Protein 8JOR (pdb70)

Secondary structure (DSSP, 8-state):
--S--S--TTTTTSSEEEETTEEEEE--THHHHHHHHHHHTTTTT-EEEEEEEEESS-HHHHHHHHHHHHHHHHHH-GGGGEE--EE-TTS-EE-SEEEEE---SHHHHHHHHHHHEEEPPTB--HHHHHHHHHTS--SSTTB-EEEEEE--BSSS--EEEEEE-STT-STHHHHHHHHHHHHHT-HHHHHHHHT-SSHHHHHHHH-----HHHHGGGS---HHHHHHHHH---HHHHHHHHHHHHHHHHHTTS-BB-EEPPSS--SS----S-EETTEE--EEEEEEEE-HHHHHHHHHHHHHTT--HHHHHHHHHHHHHHHHH--BS-SSSSPPBEEEEEEEEGGGTS-GGGGSSSS--S--EEEEEEEE-HHHHSBTTTBT---HHHHHHHHHHHHHHHHHHTS-TTHHHHHHHHHHHHHHHHHHHHHHHHHHT--HHHHHHTTS-SEEPPBEEE--------EEETTEEE-PPPPSS-SS--EEEEEEEEEE---SS--EEEEEEETTEEEEEEEEETTTS-HHHHHHHHHHHHHHHHHHHH-

Structure (mmCIF, N/CA/C/O backbone):
data_8JOR
#
_entry.id   8JOR
#
_cell.length_a   53.043
_cell.length_b   83.073
_cell.length_c   131.035
_cell.angle_alpha   90.00
_cell.angle_beta   90.00
_cell.angle_gamma   90.00
#
_symmetry.space_group_name_H-M   'P 21 21 21'
#
loop_
_entity.id
_entity.type
_entity.pdbx_description
1 polymer Acyltransferase
2 non-polymer 'PENTAETHYLENE GLYCOL'
3 water water
#
loop_
_atom_site.group_PDB
_atom_site.id
_atom_site.type_symbol
_atom_site.label_atom_id
_atom_site.label_alt_id
_atom_site.label_comp_id
_atom_site.label_asym_id
_atom_site.label_entity_id
_atom_site.label_seq_id
_atom_site.pdbx_PDB_ins_code
_atom_site.Cartn_x
_atom_site.Cartn_y
_atom_site.Cartn_z
_atom_site.occupancy
_atom_site.B_iso_or_equiv
_atom_site.auth_seq_id
_atom_site.auth_comp_id
_atom_site.auth_asym_id
_atom_site.auth_atom_id
_atom_site.pdbx_PDB_model_num
ATOM 1 N N . GLY A 1 13 ? -6.400 54.291 47.567 1.00 48.77 -7 GLY A N 1
ATOM 2 C CA . GLY A 1 13 ? -5.084 53.833 47.976 1.00 52.49 -7 GLY A CA 1
ATOM 3 C C . GLY A 1 13 ? -5.143 52.489 48.673 1.00 45.98 -7 GLY A C 1
ATOM 4 O O . GLY A 1 13 ? -4.214 52.091 49.378 1.00 55.55 -7 GLY A O 1
ATOM 5 N N . LEU A 1 14 ? -6.253 51.787 48.463 1.00 58.48 -6 LEU A N 1
ATOM 6 C CA . LEU A 1 14 ? -6.486 50.503 49.104 1.00 53.60 -6 LEU A CA 1
ATOM 7 C C . LEU A 1 14 ? -5.936 49.330 48.307 1.00 50.10 -6 LEU A C 1
ATOM 8 O O . LEU A 1 14 ? -5.776 48.239 48.868 1.00 46.34 -6 LEU A O 1
ATOM 13 N N . VAL A 1 15 ? -5.663 49.523 47.020 1.00 40.29 -5 VAL A N 1
ATOM 14 C CA . VAL A 1 15 ? -5.047 48.492 46.189 1.00 35.02 -5 VAL A CA 1
ATOM 15 C C . VAL A 1 15 ? -3.594 48.885 45.954 1.00 45.62 -5 VAL A C 1
ATOM 16 O O . VAL A 1 15 ? -3.314 49.711 45.072 1.00 45.17 -5 VAL A O 1
ATOM 20 N N . PRO A 1 16 ? -2.647 48.340 46.718 1.00 48.30 -4 PRO A N 1
ATOM 21 C CA . PRO A 1 16 ? -1.241 48.694 46.503 1.00 47.02 -4 PRO A CA 1
ATOM 22 C C . PRO A 1 16 ? -0.802 48.313 45.097 1.00 42.62 -4 PRO A C 1
ATOM 23 O O . PRO A 1 16 ? -1.300 47.353 44.503 1.00 49.90 -4 PRO A O 1
ATOM 27 N N . ARG A 1 17 ? 0.121 49.097 44.557 1.00 46.84 -3 ARG A N 1
ATOM 28 C CA . ARG A 1 17 ? 0.650 48.818 43.233 1.00 51.43 -3 ARG A CA 1
ATOM 29 C C . ARG A 1 17 ? 1.808 47.832 43.330 1.00 37.20 -3 ARG A C 1
ATOM 30 O O . ARG A 1 17 ? 2.456 47.690 44.371 1.00 44.84 -3 ARG A O 1
ATOM 38 N N . GLY A 1 18 ? 2.056 47.140 42.224 1.00 39.71 -2 GLY A N 1
ATOM 39 C CA . GLY A 1 18 ? 3.167 46.216 42.158 1.00 32.56 -2 GLY A CA 1
ATOM 40 C C . GLY A 1 18 ? 2.781 44.809 42.553 1.00 37.56 -2 GLY A C 1
ATOM 41 O O . GLY A 1 18 ? 1.643 44.505 42.929 1.00 36.66 -2 GLY A O 1
ATOM 42 N N . SER A 1 19 ? 3.768 43.926 42.467 1.00 30.86 -1 SER A N 1
ATOM 43 C CA . SER A 1 19 ? 3.581 42.511 42.755 1.00 26.93 -1 SER A CA 1
ATOM 44 C C . SER A 1 19 ? 4.560 42.158 43.862 1.00 21.26 -1 SER A C 1
ATOM 45 O O . SER A 1 19 ? 5.778 42.152 43.642 1.00 24.17 -1 SER A O 1
ATOM 48 N N . HIS A 1 20 ? 4.027 41.871 45.056 1.00 23.26 0 HIS A N 1
ATOM 49 C CA . HIS A 1 20 ? 4.870 41.681 46.228 1.00 23.64 0 HIS A CA 1
ATOM 50 C C . HIS A 1 20 ? 4.364 40.572 47.145 1.00 22.06 0 HIS A C 1
ATOM 51 O O . HIS A 1 20 ? 4.731 40.555 48.324 1.00 24.29 0 HIS A O 1
ATOM 58 N N A MET A 1 21 ? 3.579 39.625 46.633 0.52 22.91 1 MET A N 1
ATOM 59 N N B MET A 1 21 ? 3.541 39.652 46.636 0.48 22.94 1 MET A N 1
ATOM 60 C CA A MET A 1 21 ? 2.892 38.686 47.513 0.52 26.13 1 MET A CA 1
ATOM 61 C CA B MET A 1 21 ? 2.888 38.663 47.491 0.48 26.14 1 MET A CA 1
ATOM 62 C C A MET A 1 21 ? 3.864 37.814 48.302 0.52 23.21 1 MET A C 1
ATOM 63 C C B MET A 1 21 ? 3.898 37.861 48.304 0.48 23.23 1 MET A C 1
ATOM 64 O O A MET A 1 21 ? 3.735 37.680 49.524 0.52 24.90 1 MET A O 1
ATOM 65 O O B MET A 1 21 ? 3.825 37.815 49.537 0.48 24.79 1 MET A O 1
ATOM 74 N N . LEU A 1 22 ? 4.849 37.214 47.629 1.00 20.27 2 LEU A N 1
ATOM 75 C CA . LEU A 1 22 ? 5.783 36.359 48.349 1.00 19.68 2 LEU A CA 1
ATOM 76 C C . LEU A 1 22 ? 6.693 37.179 49.247 1.00 20.23 2 LEU A C 1
ATOM 77 O O . LEU A 1 22 ? 6.870 36.856 50.428 1.00 22.12 2 LEU A O 1
ATOM 82 N N . GLY A 1 23 ? 7.273 38.260 48.714 1.00 19.74 3 GLY A N 1
ATOM 83 C CA . GLY A 1 23 ? 8.185 39.061 49.509 1.00 21.30 3 GLY A CA 1
ATOM 84 C C . GLY A 1 23 ? 7.546 39.639 50.756 1.00 19.47 3 GLY A C 1
ATOM 85 O O . GLY A 1 23 ? 8.214 39.792 51.783 1.00 21.53 3 GLY A O 1
ATOM 86 N N . ASP A 1 24 ? 6.245 39.950 50.697 1.00 19.45 4 ASP A N 1
ATOM 87 C CA . ASP A 1 24 ? 5.561 40.504 51.860 1.00 19.16 4 ASP A CA 1
ATOM 88 C C . ASP A 1 24 ? 5.434 39.501 53.001 1.00 19.21 4 ASP A C 1
ATOM 89 O O . ASP A 1 24 ? 5.171 39.911 54.136 1.00 22.30 4 ASP A O 1
ATOM 94 N N . GLN A 1 25 ? 5.587 38.203 52.725 1.00 19.09 5 GLN A N 1
ATOM 95 C CA . GLN A 1 25 ? 5.300 37.175 53.717 1.00 17.13 5 GLN A CA 1
ATOM 96 C C . GLN A 1 25 ? 6.437 36.214 54.009 1.00 18.86 5 GLN A C 1
ATOM 97 O O . GLN A 1 25 ? 6.234 35.293 54.805 1.00 20.50 5 GLN A O 1
ATOM 103 N N . VAL A 1 26 ? 7.606 36.361 53.383 1.00 16.40 6 VAL A N 1
ATOM 104 C CA . VAL A 1 26 ? 8.634 35.333 53.568 1.00 16.90 6 VAL A CA 1
ATOM 105 C C . VAL A 1 26 ? 9.107 35.264 55.016 1.00 15.91 6 VAL A C 1
ATOM 106 O O . VAL A 1 26 ? 9.381 34.173 55.533 1.00 17.76 6 VAL A O 1
ATOM 110 N N . TRP A 1 27 ? 9.221 36.409 55.688 1.00 17.10 7 TRP A N 1
ATOM 111 C CA . TRP A 1 27 ? 9.728 36.447 57.057 1.00 17.20 7 TRP A CA 1
ATOM 112 C C . TRP A 1 27 ? 8.573 36.188 58.009 1.00 20.45 7 TRP A C 1
ATOM 113 O O . TRP A 1 27 ? 7.568 36.913 57.998 1.00 22.28 7 TRP A O 1
ATOM 124 N N . LYS A 1 28 ? 8.707 35.151 58.821 1.00 16.72 8 LYS A N 1
ATOM 125 C CA . LYS A 1 28 ? 7.642 34.754 59.726 1.00 18.35 8 LYS A CA 1
ATOM 126 C C . LYS A 1 28 ? 8.130 34.824 61.167 1.00 17.86 8 LYS A C 1
ATOM 127 O O . LYS A 1 28 ? 9.316 34.626 61.446 1.00 16.96 8 LYS A O 1
ATOM 133 N N . GLU A 1 29 ? 7.214 35.142 62.079 1.00 19.65 9 GLU A N 1
ATOM 134 C CA . GLU A 1 29 ? 7.546 35.202 63.497 1.00 18.85 9 GLU A CA 1
ATOM 135 C C . GLU A 1 29 ? 7.629 33.777 64.030 1.00 21.43 9 GLU A C 1
ATOM 136 O O . GLU A 1 29 ? 6.638 33.039 64.004 1.00 25.93 9 GLU A O 1
ATOM 142 N N . VAL A 1 30 ? 8.811 33.378 64.494 1.00 20.48 10 VAL A N 1
ATOM 143 C CA . VAL A 1 30 ? 9.012 32.020 64.987 1.00 20.26 10 VAL A CA 1
ATOM 144 C C . VAL A 1 30 ? 9.070 31.950 66.505 1.00 21.92 10 VAL A C 1
ATOM 145 O O . VAL A 1 30 ? 8.829 30.874 67.073 1.00 24.87 10 VAL A O 1
ATOM 149 N N . SER A 1 31 ? 9.352 33.059 67.173 1.00 21.17 11 SER A N 1
ATOM 150 C CA . SER A 1 31 ? 9.338 33.156 68.622 1.00 21.38 11 SER A CA 1
ATOM 151 C C . SER A 1 31 ? 9.290 34.639 68.949 1.00 20.89 11 SER A C 1
ATOM 152 O O . SER A 1 31 ? 9.306 35.483 68.048 1.00 19.79 11 SER A O 1
ATOM 155 N N . SER A 1 32 ? 9.241 34.956 70.238 1.00 20.40 12 SER A N 1
ATOM 156 C CA . SER A 1 32 ? 9.157 36.354 70.644 1.00 21.34 12 SER A CA 1
ATOM 157 C C . SER A 1 32 ? 10.268 37.173 70.006 1.00 21.53 12 SER A C 1
ATOM 158 O O . SER A 1 32 ? 11.457 36.853 70.132 1.00 21.87 12 SER A O 1
ATOM 161 N N . ASN A 1 33 ? 9.868 38.218 69.289 1.00 18.89 13 ASN A N 1
ATOM 162 C CA . ASN A 1 33 ? 10.811 39.174 68.717 1.00 18.07 13 ASN A CA 1
ATOM 163 C C . ASN A 1 33 ? 11.825 38.523 67.784 1.00 17.32 13 ASN A C 1
ATOM 164 O O . ASN A 1 33 ? 12.925 39.037 67.607 1.00 16.73 13 ASN A O 1
ATOM 169 N N . THR A 1 34 ? 11.461 37.410 67.151 1.00 17.33 14 THR A N 1
ATOM 170 C CA . THR A 1 34 ? 12.380 36.714 66.261 1.00 17.14 14 THR A CA 1
ATOM 171 C C . THR A 1 34 ? 11.663 36.357 64.967 1.00 14.56 14 THR A C 1
ATOM 172 O O . THR A 1 34 ? 10.593 35.735 64.996 1.00 17.11 14 THR A O 1
ATOM 176 N N . LEU A 1 35 ? 12.247 36.763 63.846 1.00 14.17 15 LEU A N 1
ATOM 177 C CA . LEU A 1 35 ? 11.759 36.426 62.517 1.00 15.72 15 LEU A CA 1
ATOM 178 C C . LEU A 1 35 ? 12.680 35.410 61.855 1.00 15.48 15 LEU A C 1
ATOM 179 O O . LEU A 1 35 ? 13.882 35.344 62.149 1.00 16.01 15 LEU A O 1
ATOM 184 N N . ARG A 1 36 ? 12.109 34.625 60.944 1.00 13.80 16 ARG A N 1
ATOM 185 C CA . ARG A 1 36 ? 12.877 33.601 60.249 1.00 16.35 16 ARG A CA 1
ATOM 186 C C . ARG A 1 36 ? 12.294 33.402 58.857 1.00 14.05 16 ARG A C 1
ATOM 187 O O . ARG A 1 36 ? 11.074 33.471 58.675 1.00 16.30 16 ARG A O 1
ATOM 195 N N . ARG A 1 37 ? 13.157 33.117 57.887 1.00 13.39 17 ARG A N 1
ATOM 196 C CA . ARG A 1 37 ? 12.714 32.650 56.579 1.00 15.70 17 ARG A CA 1
ATOM 197 C C . ARG A 1 37 ? 13.683 31.597 56.063 1.00 12.31 17 ARG A C 1
ATOM 198 O O . ARG A 1 37 ? 14.854 31.582 56.457 1.00 13.02 17 ARG A O 1
ATOM 206 N N . PRO A 1 38 ? 13.229 30.703 55.181 1.00 12.84 18 PRO A N 1
ATOM 207 C CA . PRO A 1 38 ? 14.151 29.735 54.579 1.00 14.09 18 PRO A CA 1
ATOM 208 C C . PRO A 1 38 ? 15.068 30.385 53.559 1.00 14.63 18 PRO A C 1
ATOM 209 O O . PRO A 1 38 ? 14.697 31.337 52.864 1.00 15.09 18 PRO A O 1
ATOM 213 N N . LEU A 1 39 ? 16.286 29.852 53.475 1.00 13.50 19 LEU A N 1
ATOM 214 C CA . LEU A 1 39 ? 17.207 30.211 52.404 1.00 13.56 19 LEU A CA 1
ATOM 215 C C . LEU A 1 39 ? 16.840 29.440 51.141 1.00 13.94 19 LEU A C 1
ATOM 216 O O . LEU A 1 39 ? 16.529 28.243 51.191 1.00 16.88 19 LEU A O 1
ATOM 221 N N . ILE A 1 40 ? 16.861 30.132 50.004 1.00 13.46 20 ILE A N 1
ATOM 222 C CA . ILE A 1 40 ? 16.449 29.538 48.733 1.00 13.96 20 ILE A CA 1
ATOM 223 C C . ILE A 1 40 ? 17.430 29.953 47.651 1.00 14.58 20 ILE A C 1
ATOM 224 O O . ILE A 1 40 ? 17.679 31.148 47.461 1.00 14.36 20 ILE A O 1
ATOM 229 N N . GLY A 1 41 ? 17.949 28.974 46.911 1.00 15.10 21 GLY A N 1
ATOM 230 C CA . GLY A 1 41 ? 18.744 29.286 45.737 1.00 14.57 21 GLY A CA 1
ATOM 231 C C . GLY A 1 41 ? 20.226 29.430 46.004 1.00 12.60 21 GLY A C 1
ATOM 232 O O . GLY A 1 41 ? 20.793 28.733 46.852 1.00 13.61 21 GLY A O 1
ATOM 233 N N . VAL A 1 42 ? 20.864 30.347 45.283 1.00 13.24 22 VAL A N 1
ATOM 234 C CA . VAL A 1 42 ? 22.299 30.549 45.457 1.00 12.25 22 VAL A CA 1
ATOM 235 C C . VAL A 1 42 ? 22.633 30.894 46.907 1.00 13.16 22 VAL A C 1
ATOM 236 O O . VAL A 1 42 ? 23.667 30.460 47.428 1.00 13.72 22 VAL A O 1
ATOM 240 N N . GLU A 1 43 ? 21.755 31.648 47.599 1.00 11.87 23 GLU A N 1
ATOM 241 C CA . GLU A 1 43 ? 22.051 32.002 48.989 1.00 11.76 23 GLU A CA 1
ATOM 242 C C . GLU A 1 43 ? 22.183 30.764 49.874 1.00 12.06 23 GLU A C 1
ATOM 243 O O . GLU A 1 43 ? 22.996 30.758 50.808 1.00 13.30 23 GLU A O 1
ATOM 249 N N . LYS A 1 44 ? 21.401 29.711 49.602 1.00 12.21 24 LYS A N 1
ATOM 250 C CA . LYS A 1 44 ? 21.517 28.483 50.382 1.00 10.89 24 LYS A CA 1
ATOM 251 C C . LYS A 1 44 ? 22.834 27.777 50.092 1.00 12.71 24 LYS A C 1
ATOM 252 O O . LYS A 1 44 ? 23.505 27.304 51.013 1.00 13.13 24 LYS A O 1
ATOM 258 N N . MET A 1 45 ? 23.228 27.717 48.818 1.00 14.00 25 MET A N 1
ATOM 259 C CA . MET A 1 45 ? 24.515 27.127 48.457 1.00 14.49 25 MET A CA 1
ATOM 260 C C . MET A 1 45 ? 25.663 27.858 49.129 1.00 12.98 25 MET A C 1
ATOM 261 O O . MET A 1 45 ? 26.608 27.223 49.623 1.00 13.21 25 MET A O 1
ATOM 266 N N . ILE A 1 46 ? 25.605 29.189 49.146 1.00 13.98 26 ILE A N 1
ATOM 267 C CA . ILE A 1 46 ? 26.660 29.973 49.786 1.00 12.48 26 ILE A CA 1
ATOM 268 C C . ILE A 1 46 ? 26.714 29.671 51.280 1.00 12.96 26 ILE A C 1
ATOM 269 O O . ILE A 1 46 ? 27.788 29.468 51.849 1.00 12.87 26 ILE A O 1
ATOM 274 N N . ASN A 1 47 ? 25.552 29.632 51.941 1.00 12.45 27 ASN A N 1
ATOM 275 C CA . ASN A 1 47 ? 25.556 29.387 53.380 1.00 12.91 27 ASN A CA 1
ATOM 276 C C . ASN A 1 47 ? 26.192 28.045 53.712 1.00 12.68 27 ASN A C 1
ATOM 277 O O . ASN A 1 47 ? 26.968 27.938 54.667 1.00 13.45 27 ASN A O 1
ATOM 282 N N . TYR A 1 48 ? 25.881 27.008 52.928 1.00 13.06 28 TYR A N 1
ATOM 283 C CA . TYR A 1 48 ? 26.491 25.701 53.151 1.00 12.85 28 TYR A CA 1
ATOM 284 C C . TYR A 1 48 ? 27.992 25.740 52.880 1.00 13.49 28 TYR A C 1
ATOM 285 O O . TYR A 1 48 ? 28.778 25.180 53.654 1.00 14.28 28 TYR A O 1
ATOM 294 N N . ALA A 1 49 ? 28.413 26.411 51.803 1.00 12.67 29 ALA A N 1
ATOM 295 C CA . ALA A 1 49 ? 29.842 26.488 51.513 1.00 13.55 29 ALA A CA 1
ATOM 296 C C . ALA A 1 49 ? 30.598 27.247 52.598 1.00 14.22 29 ALA A C 1
ATOM 297 O O . ALA A 1 49 ? 31.741 26.901 52.928 1.00 13.82 29 ALA A O 1
ATOM 299 N N A GLU A 1 50 ? 29.987 28.288 53.162 0.60 13.49 30 GLU A N 1
ATOM 300 N N B GLU A 1 50 ? 29.996 28.302 53.145 0.40 13.49 30 GLU A N 1
ATOM 301 C CA A GLU A 1 50 ? 30.679 29.026 54.214 0.60 13.79 30 GLU A CA 1
ATOM 302 C CA B GLU A 1 50 ? 30.658 29.042 54.217 0.40 13.81 30 GLU A CA 1
ATOM 303 C C A GLU A 1 50 ? 30.859 28.156 55.456 0.60 15.97 30 GLU A C 1
ATOM 304 C C B GLU A 1 50 ? 30.843 28.174 55.462 0.40 15.93 30 GLU A C 1
ATOM 305 O O A GLU A 1 50 ? 31.906 28.202 56.120 0.60 15.50 30 GLU A O 1
ATOM 306 O O B GLU A 1 50 ? 31.877 28.249 56.139 0.40 15.57 30 GLU A O 1
ATOM 317 N N . TYR A 1 51 ? 29.878 27.300 55.749 1.00 13.62 31 TYR A N 1
ATOM 318 C CA . TYR A 1 51 ? 29.977 26.432 56.909 1.00 13.95 31 TYR A CA 1
ATOM 319 C C . TYR A 1 51 ? 30.943 25.274 56.682 1.00 16.60 31 TYR A C 1
ATOM 320 O O . TYR A 1 51 ? 31.779 24.979 57.546 1.00 16.71 31 TYR A O 1
ATOM 329 N N . TYR A 1 52 ? 30.836 24.596 55.539 1.00 1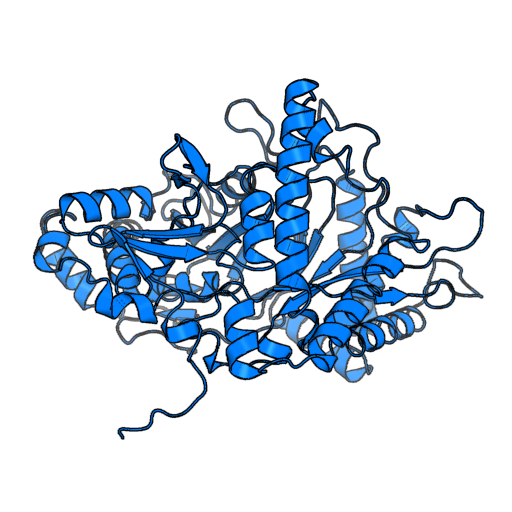5.10 32 TYR A N 1
ATOM 330 C CA . TYR A 1 52 ? 31.585 23.368 55.298 1.00 15.54 32 TYR A CA 1
ATOM 331 C C . TYR A 1 52 ? 32.912 23.585 54.590 1.00 15.03 32 TYR A C 1
ATOM 332 O O . TYR A 1 52 ? 33.745 22.663 54.578 1.00 18.87 32 TYR A O 1
ATOM 341 N N . GLN A 1 53 ? 33.122 24.760 53.998 1.00 14.00 33 GLN A N 1
ATOM 342 C CA . GLN A 1 53 ? 34.367 25.088 53.309 1.00 16.85 33 GLN A CA 1
ATOM 343 C C . GLN A 1 53 ? 35.026 26.316 53.919 1.00 16.36 33 GLN A C 1
ATOM 344 O O . GLN A 1 53 ? 35.551 27.184 53.209 1.00 15.87 33 GLN A O 1
ATOM 350 N N . ASN A 1 54 ? 34.985 26.428 55.245 1.00 15.75 34 ASN A N 1
ATOM 351 C CA . ASN A 1 54 ? 35.825 27.382 55.968 1.00 14.72 34 ASN A CA 1
ATOM 352 C C . ASN A 1 54 ? 35.658 28.818 55.455 1.00 14.56 34 ASN A C 1
ATOM 353 O O . ASN A 1 54 ? 36.628 29.537 55.219 1.00 16.68 34 ASN A O 1
ATOM 358 N N . GLY A 1 55 ? 34.411 29.257 55.293 1.00 13.13 35 GLY A N 1
ATOM 359 C CA . GLY A 1 55 ? 34.199 30.640 54.899 1.00 12.63 35 GLY A CA 1
ATOM 360 C C . GLY A 1 55 ? 34.399 30.940 53.429 1.00 11.69 35 GLY A C 1
ATOM 361 O O . GLY A 1 55 ? 34.607 32.106 53.075 1.00 14.03 35 GLY A O 1
ATOM 362 N N . ASN A 1 56 ? 34.297 29.934 52.559 1.00 12.98 36 ASN A N 1
ATOM 363 C CA . ASN A 1 56 ? 34.384 30.180 51.121 1.00 13.88 36 ASN A CA 1
ATOM 364 C C . ASN A 1 56 ? 33.396 31.264 50.734 1.00 13.91 36 ASN A C 1
ATOM 365 O O . ASN A 1 56 ? 32.275 31.301 51.243 1.00 15.54 36 ASN A O 1
ATOM 370 N N . PHE A 1 57 ? 33.818 32.158 49.847 1.00 12.76 37 PHE A N 1
ATOM 371 C CA . PHE A 1 57 ? 33.027 33.249 49.284 1.00 11.25 37 PHE A CA 1
ATOM 372 C C . PHE A 1 57 ? 32.963 34.500 50.158 1.00 12.99 37 PHE A C 1
ATOM 373 O O . PHE A 1 57 ? 32.468 35.527 49.688 1.00 13.05 37 PHE A O 1
ATOM 381 N N . GLN A 1 58 ? 33.420 34.462 51.409 1.00 12.97 38 GLN A N 1
ATOM 382 C CA . GLN A 1 58 ? 33.225 35.619 52.274 1.00 12.20 38 GLN A CA 1
ATOM 383 C C . GLN A 1 58 ? 33.996 36.827 51.760 1.00 13.55 38 GLN A C 1
ATOM 384 O O . GLN A 1 58 ? 35.031 36.702 51.100 1.00 15.40 38 GLN A O 1
ATOM 390 N N . LEU A 1 59 ? 33.485 38.012 52.081 1.00 12.66 39 LEU A N 1
ATOM 391 C CA . LEU A 1 59 ? 33.930 39.253 51.474 1.00 12.16 39 LEU A CA 1
ATOM 392 C C . LEU A 1 59 ? 34.548 40.170 52.519 1.00 12.40 39 LEU A C 1
ATOM 393 O O . LEU A 1 59 ? 34.058 40.271 53.658 1.00 13.58 39 LEU A O 1
ATOM 398 N N . THR A 1 60 ? 35.611 40.855 52.116 1.00 12.35 40 THR A N 1
ATOM 399 C CA . THR A 1 60 ? 36.190 41.944 52.882 1.00 13.57 40 THR A CA 1
ATOM 400 C C . THR A 1 60 ? 36.343 43.137 51.944 1.00 14.76 40 THR A C 1
ATOM 401 O O . THR A 1 60 ? 36.890 42.997 50.846 1.00 15.02 40 THR A O 1
ATOM 405 N N . ILE A 1 61 ? 35.831 44.297 52.351 1.00 12.48 41 ILE A N 1
ATOM 406 C CA . ILE A 1 61 ? 35.979 45.524 51.570 1.00 13.34 41 ILE A CA 1
ATOM 407 C C . ILE A 1 61 ? 36.434 46.647 52.485 1.00 12.01 41 ILE A C 1
ATOM 408 O O . ILE A 1 61 ? 35.825 46.882 53.541 1.00 15.12 41 ILE A O 1
ATOM 413 N N . ALA A 1 62 ? 37.484 47.348 52.071 1.00 12.88 42 ALA A N 1
ATOM 414 C CA . ALA A 1 62 ? 37.993 48.512 52.782 1.00 12.03 42 ALA A CA 1
ATOM 415 C C . ALA A 1 62 ? 37.682 49.757 51.970 1.00 12.80 42 ALA A C 1
ATOM 416 O O . ALA A 1 62 ? 37.917 49.786 50.757 1.00 16.44 42 ALA A O 1
ATOM 418 N N . LEU A 1 63 ? 37.124 50.763 52.625 1.00 13.18 43 LEU A N 1
ATOM 419 C CA . LEU A 1 63 ? 36.928 52.085 52.030 1.00 12.85 43 LEU A CA 1
ATOM 420 C C . LEU A 1 63 ? 37.964 53.010 52.656 1.00 13.39 43 LEU A C 1
ATOM 421 O O . LEU A 1 63 ? 37.924 53.261 53.863 1.00 14.08 43 LEU A O 1
ATOM 426 N N . SER A 1 64 ? 38.898 53.495 51.846 1.00 13.70 44 SER A N 1
ATOM 427 C CA . SER A 1 64 ? 39.998 54.314 52.333 1.00 13.04 44 SER A CA 1
ATOM 428 C C . SER A 1 64 ? 39.525 55.761 52.433 1.00 14.88 44 SER A C 1
ATOM 429 O O . SER A 1 64 ? 38.961 56.297 51.474 1.00 16.47 44 SER A O 1
ATOM 432 N N . LEU A 1 65 ? 39.731 56.385 53.592 1.00 13.93 45 LEU A N 1
ATOM 433 C CA . LEU A 1 65 ? 39.047 57.633 53.929 1.00 15.62 45 LEU A CA 1
ATOM 434 C C . LEU A 1 65 ? 39.965 58.844 53.959 1.00 16.67 45 LEU A C 1
ATOM 435 O O . LEU A 1 65 ? 41.006 58.836 54.625 1.00 16.52 45 LEU A O 1
ATOM 440 N N . ASP A 1 66 ? 39.561 59.896 53.254 1.00 14.07 46 ASP A N 1
ATOM 441 C CA . ASP A 1 66 ? 39.987 61.253 53.563 1.00 14.40 46 ASP A CA 1
ATOM 442 C C . ASP A 1 66 ? 38.972 61.866 54.506 1.00 14.19 46 ASP A C 1
ATOM 443 O O . ASP A 1 66 ? 37.767 61.766 54.270 1.00 16.04 46 ASP A O 1
ATOM 448 N N . THR A 1 67 ? 39.453 62.498 55.565 1.00 13.34 47 THR A N 1
ATOM 449 C CA . THR A 1 67 ? 38.549 63.077 56.543 1.00 12.69 47 THR A CA 1
ATOM 450 C C . THR A 1 67 ? 39.298 64.105 57.365 1.00 14.32 47 THR A C 1
ATOM 451 O O . THR A 1 67 ? 40.527 64.034 57.505 1.00 17.06 47 THR A O 1
ATOM 455 N N . ASN A 1 68 ? 38.556 65.085 57.880 1.00 13.03 48 ASN A N 1
ATOM 456 C CA . ASN A 1 68 ? 39.085 65.993 58.888 1.00 13.62 48 ASN A CA 1
ATOM 457 C C . ASN A 1 68 ? 38.699 65.599 60.308 1.00 15.71 48 ASN A C 1
ATOM 458 O O . ASN A 1 68 ? 38.996 66.350 61.248 1.00 18.50 48 ASN A O 1
ATOM 463 N N . LEU A 1 69 ? 38.066 64.437 60.488 1.00 14.92 49 LEU A N 1
ATOM 464 C CA . LEU A 1 69 ? 37.799 63.896 61.817 1.00 15.45 49 LEU A CA 1
ATOM 465 C C . LEU A 1 69 ? 39.063 63.265 62.383 1.00 15.87 49 LEU A C 1
ATOM 466 O O . LEU A 1 69 ? 39.758 62.510 61.697 1.00 18.94 49 LEU A O 1
ATOM 471 N N . SER A 1 70 ? 39.336 63.547 63.649 1.00 16.77 50 SER A N 1
ATOM 472 C CA . SER A 1 70 ? 40.404 62.845 64.336 1.00 15.27 50 SER A CA 1
ATOM 473 C C . SER A 1 70 ? 40.049 61.374 64.539 1.00 15.87 50 SER A C 1
ATOM 474 O O . SER A 1 70 ? 38.882 60.960 64.492 1.00 15.77 50 SER A O 1
ATOM 477 N N . ALA A 1 71 ? 41.084 60.568 64.768 1.00 16.08 51 ALA A N 1
ATOM 478 C CA . ALA A 1 71 ? 40.846 59.177 65.134 1.00 14.39 51 ALA A CA 1
ATOM 479 C C . ALA A 1 71 ? 39.944 59.069 66.355 1.00 16.29 51 ALA A C 1
ATOM 480 O O . ALA A 1 71 ? 39.040 58.225 66.385 1.00 16.35 51 ALA A O 1
ATOM 482 N N . ASP A 1 72 ? 40.163 59.920 67.367 1.00 17.63 52 ASP A N 1
ATOM 483 C CA . ASP A 1 72 ? 39.352 59.846 68.580 1.00 18.19 52 ASP A CA 1
ATOM 484 C C . ASP A 1 72 ? 37.874 60.096 68.296 1.00 15.86 52 ASP A C 1
ATOM 485 O O . ASP A 1 72 ? 37.012 59.416 68.862 1.00 16.45 52 ASP A O 1
ATOM 490 N N . LYS A 1 73 ? 37.560 61.072 67.435 1.00 14.67 53 LYS A N 1
ATOM 491 C CA . LYS A 1 73 ? 36.160 61.332 67.097 1.00 15.00 53 LYS A CA 1
ATOM 492 C C . LYS A 1 73 ? 35.542 60.149 66.365 1.00 14.63 53 LYS A C 1
ATOM 493 O O . LYS A 1 73 ? 34.426 59.730 66.684 1.00 15.68 53 LYS A O 1
ATOM 499 N N . MET A 1 74 ? 36.253 59.589 65.384 1.00 13.73 54 MET A N 1
ATOM 500 C CA . MET A 1 74 ? 35.705 58.434 64.679 1.00 15.13 54 MET A CA 1
ATOM 501 C C . MET A 1 74 ? 35.479 57.259 65.620 1.00 16.63 54 MET A C 1
ATOM 502 O O . MET A 1 74 ? 34.458 56.566 65.514 1.00 14.23 54 MET A O 1
ATOM 507 N N . GLN A 1 75 ? 36.419 57.019 66.544 1.00 13.23 55 GLN A N 1
ATOM 508 C CA . GLN A 1 75 ? 36.286 55.917 67.490 1.00 14.88 55 GLN A CA 1
ATOM 509 C C . GLN A 1 75 ? 35.101 56.109 68.430 1.00 16.01 55 GLN A C 1
ATOM 510 O O . GLN A 1 75 ? 34.379 55.148 68.725 1.00 19.35 55 GLN A O 1
ATOM 516 N N A GLU A 1 76 ? 34.887 57.326 68.927 0.60 14.71 56 GLU A N 1
ATOM 517 N N B GLU A 1 76 ? 34.900 57.336 68.925 0.40 14.74 56 GLU A N 1
ATOM 518 C CA A GLU A 1 76 ? 33.807 57.493 69.892 0.60 15.93 56 GLU A CA 1
ATOM 519 C CA B GLU A 1 76 ? 33.816 57.590 69.872 0.40 15.98 56 GLU A CA 1
ATOM 520 C C A GLU A 1 76 ? 32.434 57.508 69.235 0.60 15.45 56 GLU A C 1
ATOM 521 C C B GLU A 1 76 ? 32.455 57.405 69.219 0.40 15.47 56 GLU A C 1
ATOM 522 O O A GLU A 1 76 ? 31.423 57.400 69.938 0.60 16.24 56 GLU A O 1
ATOM 523 O O B GLU A 1 76 ? 31.478 57.065 69.897 0.40 16.61 56 GLU A O 1
ATOM 534 N N . ARG A 1 77 ? 32.375 57.625 67.912 1.00 14.03 57 ARG A N 1
ATOM 535 C CA . ARG A 1 77 ? 31.108 57.644 67.202 1.00 13.25 57 ARG A CA 1
ATOM 536 C C . ARG A 1 77 ? 30.750 56.323 66.542 1.00 13.01 57 ARG A C 1
ATOM 537 O O . ARG A 1 77 ? 29.568 56.130 66.223 1.00 13.01 57 ARG A O 1
ATOM 545 N N . LEU A 1 78 ? 31.718 55.424 66.315 1.00 12.92 58 LEU A N 1
ATOM 546 C CA . LEU A 1 78 ? 31.487 54.271 65.444 1.00 13.64 58 LEU A CA 1
ATOM 547 C C . LEU A 1 78 ? 30.327 53.405 65.934 1.00 13.59 58 LEU A C 1
ATOM 548 O O . LEU A 1 78 ? 29.460 53.028 65.147 1.00 13.74 58 LEU A O 1
ATOM 553 N N . GLY A 1 79 ? 30.309 53.061 67.219 1.00 14.62 59 GLY A N 1
ATOM 554 C CA . GLY A 1 79 ? 29.296 52.126 67.691 1.00 14.60 59 GLY A CA 1
ATOM 555 C C . GLY A 1 79 ? 27.890 52.689 67.585 1.00 14.09 59 GLY A C 1
ATOM 556 O O . GLY A 1 79 ? 26.962 52.000 67.149 1.00 13.99 59 GLY A O 1
ATOM 557 N N . LEU A 1 80 ? 27.715 53.954 67.974 1.00 13.74 60 LEU A N 1
ATOM 558 C CA . LEU A 1 80 ? 26.413 54.590 67.850 1.00 13.20 60 LEU A CA 1
ATOM 559 C C . LEU A 1 80 ? 26.031 54.793 66.394 1.00 14.51 60 LEU A C 1
ATOM 560 O O . LEU A 1 80 ? 24.843 54.727 66.051 1.00 14.29 60 LEU A O 1
ATOM 565 N N . ALA A 1 81 ? 27.011 55.032 65.520 1.00 13.45 61 ALA A N 1
ATOM 566 C CA . ALA A 1 81 ? 26.693 55.147 64.100 1.00 12.51 61 ALA A CA 1
ATOM 567 C C . ALA A 1 81 ? 26.177 53.821 63.558 1.00 14.94 61 ALA A C 1
ATOM 568 O O . ALA A 1 81 ? 25.165 53.783 62.839 1.00 14.56 61 ALA A O 1
ATOM 570 N N . LEU A 1 82 ? 26.826 52.723 63.941 1.00 13.50 62 LEU A N 1
ATOM 571 C CA . LEU A 1 82 ? 26.372 51.398 63.535 1.00 13.19 62 LEU A CA 1
ATOM 572 C C . LEU A 1 82 ? 24.981 51.111 64.085 1.00 14.24 62 LEU A C 1
ATOM 573 O O . LEU A 1 82 ? 24.127 50.576 63.372 1.00 14.04 62 LEU A O 1
ATOM 578 N N . TRP A 1 83 ? 24.742 51.446 65.356 1.00 12.29 63 TRP A N 1
ATOM 579 C CA . TRP A 1 83 ? 23.420 51.228 65.929 1.00 14.04 63 TRP A CA 1
ATOM 580 C C . TRP A 1 83 ? 22.362 51.989 65.142 1.00 13.44 63 TRP A C 1
ATOM 581 O O . TRP A 1 83 ? 21.286 51.450 64.831 1.00 13.33 63 TRP A O 1
ATOM 592 N N . THR A 1 84 ? 22.660 53.239 64.786 1.00 12.91 64 THR A N 1
ATOM 593 C CA . THR A 1 84 ? 21.698 54.036 64.034 1.00 15.04 64 THR A CA 1
ATOM 594 C C . THR A 1 84 ? 21.413 53.411 62.671 1.00 12.14 64 THR A C 1
ATOM 595 O O . THR A 1 84 ? 20.248 53.324 62.254 1.00 14.60 64 THR A O 1
ATOM 599 N N . VAL A 1 85 ? 22.460 52.959 61.976 1.00 12.13 65 VAL A N 1
ATOM 600 C CA . VAL A 1 85 ? 22.281 52.347 60.668 1.00 13.29 65 VAL A CA 1
ATOM 601 C C . VAL A 1 85 ? 21.443 51.082 60.778 1.00 14.90 65 VAL A C 1
ATOM 602 O O . VAL A 1 85 ? 20.561 50.837 59.945 1.00 14.88 65 VAL A O 1
ATOM 606 N N . ARG A 1 86 ? 21.691 50.273 61.817 1.00 12.56 66 ARG A N 1
ATOM 607 C CA . ARG A 1 86 ? 20.912 49.057 62.042 1.00 12.94 66 ARG A CA 1
ATOM 608 C C . ARG A 1 86 ? 19.422 49.334 62.114 1.00 15.45 66 ARG A C 1
ATOM 609 O O . ARG A 1 86 ? 18.620 48.494 61.698 1.00 15.24 66 ARG A O 1
ATOM 617 N N . GLY A 1 87 ? 19.045 50.510 62.614 1.00 13.28 67 GLY A N 1
ATOM 618 C CA . GLY A 1 87 ? 17.642 50.883 62.692 1.00 12.97 67 GLY A CA 1
ATOM 619 C C . GLY A 1 87 ? 16.940 50.870 61.352 1.00 16.18 67 GLY A C 1
ATOM 620 O O . GLY A 1 87 ? 15.775 50.472 61.257 1.00 20.08 67 GLY A O 1
ATOM 621 N N A TYR A 1 88 ? 17.617 51.299 60.294 0.40 16.54 68 TYR A N 1
ATOM 622 N N B TYR A 1 88 ? 17.629 51.344 60.306 0.34 16.54 68 TYR A N 1
ATOM 623 N N C TYR A 1 88 ? 17.622 51.306 60.296 0.26 16.57 68 TYR A N 1
ATOM 624 C CA A TYR A 1 88 ? 16.985 51.180 58.990 0.40 18.22 68 TYR A CA 1
ATOM 625 C CA B TYR A 1 88 ? 17.114 51.293 58.942 0.34 18.32 68 TYR A CA 1
ATOM 626 C CA C TYR A 1 88 ? 17.019 51.217 58.974 0.26 18.26 68 TYR A CA 1
ATOM 627 C C A TYR A 1 88 ? 17.560 50.073 58.123 0.40 16.99 68 TYR A C 1
ATOM 628 C C B TYR A 1 88 ? 17.492 50.011 58.216 0.34 16.99 68 TYR A C 1
ATOM 629 C C C TYR A 1 88 ? 17.546 50.059 58.139 0.26 17.01 68 TYR A C 1
ATOM 630 O O A TYR A 1 88 ? 16.997 49.800 57.055 0.40 18.33 68 TYR A O 1
ATOM 631 O O B TYR A 1 88 ? 16.750 49.573 57.327 0.34 17.02 68 TYR A O 1
ATOM 632 O O C TYR A 1 88 ? 16.941 49.740 57.108 0.26 18.22 68 TYR A O 1
ATOM 657 N N . LEU A 1 89 ? 18.636 49.413 58.561 1.00 15.47 69 LEU A N 1
ATOM 658 C CA . LEU A 1 89 ? 19.186 48.236 57.885 1.00 15.08 69 LEU A CA 1
ATOM 659 C C . LEU A 1 89 ? 19.263 47.062 58.864 1.00 12.02 69 LEU A C 1
ATOM 660 O O . LEU A 1 89 ? 20.360 46.633 59.268 1.00 14.12 69 LEU A O 1
ATOM 665 N N . PRO A 1 90 ? 18.117 46.487 59.250 1.00 12.58 70 PRO A N 1
ATOM 666 C CA . PRO A 1 90 ? 18.167 45.327 60.145 1.00 12.03 70 PRO A CA 1
ATOM 667 C C . PRO A 1 90 ? 18.900 44.155 59.535 1.00 13.66 70 PRO A C 1
ATOM 668 O O . PRO A 1 90 ? 19.275 43.245 60.284 1.00 14.30 70 PRO A O 1
ATOM 672 N N . GLU A 1 91 ? 19.158 44.177 58.216 1.00 13.79 71 GLU A N 1
ATOM 673 C CA . GLU A 1 91 ? 19.922 43.096 57.598 1.00 13.54 71 GLU A CA 1
ATOM 674 C C . GLU A 1 91 ? 21.274 42.916 58.292 1.00 14.37 71 GLU A C 1
ATOM 675 O O . GLU A 1 91 ? 21.860 41.831 58.237 1.00 15.92 71 GLU A O 1
ATOM 681 N N . LEU A 1 92 ? 21.806 43.973 58.921 1.00 12.87 72 LEU A N 1
ATOM 682 C CA . LEU A 1 92 ? 23.112 43.845 59.562 1.00 14.51 72 LEU A CA 1
ATOM 683 C C . LEU A 1 92 ? 23.091 42.871 60.725 1.00 14.81 72 LEU A C 1
ATOM 684 O O . LEU A 1 92 ? 24.154 42.363 61.114 1.00 17.73 72 LEU A O 1
ATOM 689 N N . GLY A 1 93 ? 21.912 42.591 61.281 1.00 13.98 73 GLY A N 1
ATOM 690 C CA . GLY A 1 93 ? 21.773 41.751 62.451 1.00 14.63 73 GLY A CA 1
ATOM 691 C C . GLY A 1 93 ? 21.266 40.347 62.211 1.00 14.89 73 GLY A C 1
ATOM 692 O O . GLY A 1 93 ? 20.858 39.690 63.177 1.00 16.57 73 GLY A O 1
ATOM 693 N N . THR A 1 94 ? 21.243 39.880 60.962 1.00 13.80 74 THR A N 1
ATOM 694 C CA . THR A 1 94 ? 20.741 38.552 60.629 1.00 13.54 74 THR A CA 1
ATOM 695 C C . THR A 1 94 ? 21.759 37.479 61.011 1.00 13.79 74 THR A C 1
ATOM 696 O O . THR A 1 94 ? 22.941 37.750 61.267 1.00 14.52 74 THR A O 1
ATOM 700 N N . TRP A 1 95 ? 21.283 36.234 61.023 1.00 13.34 75 TRP A N 1
ATOM 701 C CA . TRP A 1 95 ? 22.100 35.109 61.462 1.00 12.89 75 TRP A CA 1
ATOM 702 C C . TRP A 1 95 ? 21.678 33.873 60.682 1.00 13.41 75 TRP A C 1
ATOM 703 O O . TRP A 1 95 ? 20.485 33.646 60.488 1.00 14.06 75 TRP A O 1
ATOM 714 N N . THR A 1 96 ? 22.645 33.060 60.235 1.00 11.98 76 THR A N 1
ATOM 715 C CA . THR A 1 96 ? 22.322 31.964 59.316 1.00 14.32 76 THR A CA 1
ATOM 716 C C . THR A 1 96 ? 22.683 30.567 59.808 1.00 13.48 76 THR A C 1
ATOM 717 O O . THR A 1 96 ? 22.568 29.608 59.026 1.00 15.12 76 THR A O 1
ATOM 721 N N . VAL A 1 97 ? 23.138 30.409 61.048 1.00 13.80 77 VAL A N 1
ATOM 722 C CA . VAL A 1 97 ? 23.503 29.093 61.571 1.00 15.40 77 VAL A CA 1
ATOM 723 C C . VAL A 1 97 ? 22.763 28.897 62.879 1.00 18.74 77 VAL A C 1
ATOM 724 O O . VAL A 1 97 ? 22.969 29.657 63.832 1.00 21.40 77 VAL A O 1
ATOM 728 N N . GLY A 1 98 ? 21.905 27.888 62.923 1.00 16.36 78 GLY A N 1
ATOM 729 C CA . GLY A 1 98 ? 21.094 27.620 64.091 1.00 21.74 78 GLY A CA 1
ATOM 730 C C . GLY A 1 98 ? 20.980 26.139 64.379 1.00 23.71 78 GLY A C 1
ATOM 731 O O . GLY A 1 98 ? 21.821 25.340 63.953 1.00 23.49 78 GLY A O 1
ATOM 732 N N . SER A 1 99 ? 19.942 25.757 65.116 1.00 26.87 79 SER A N 1
ATOM 733 C CA . SER A 1 99 ? 19.691 24.355 65.394 1.00 34.53 79 SER A CA 1
ATOM 734 C C . SER A 1 99 ? 18.192 24.111 65.401 1.00 41.47 79 SER A C 1
ATOM 735 O O . SER A 1 99 ? 17.400 25.017 65.679 1.00 39.06 79 SER A O 1
ATOM 738 N N . SER A 1 100 ? 17.811 22.883 65.058 1.00 37.47 80 SER A N 1
ATOM 739 C CA . SER A 1 100 ? 16.436 22.445 65.227 1.00 45.16 80 SER A CA 1
ATOM 740 C C . SER A 1 100 ? 16.188 22.097 66.693 1.00 43.51 80 SER A C 1
ATOM 741 O O . SER A 1 100 ? 17.045 22.291 67.562 1.00 46.45 80 SER A O 1
ATOM 744 N N . GLN A 1 101 ? 14.991 21.580 66.984 1.00 50.14 81 GLN A N 1
ATOM 745 C CA . GLN A 1 101 ? 14.686 21.212 68.364 1.00 53.19 81 GLN A CA 1
ATOM 746 C C . GLN A 1 101 ? 15.425 19.949 68.789 1.00 49.77 81 GLN A C 1
ATOM 747 O O . GLN A 1 101 ? 15.779 19.809 69.966 1.00 55.46 81 GLN A O 1
ATOM 753 N N . ASP A 1 102 ? 15.684 19.033 67.852 1.00 48.19 82 ASP A N 1
ATOM 754 C CA . ASP A 1 102 ? 16.446 17.815 68.140 1.00 49.59 82 ASP A CA 1
ATOM 755 C C . ASP A 1 102 ? 17.938 18.076 68.355 1.00 43.85 82 ASP A C 1
ATOM 756 O O . ASP A 1 102 ? 18.693 17.098 68.457 1.00 49.58 82 ASP A O 1
ATOM 761 N N . SER A 1 103 ? 18.340 19.346 68.405 1.00 46.07 83 SER A N 1
ATOM 762 C CA . SER A 1 103 ? 19.708 19.839 68.562 1.00 45.48 83 SER A CA 1
ATOM 763 C C . SER A 1 103 ? 20.509 19.804 67.262 1.00 40.77 83 SER A C 1
ATOM 764 O O . SER A 1 103 ? 21.648 20.283 67.251 1.00 48.41 83 SER A O 1
ATOM 767 N N . THR A 1 104 ? 19.959 19.281 66.169 1.00 40.09 84 THR A N 1
ATOM 768 C CA . THR A 1 104 ? 20.744 19.119 64.954 1.00 33.76 84 THR A CA 1
ATOM 769 C C . THR A 1 104 ? 20.981 20.457 64.258 1.00 32.17 84 THR A C 1
ATOM 770 O O . THR A 1 104 ? 20.154 21.373 64.304 1.00 30.01 84 THR A O 1
ATOM 774 N N . LEU A 1 105 ? 22.131 20.550 63.601 1.00 28.40 85 LEU A N 1
ATOM 775 C CA . LEU A 1 105 ? 22.534 21.773 62.922 1.00 25.67 85 LEU A CA 1
ATOM 776 C C . LEU A 1 105 ? 21.497 22.186 61.877 1.00 21.42 85 LEU A C 1
ATOM 777 O O . LEU A 1 105 ? 20.935 21.343 61.169 1.00 22.65 85 LEU A O 1
ATOM 782 N N . ASP A 1 106 ? 21.248 23.498 61.780 1.00 19.97 86 ASP A N 1
ATOM 783 C CA . ASP A 1 106 ? 20.299 24.059 60.813 1.00 19.97 86 ASP A CA 1
ATOM 784 C C . ASP A 1 106 ? 21.008 25.132 59.994 1.00 15.96 86 ASP A C 1
ATOM 785 O O . ASP A 1 106 ? 21.352 26.195 60.516 1.00 16.31 86 ASP A O 1
ATOM 790 N N . LEU A 1 107 ? 21.233 24.845 58.712 1.00 16.77 87 LEU A N 1
ATOM 791 C CA . LEU A 1 107 ? 21.843 25.790 57.784 1.00 15.28 87 LEU A CA 1
ATOM 792 C C . LEU A 1 107 ? 20.842 26.287 56.748 1.00 14.22 87 LEU A C 1
ATOM 793 O O . LEU A 1 107 ? 21.229 26.934 55.761 1.00 15.88 87 LEU A O 1
ATOM 798 N N . ASP A 1 108 ? 19.562 25.982 56.940 1.00 16.02 88 ASP A N 1
ATOM 799 C CA . ASP A 1 108 ? 18.551 26.177 55.916 1.00 15.32 88 ASP A CA 1
ATOM 800 C C . ASP A 1 108 ? 17.787 27.479 56.064 1.00 16.39 88 ASP A C 1
ATOM 801 O O . ASP A 1 108 ? 16.924 27.763 55.235 1.00 15.42 88 ASP A O 1
ATOM 806 N N . HIS A 1 109 ? 18.091 28.281 57.076 1.00 14.70 89 HIS A N 1
ATOM 807 C CA . HIS A 1 109 ? 17.281 29.454 57.359 1.00 15.90 89 HIS A CA 1
ATOM 808 C C . HIS A 1 109 ? 18.159 30.641 57.697 1.00 14.14 89 HIS A C 1
ATOM 809 O O . HIS A 1 109 ? 19.358 30.516 57.971 1.00 14.99 89 HIS A O 1
ATOM 816 N N . VAL A 1 110 ? 17.538 31.813 57.642 1.00 12.15 90 VAL A N 1
ATOM 817 C CA . VAL A 1 110 ? 18.111 33.037 58.172 1.00 11.60 90 VAL A CA 1
ATOM 818 C C . VAL A 1 110 ? 17.142 33.583 59.212 1.00 14.15 90 VAL A C 1
ATOM 819 O O . VAL A 1 110 ? 15.918 33.523 59.034 1.00 14.66 90 VAL A O 1
ATOM 823 N N . THR A 1 111 ? 17.686 34.044 60.326 1.00 12.86 91 THR A N 1
ATOM 824 C CA . THR A 1 111 ? 16.886 34.558 61.416 1.00 13.07 91 THR A CA 1
ATOM 825 C C . THR A 1 111 ? 17.287 35.993 61.714 1.00 14.51 91 THR A C 1
ATOM 826 O O . THR A 1 111 ? 18.392 36.442 61.392 1.00 14.07 91 THR A O 1
ATOM 830 N N . PHE A 1 112 ? 16.367 36.699 62.370 1.00 14.10 92 PHE A N 1
ATOM 831 C CA . PHE A 1 112 ? 16.619 38.051 62.847 1.00 14.01 92 PHE A CA 1
ATOM 832 C C . PHE A 1 112 ? 16.019 38.190 64.231 1.00 13.53 92 PHE A C 1
ATOM 833 O O . PHE A 1 112 ? 14.808 38.034 64.395 1.00 14.34 92 PHE A O 1
ATOM 841 N N . LYS A 1 113 ? 16.859 38.509 65.212 1.00 15.06 93 LYS A N 1
ATOM 842 C CA . LYS A 1 113 ? 16.419 38.728 66.589 1.00 16.04 93 LYS A CA 1
ATOM 843 C C . LYS A 1 113 ? 16.318 40.233 66.833 1.00 16.00 93 LYS A C 1
ATOM 844 O O . LYS A 1 113 ? 17.327 40.947 66.787 1.00 17.18 93 LYS A O 1
ATOM 850 N N . ALA A 1 114 ? 15.101 40.715 67.071 1.00 14.27 94 ALA A N 1
ATOM 851 C CA . ALA A 1 114 ? 14.887 42.129 67.373 1.00 14.30 94 ALA A CA 1
ATOM 852 C C . ALA A 1 114 ? 15.331 42.398 68.807 1.00 15.16 94 ALA A C 1
ATOM 853 O O . ALA A 1 114 ? 14.854 41.750 69.745 1.00 16.48 94 ALA A O 1
ATOM 855 N N . ILE A 1 115 ? 16.264 43.324 68.972 1.00 13.41 95 ILE A N 1
ATOM 856 C CA . ILE A 1 115 ? 16.890 43.564 70.271 1.00 13.98 95 ILE A CA 1
ATOM 857 C C . ILE A 1 115 ? 15.963 44.385 71.163 1.00 15.15 95 ILE A C 1
ATOM 858 O O . ILE A 1 115 ? 15.431 45.421 70.741 1.00 14.13 95 ILE A O 1
ATOM 863 N N . GLN A 1 116 ? 15.787 43.938 72.413 1.00 14.44 96 GLN A N 1
ATOM 864 C CA . GLN A 1 116 ? 14.807 44.520 73.331 1.00 15.24 96 GLN A CA 1
ATOM 865 C C . GLN A 1 116 ? 15.377 45.358 74.468 1.00 15.53 96 GLN A C 1
ATOM 866 O O . GLN A 1 116 ? 14.617 46.108 75.080 1.00 18.26 96 GLN A O 1
ATOM 872 N N . THR A 1 117 ? 16.677 45.270 74.766 1.00 16.19 97 THR A N 1
ATOM 873 C CA . THR A 1 117 ? 17.237 46.022 75.884 1.00 15.53 97 THR A CA 1
ATOM 874 C C . THR A 1 117 ? 18.530 46.709 75.469 1.00 14.81 97 THR A C 1
ATOM 875 O O . THR A 1 117 ? 19.224 46.288 74.537 1.00 14.91 97 THR A O 1
ATOM 879 N N . VAL A 1 118 ? 18.860 47.758 76.230 1.00 15.68 98 VAL A N 1
ATOM 880 C CA . VAL A 1 118 ? 20.127 48.463 76.054 1.00 15.97 98 VAL A CA 1
ATOM 881 C C . VAL A 1 118 ? 21.306 47.512 76.237 1.00 15.88 98 VAL A C 1
ATOM 882 O O . VAL A 1 118 ? 22.271 47.558 75.476 1.00 15.26 98 VAL A O 1
ATOM 886 N N . GLU A 1 119 ? 21.253 46.645 77.248 1.00 16.24 99 GLU A N 1
ATOM 887 C CA . GLU A 1 119 ? 22.349 45.700 77.468 1.00 18.84 99 GLU A CA 1
ATOM 888 C C . GLU A 1 119 ? 22.589 44.816 76.245 1.00 18.10 99 GLU A C 1
ATOM 889 O O . GLU A 1 119 ? 23.735 44.627 75.818 1.00 15.34 99 GLU A O 1
ATOM 895 N N . GLU A 1 120 ? 21.519 44.292 75.648 1.00 15.48 100 GLU A N 1
ATOM 896 C CA . GLU A 1 120 ? 21.625 43.474 74.446 1.00 15.02 100 GLU A CA 1
ATOM 897 C C . GLU A 1 120 ? 22.131 44.292 73.260 1.00 13.97 100 GLU A C 1
ATOM 898 O O . GLU A 1 120 ? 22.925 43.806 72.440 1.00 14.33 100 GLU A O 1
ATOM 904 N N . ALA A 1 121 ? 21.662 45.534 73.134 1.00 13.04 101 ALA A N 1
ATOM 905 C CA . ALA A 1 121 ? 22.113 46.386 72.046 1.00 12.17 101 ALA A CA 1
ATOM 906 C C . ALA A 1 121 ? 23.595 46.674 72.172 1.00 12.36 101 ALA A C 1
ATOM 907 O O . ALA A 1 121 ? 24.331 46.609 71.185 1.00 12.71 101 ALA A O 1
ATOM 909 N N . GLN A 1 122 ? 24.040 47.001 73.389 1.00 12.75 102 GLN A N 1
ATOM 910 C CA . GLN A 1 122 ? 25.442 47.321 73.619 1.00 13.28 102 GLN A CA 1
ATOM 911 C C . GLN A 1 122 ? 26.328 46.122 73.300 1.00 15.49 102 GLN A C 1
ATOM 912 O O . GLN A 1 122 ? 27.404 46.276 72.708 1.00 15.07 102 GLN A O 1
ATOM 918 N N . GLU A 1 123 ? 25.867 44.914 73.646 1.00 14.12 103 GLU A N 1
ATOM 919 C CA . GLU A 1 123 ? 26.608 43.703 73.306 1.00 13.58 103 GLU A CA 1
ATOM 920 C C . GLU A 1 123 ? 26.740 43.548 71.791 1.00 14.31 103 GLU A C 1
ATOM 921 O O . GLU A 1 123 ? 27.838 43.278 71.282 1.00 14.57 103 GLU A O 1
ATOM 927 N N . TRP A 1 124 ? 25.654 43.771 71.045 1.00 13.15 104 TRP A N 1
ATOM 928 C CA . TRP A 1 124 ? 25.738 43.683 69.589 1.00 12.94 104 TRP A CA 1
ATOM 929 C C . TRP A 1 124 ? 26.676 44.743 69.029 1.00 13.26 104 TRP A C 1
ATOM 930 O O . TRP A 1 124 ? 27.508 44.454 68.159 1.00 13.16 104 TRP A O 1
ATOM 941 N N . ILE A 1 125 ? 26.546 45.981 69.503 1.00 11.92 105 ILE A N 1
ATOM 942 C CA . ILE A 1 125 ? 27.430 47.053 69.047 1.00 11.50 105 ILE A CA 1
ATOM 943 C C . ILE A 1 125 ? 28.892 46.679 69.249 1.00 13.42 105 ILE A C 1
ATOM 944 O O . ILE A 1 125 ? 29.724 46.854 68.351 1.00 14.51 105 ILE A O 1
ATOM 949 N N . GLU A 1 126 ? 29.239 46.204 70.444 1.00 13.18 106 GLU A N 1
ATOM 950 C CA . GLU A 1 126 ? 30.643 45.912 70.725 1.00 14.07 106 GLU A CA 1
ATOM 951 C C . GLU A 1 126 ? 31.151 44.726 69.913 1.00 14.54 106 GLU A C 1
ATOM 952 O O . GLU A 1 126 ? 32.360 44.629 69.658 1.00 16.18 106 GLU A O 1
ATOM 958 N N . ASP A 1 127 ? 30.261 43.811 69.515 1.00 14.22 107 ASP A N 1
ATOM 959 C CA . ASP A 1 127 ? 30.650 42.671 68.698 1.00 14.72 107 ASP A CA 1
ATOM 960 C C . ASP A 1 127 ? 30.753 43.027 67.225 1.00 16.36 107 ASP A C 1
ATOM 961 O O . ASP A 1 127 ? 31.355 42.261 66.460 1.00 20.65 107 ASP A O 1
ATOM 966 N N . THR A 1 128 ? 30.192 44.160 66.811 1.00 13.29 108 THR A N 1
ATOM 967 C CA . THR A 1 128 ? 30.017 44.471 65.401 1.00 12.89 108 THR A CA 1
ATOM 968 C C . THR A 1 128 ? 30.764 45.718 64.943 1.00 13.75 108 THR A C 1
ATOM 969 O O . THR A 1 128 ? 31.046 45.841 63.748 1.00 15.94 108 THR A O 1
ATOM 973 N N . ALA A 1 129 ? 31.110 46.627 65.846 1.00 13.05 109 ALA A N 1
ATOM 974 C CA . ALA A 1 129 ? 31.816 47.871 65.519 1.00 13.08 109 ALA A CA 1
ATOM 975 C C . ALA A 1 129 ? 33.161 47.789 66.224 1.00 14.62 109 ALA A C 1
ATOM 976 O O . ALA A 1 129 ? 33.275 48.125 67.404 1.00 16.30 109 ALA A O 1
ATOM 978 N N . ILE A 1 130 ? 34.183 47.303 65.514 1.00 13.42 110 ILE A N 1
ATOM 979 C CA . ILE A 1 130 ? 35.468 46.970 66.113 1.00 13.28 110 ILE A CA 1
ATOM 980 C C . ILE A 1 130 ? 36.450 48.117 65.897 1.00 13.07 110 ILE A C 1
ATOM 981 O O . ILE A 1 130 ? 36.584 48.628 64.777 1.00 15.17 110 ILE A O 1
ATOM 986 N N . LEU A 1 131 ? 37.144 48.515 66.959 1.00 13.66 111 LEU A N 1
ATOM 987 C CA . LEU A 1 131 ? 38.255 49.457 66.846 1.00 15.06 111 LEU A CA 1
ATOM 988 C C . LEU A 1 131 ? 39.561 48.688 66.743 1.00 16.37 111 LEU A C 1
ATOM 989 O O . LEU A 1 131 ? 39.952 47.988 67.685 1.00 18.76 111 LEU A O 1
ATOM 994 N N . VAL A 1 132 ? 40.232 48.818 65.596 1.00 15.12 112 VAL A N 1
ATOM 995 C CA . VAL A 1 132 ? 41.460 48.077 65.342 1.00 17.11 112 VAL A CA 1
ATOM 996 C C . VAL A 1 132 ? 42.607 48.666 66.151 1.00 19.54 112 VAL A C 1
ATOM 997 O O . VAL A 1 132 ? 42.713 49.886 66.325 1.00 17.66 112 VAL A O 1
ATOM 1001 N N . ASP A 1 133 ? 43.474 47.789 66.653 1.00 19.54 113 ASP A N 1
ATOM 1002 C CA . ASP A 1 133 ? 44.558 48.207 67.528 1.00 20.98 113 ASP A CA 1
ATOM 1003 C C . ASP A 1 133 ? 45.538 49.099 66.777 1.00 22.55 113 ASP A C 1
ATOM 1004 O O . ASP A 1 133 ? 45.675 49.017 65.549 1.00 20.69 113 ASP A O 1
ATOM 1009 N N . GLU A 1 134 ? 46.237 49.936 67.546 1.00 23.15 114 GLU A N 1
ATOM 1010 C CA . GLU A 1 134 ? 47.202 50.887 67.010 1.00 22.67 114 GLU A CA 1
ATOM 1011 C C . GLU A 1 134 ? 48.227 50.202 66.116 1.00 23.81 114 GLU A C 1
ATOM 1012 O O . GLU A 1 134 ? 48.754 49.138 66.449 1.00 22.06 114 GLU A O 1
ATOM 1018 N N . GLY A 1 135 ? 48.516 50.842 64.978 1.00 20.36 115 GLY A N 1
ATOM 1019 C CA . GLY A 1 135 ? 49.603 50.454 64.101 1.00 21.29 115 GLY A CA 1
ATOM 1020 C C . GLY A 1 135 ? 49.167 49.700 62.862 1.00 19.00 115 GLY A C 1
ATOM 1021 O O . GLY A 1 135 ? 49.657 49.952 61.756 1.00 20.51 115 GLY A O 1
ATOM 1022 N N . THR A 1 136 ? 48.259 48.748 63.038 1.00 19.82 116 THR A N 1
ATOM 1023 C CA . THR A 1 136 ? 47.869 47.869 61.945 1.00 18.46 116 THR A CA 1
ATOM 1024 C C . THR A 1 136 ? 47.350 48.683 60.764 1.00 17.94 116 THR A C 1
ATOM 1025 O O . THR A 1 136 ? 46.521 49.583 60.933 1.00 17.60 116 THR A O 1
ATOM 1029 N N . THR A 1 137 ? 47.863 48.385 59.573 1.00 18.50 117 THR A N 1
ATOM 1030 C CA . THR A 1 137 ? 47.469 49.147 58.398 1.00 18.48 117 THR A CA 1
ATOM 1031 C C . THR A 1 137 ? 46.216 48.560 57.769 1.00 19.37 117 THR A C 1
ATOM 1032 O O . THR A 1 137 ? 45.786 47.447 58.076 1.00 17.11 117 THR A O 1
ATOM 1036 N N . VAL A 1 138 ? 45.626 49.335 56.862 1.00 17.23 118 VAL A N 1
ATOM 1037 C CA . VAL A 1 138 ? 44.408 48.894 56.181 1.00 15.16 118 VAL A CA 1
ATOM 1038 C C . VAL A 1 138 ? 44.676 47.644 55.350 1.00 15.63 118 VAL A C 1
ATOM 1039 O O . VAL A 1 138 ? 43.903 46.678 55.385 1.00 15.98 118 VAL A O 1
ATOM 1043 N N A SER A 1 139 ? 45.780 47.643 54.596 0.36 17.30 119 SER A N 1
ATOM 1044 N N B SER A 1 139 ? 45.777 47.641 54.592 0.28 17.32 119 SER A N 1
ATOM 1045 N N C SER A 1 139 ? 45.780 47.639 54.598 0.36 17.30 119 SER A N 1
ATOM 1046 C CA A SER A 1 139 ? 46.117 46.478 53.788 0.36 18.40 119 SER A CA 1
ATOM 1047 C CA B SER A 1 139 ? 46.101 46.466 53.789 0.28 18.41 119 SER A CA 1
ATOM 1048 C CA C SER A 1 139 ? 46.097 46.470 53.787 0.36 18.39 119 SER A CA 1
ATOM 1049 C C A SER A 1 139 ? 46.307 45.245 54.662 0.36 17.27 119 SER A C 1
ATOM 1050 C C B SER A 1 139 ? 46.294 45.239 54.669 0.28 17.28 119 SER A C 1
ATOM 1051 C C C SER A 1 139 ? 46.316 45.240 54.661 0.36 17.27 119 SER A C 1
ATOM 1052 O O A SER A 1 139 ? 45.874 44.146 54.299 0.36 18.11 119 SER A O 1
ATOM 1053 O O B SER A 1 139 ? 45.862 44.137 54.314 0.28 18.11 119 SER A O 1
ATOM 1054 O O C SER A 1 139 ? 45.911 44.132 54.292 0.36 18.11 119 SER A O 1
ATOM 1061 N N . GLU A 1 140 ? 46.934 45.414 55.828 1.00 16.88 120 GLU A N 1
ATOM 1062 C CA . GLU A 1 140 ? 47.120 44.294 56.747 1.00 16.79 120 GLU A CA 1
ATOM 1063 C C . GLU A 1 140 ? 45.782 43.752 57.239 1.00 17.02 120 GLU A C 1
ATOM 1064 O O . GLU A 1 140 ? 45.614 42.535 57.374 1.00 17.75 120 GLU A O 1
ATOM 1070 N N A MET A 1 141 ? 44.811 44.633 57.505 0.56 16.34 121 MET A N 1
ATOM 1071 N N B MET A 1 141 ? 44.833 44.643 57.539 0.44 16.35 121 MET A N 1
ATOM 1072 C CA A MET A 1 141 ? 43.510 44.163 57.977 0.56 15.91 121 MET A CA 1
ATOM 1073 C CA B MET A 1 141 ? 43.502 44.210 57.949 0.44 15.92 121 MET A CA 1
ATOM 1074 C C A MET A 1 141 ? 42.758 43.401 56.889 0.56 18.05 121 MET A C 1
ATOM 1075 C C B MET A 1 141 ? 42.845 43.358 56.876 0.44 18.00 121 MET A C 1
ATOM 1076 O O A MET A 1 141 ? 42.050 42.433 57.182 0.56 14.24 121 MET A O 1
ATOM 1077 O O B MET A 1 141 ? 42.287 42.293 57.164 0.44 15.27 121 MET A O 1
ATOM 1086 N N . VAL A 1 142 ? 42.882 43.823 55.628 1.00 14.07 122 VAL A N 1
ATOM 1087 C CA . VAL A 1 142 ? 42.211 43.093 54.559 1.00 14.30 122 VAL A CA 1
ATOM 1088 C C . VAL A 1 142 ? 42.853 41.720 54.391 1.00 14.32 122 VAL A C 1
ATOM 1089 O O . VAL A 1 142 ? 42.155 40.719 54.199 1.00 15.30 122 VAL A O 1
ATOM 1093 N N . ASP A 1 143 ? 44.187 41.653 54.489 1.00 14.20 123 ASP A N 1
ATOM 1094 C CA . ASP A 1 143 ? 44.894 40.367 54.453 1.00 14.43 123 ASP A CA 1
ATOM 1095 C C . ASP A 1 143 ? 44.399 39.431 55.556 1.00 15.49 123 ASP A C 1
ATOM 1096 O O . ASP A 1 143 ? 44.115 38.251 55.306 1.00 15.83 123 ASP A O 1
ATOM 1101 N N . LEU A 1 144 ? 44.313 39.938 56.794 1.00 15.19 124 LEU A N 1
ATOM 1102 C CA . LEU A 1 144 ? 43.925 39.099 57.930 1.00 17.16 124 LEU A CA 1
ATOM 1103 C C . LEU A 1 144 ? 42.488 38.612 57.804 1.00 13.69 124 LEU A C 1
ATOM 1104 O O . LEU A 1 144 ? 42.218 37.415 57.956 1.00 14.83 124 LEU A O 1
ATOM 1109 N N . LEU A 1 145 ? 41.552 39.516 57.489 1.00 12.38 125 LEU A N 1
ATOM 1110 C CA . LEU A 1 145 ? 40.134 39.149 57.470 1.00 11.35 125 LEU A CA 1
ATOM 1111 C C . LEU A 1 145 ? 39.816 38.191 56.324 1.00 13.07 125 LEU A C 1
ATOM 1112 O O . LEU A 1 145 ? 38.987 37.287 56.474 1.00 14.90 125 LEU A O 1
ATOM 1117 N N . SER A 1 146 ? 40.449 38.385 55.163 1.00 12.46 126 SER A N 1
ATOM 1118 C CA . SER A 1 146 ? 40.216 37.491 54.038 1.00 13.33 126 SER A CA 1
ATOM 1119 C C . SER A 1 146 ? 40.854 36.126 54.237 1.00 14.55 126 SER A C 1
ATOM 1120 O O . SER A 1 146 ? 40.528 35.189 53.494 1.00 14.25 126 SER A O 1
ATOM 1123 N N . ASN A 1 147 ? 41.725 35.984 55.234 1.00 12.43 127 ASN A N 1
ATOM 1124 C CA . ASN A 1 147 ? 42.423 34.745 55.507 1.00 12.89 127 ASN A CA 1
ATOM 1125 C C . ASN A 1 147 ? 41.781 33.901 56.591 1.00 15.06 127 ASN A C 1
ATOM 1126 O O . ASN A 1 147 ? 42.369 32.904 57.007 1.00 16.49 127 ASN A O 1
ATOM 1131 N N . LYS A 1 148 ? 40.574 34.243 57.020 1.00 14.92 128 LYS A N 1
ATOM 1132 C CA . LYS A 1 148 ? 39.872 33.384 57.959 1.00 15.76 128 LYS A CA 1
ATOM 1133 C C . LYS A 1 148 ? 38.381 33.551 57.766 1.00 13.59 128 LYS A C 1
ATOM 1134 O O . LYS A 1 148 ? 37.913 34.492 57.131 1.00 15.82 128 LYS A O 1
ATOM 1140 N N . ARG A 1 149 ? 37.639 32.617 58.341 1.00 16.28 129 ARG A N 1
ATOM 1141 C CA . ARG A 1 149 ? 36.195 32.704 58.313 1.00 16.37 129 ARG A CA 1
ATOM 1142 C C . ARG A 1 149 ? 35.691 33.609 59.432 1.00 16.59 129 ARG A C 1
ATOM 1143 O O . ARG A 1 149 ? 36.264 33.658 60.524 1.00 17.13 129 ARG A O 1
ATOM 1151 N N . ILE A 1 150 ? 34.592 34.319 59.151 1.00 14.51 130 ILE A N 1
ATOM 1152 C CA . ILE A 1 150 ? 33.914 35.116 60.169 1.00 15.76 130 ILE A CA 1
ATOM 1153 C C . ILE A 1 150 ? 33.497 34.231 61.337 1.00 18.97 130 ILE A C 1
ATOM 1154 O O . ILE A 1 150 ? 32.987 33.117 61.150 1.00 18.32 130 ILE A O 1
ATOM 1159 N N . GLU A 1 151 ? 33.704 34.730 62.556 1.00 15.60 131 GLU A N 1
ATOM 1160 C CA . GLU A 1 151 ? 33.284 33.991 63.732 1.00 17.68 131 GLU A CA 1
ATOM 1161 C C . GLU A 1 151 ? 32.418 34.897 64.596 1.00 16.90 131 GLU A C 1
ATOM 1162 O O . GLU A 1 151 ? 32.564 36.117 64.551 1.00 18.20 131 GLU A O 1
ATOM 1168 N N . PRO A 1 152 ? 31.453 34.333 65.339 1.00 18.50 132 PRO A N 1
ATOM 1169 C CA . PRO A 1 152 ? 31.013 32.934 65.340 1.00 16.78 132 PRO A CA 1
ATOM 1170 C C . PRO A 1 152 ? 30.344 32.643 63.996 1.00 15.18 132 PRO A C 1
ATOM 1171 O O . PRO A 1 152 ? 29.804 33.534 63.338 1.00 15.68 132 PRO A O 1
ATOM 1175 N N A VAL A 1 153 ? 30.395 31.391 63.543 0.67 16.39 133 VAL A N 1
ATOM 1176 N N B VAL A 1 153 ? 30.366 31.377 63.576 0.33 16.46 133 VAL A N 1
ATOM 1177 C CA A VAL A 1 153 ? 29.764 31.057 62.272 0.67 16.25 133 VAL A CA 1
ATOM 1178 C CA B VAL A 1 153 ? 29.709 31.000 62.332 0.33 16.43 133 VAL A CA 1
ATOM 1179 C C A VAL A 1 153 ? 28.263 31.323 62.365 0.67 15.56 133 VAL A C 1
ATOM 1180 C C B VAL A 1 153 ? 28.235 31.370 62.406 0.33 15.54 133 VAL A C 1
ATOM 1181 O O A VAL A 1 153 ? 27.613 31.000 63.368 0.67 17.48 133 VAL A O 1
ATOM 1182 O O B VAL A 1 153 ? 27.570 31.156 63.427 0.33 17.33 133 VAL A O 1
ATOM 1189 N N . GLY A 1 154 ? 27.728 31.979 61.334 1.00 14.36 134 GLY A N 1
ATOM 1190 C CA . GLY A 1 154 ? 26.373 32.485 61.292 1.00 13.78 134 GLY A CA 1
ATOM 1191 C C . GLY A 1 154 ? 26.315 34.003 61.284 1.00 12.42 134 GLY A C 1
ATOM 1192 O O . GLY A 1 154 ? 25.368 34.577 60.733 1.00 14.05 134 GLY A O 1
ATOM 1193 N N . LYS A 1 155 ? 27.311 34.664 61.885 1.00 14.51 135 LYS A N 1
ATOM 1194 C CA . LYS A 1 155 ? 27.385 36.124 61.847 1.00 12.40 135 LYS A CA 1
ATOM 1195 C C . LYS A 1 155 ? 27.528 36.628 60.418 1.00 12.64 135 LYS A C 1
ATOM 1196 O O . LYS A 1 155 ? 28.295 36.079 59.620 1.00 14.06 135 LYS A O 1
ATOM 1202 N N . GLN A 1 156 ? 26.797 37.694 60.094 1.00 12.53 136 GLN A N 1
ATOM 1203 C CA . GLN A 1 156 ? 26.709 38.115 58.707 1.00 10.40 136 GLN A CA 1
ATOM 1204 C C . GLN A 1 156 ? 27.514 39.352 58.357 1.00 12.70 136 GLN A C 1
ATOM 1205 O O . GLN A 1 156 ? 27.800 39.558 57.177 1.00 13.07 136 GLN A O 1
ATOM 1211 N N . PHE A 1 157 ? 27.865 40.190 59.332 1.00 12.46 137 PHE A N 1
ATOM 1212 C CA . PHE A 1 157 ? 28.483 41.477 59.013 1.00 12.62 137 PHE A CA 1
ATOM 1213 C C . PHE A 1 157 ? 29.235 41.962 60.238 1.00 11.77 137 PHE A C 1
ATOM 1214 O O . PHE A 1 157 ? 28.728 41.854 61.357 1.00 13.78 137 PHE A O 1
ATOM 1222 N N . ARG A 1 158 ? 30.439 42.495 60.014 1.00 12.57 138 ARG A N 1
ATOM 1223 C CA . ARG A 1 158 ? 31.196 43.195 61.045 1.00 12.29 138 ARG A CA 1
ATOM 1224 C C . ARG A 1 158 ? 31.960 44.347 60.402 1.00 14.58 138 ARG A C 1
ATOM 1225 O O . ARG A 1 158 ? 32.468 44.224 59.281 1.00 14.83 138 ARG A O 1
ATOM 1233 N N . ALA A 1 159 ? 32.018 45.474 61.106 1.00 13.14 139 ALA A N 1
ATOM 1234 C CA . ALA A 1 159 ? 32.736 46.660 60.659 1.00 13.04 139 ALA A CA 1
ATOM 1235 C C . ALA A 1 159 ? 33.959 46.857 61.535 1.00 14.93 139 ALA A C 1
ATOM 1236 O O . ALA A 1 159 ? 33.881 46.728 62.759 1.00 18.26 139 ALA A O 1
ATOM 1238 N N . TYR A 1 160 ? 35.087 47.147 60.902 1.00 12.56 140 TYR A N 1
ATOM 1239 C CA . TYR A 1 160 ? 36.340 47.420 61.582 1.00 12.45 140 TYR A CA 1
ATOM 1240 C C . TYR A 1 160 ? 36.784 48.821 61.207 1.00 14.31 140 TYR A C 1
ATOM 1241 O O . TYR A 1 160 ? 36.889 49.152 60.024 1.00 16.78 140 TYR A O 1
ATOM 1250 N N . LEU A 1 161 ? 37.058 49.641 62.203 1.00 11.46 141 LEU A N 1
ATOM 1251 C CA . LEU A 1 161 ? 37.580 50.975 61.958 1.00 13.22 141 LEU A CA 1
ATOM 1252 C C . LEU A 1 161 ? 39.089 50.963 62.141 1.00 12.19 141 LEU A C 1
ATOM 1253 O O . LEU A 1 161 ? 39.589 50.701 63.243 1.00 12.65 141 LEU A O 1
ATOM 1258 N N . VAL A 1 162 ? 39.808 51.222 61.057 1.00 11.99 142 VAL A N 1
ATOM 1259 C CA . VAL A 1 162 ? 41.260 51.364 61.094 1.00 11.76 142 VAL A CA 1
ATOM 1260 C C . VAL A 1 162 ? 41.500 52.867 61.155 1.00 15.71 142 VAL A C 1
ATOM 1261 O O . VAL A 1 162 ? 41.523 53.554 60.139 1.00 16.31 142 VAL A O 1
ATOM 1265 N N . SER A 1 163 ? 41.647 53.394 62.369 1.00 14.52 143 SER A N 1
ATOM 1266 C CA . SER A 1 163 ? 41.866 54.825 62.548 1.00 16.86 143 SER A CA 1
ATOM 1267 C C . SER A 1 163 ? 43.262 55.168 63.036 1.00 16.52 143 SER A C 1
ATOM 1268 O O . SER A 1 163 ? 43.627 56.348 63.032 1.00 19.75 143 SER A O 1
ATOM 1271 N N . GLN A 1 164 ? 44.053 54.180 63.451 1.00 15.94 144 GLN A N 1
ATOM 1272 C CA . GLN A 1 164 ? 45.401 54.449 63.944 1.00 17.18 144 GLN A CA 1
ATOM 1273 C C . GLN A 1 164 ? 46.484 53.681 63.185 1.00 16.03 144 GLN A C 1
ATOM 1274 O O . GLN A 1 164 ? 47.417 53.173 63.816 1.00 19.58 144 GLN A O 1
ATOM 1280 N N . PRO A 1 165 ? 46.454 53.624 61.857 1.00 16.50 145 PRO A N 1
ATOM 1281 C CA . PRO A 1 165 ? 47.494 52.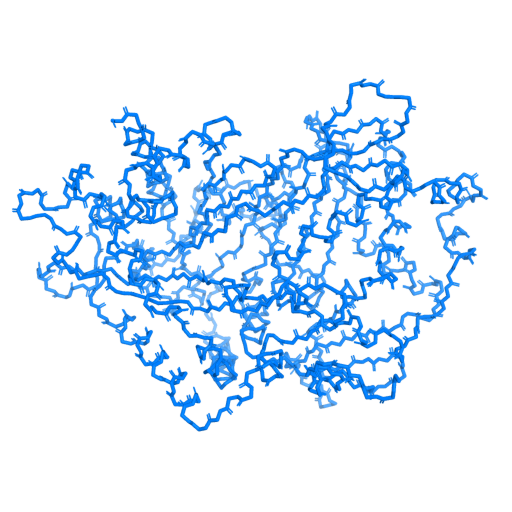870 61.148 1.00 16.90 145 PRO A CA 1
ATOM 1282 C C . PRO A 1 165 ? 48.838 53.576 61.243 1.00 17.50 145 PRO A C 1
ATOM 1283 O O . PRO A 1 165 ? 48.917 54.805 61.361 1.00 18.53 145 PRO A O 1
ATOM 1287 N N . ARG A 1 166 ? 49.916 52.784 61.234 1.00 16.54 146 ARG A N 1
ATOM 1288 C CA . ARG A 1 166 ? 51.234 53.394 61.372 1.00 19.61 146 ARG A CA 1
ATOM 1289 C C . ARG A 1 166 ? 51.624 54.189 60.137 1.00 18.92 146 ARG A C 1
ATOM 1290 O O . ARG A 1 166 ? 52.530 55.024 60.207 1.00 19.86 146 ARG A O 1
ATOM 1298 N N . HIS A 1 167 ? 50.958 53.944 59.015 1.00 19.10 147 HIS A N 1
ATOM 1299 C CA . HIS A 1 167 ? 51.069 54.813 57.856 1.00 20.31 147 HIS A CA 1
ATOM 1300 C C . HIS A 1 167 ? 49.823 54.615 57.009 1.00 19.84 147 HIS A C 1
ATOM 1301 O O . HIS A 1 167 ? 49.105 53.617 57.141 1.00 20.26 147 HIS A O 1
ATOM 1308 N N . GLY A 1 168 ? 49.579 55.585 56.144 1.00 21.47 148 GLY A N 1
ATOM 1309 C CA . GLY A 1 168 ? 48.455 55.521 55.244 1.00 22.10 148 GLY A CA 1
ATOM 1310 C C . GLY A 1 168 ? 47.213 56.157 55.821 1.00 20.29 148 GLY A C 1
ATOM 1311 O O . GLY A 1 168 ? 47.174 56.678 56.941 1.00 22.25 148 GLY A O 1
ATOM 1312 N N . LYS A 1 169 ? 46.170 56.108 55.022 1.00 21.18 149 LYS A N 1
ATOM 1313 C CA . LYS A 1 169 ? 44.917 56.717 55.417 1.00 17.92 149 LYS A CA 1
ATOM 1314 C C . LYS A 1 169 ? 44.111 55.760 56.275 1.00 13.28 149 LYS A C 1
ATOM 1315 O O . LYS A 1 169 ? 44.269 54.534 56.191 1.00 16.20 149 LYS A O 1
ATOM 1321 N N . PRO A 1 170 ? 43.235 56.295 57.117 1.00 15.47 150 PRO A N 1
ATOM 1322 C CA . PRO A 1 170 ? 42.293 55.430 57.836 1.00 14.84 150 PRO A CA 1
ATOM 1323 C C . PRO A 1 170 ? 41.320 54.769 56.871 1.00 14.24 150 PRO A C 1
ATOM 1324 O O . PRO A 1 170 ? 41.222 55.120 55.689 1.00 14.65 150 PRO A O 1
ATOM 1328 N N . ALA A 1 171 ? 40.605 53.768 57.381 1.00 12.73 151 ALA A N 1
ATOM 1329 C CA . ALA A 1 171 ? 39.607 53.103 56.554 1.00 11.67 151 ALA A CA 1
ATOM 1330 C C . ALA A 1 171 ? 38.500 52.492 57.389 1.00 13.41 151 ALA A C 1
ATOM 1331 O O . ALA A 1 171 ? 38.694 52.119 58.550 1.00 13.27 151 ALA A O 1
ATOM 1333 N N . LEU A 1 172 ? 37.333 52.354 56.761 1.00 11.80 152 LEU A N 1
ATOM 1334 C CA . LEU A 1 172 ? 36.282 51.478 57.251 1.00 12.40 152 LEU A CA 1
ATOM 1335 C C . LEU A 1 172 ? 36.414 50.156 56.514 1.00 13.07 152 LEU A C 1
ATOM 1336 O O . LEU A 1 172 ? 36.370 50.123 55.278 1.00 13.59 152 LEU A O 1
ATOM 1341 N N . VAL A 1 173 ? 36.615 49.078 57.262 1.00 11.88 153 VAL A N 1
ATOM 1342 C CA . VAL A 1 173 ? 36.818 47.754 56.672 1.00 12.02 153 VAL A CA 1
ATOM 1343 C C . VAL A 1 173 ? 35.648 46.873 57.090 1.00 13.83 153 VAL A C 1
ATOM 1344 O O . VAL A 1 173 ? 35.414 46.661 58.285 1.00 17.71 153 VAL A O 1
ATOM 1348 N N . MET A 1 174 ? 34.915 46.359 56.115 1.00 12.27 154 MET A N 1
ATOM 1349 C CA . MET A 1 174 ? 33.755 45.506 56.366 1.00 12.03 154 MET A CA 1
ATOM 1350 C C . MET A 1 174 ? 34.060 44.070 55.996 1.00 13.35 154 MET A C 1
ATOM 1351 O O . MET A 1 174 ? 34.707 43.809 54.982 1.00 14.07 154 MET A O 1
ATOM 1356 N N . ASN A 1 175 ? 33.615 43.153 56.842 1.00 12.57 155 ASN A N 1
ATOM 1357 C CA . ASN A 1 175 ? 33.764 41.715 56.631 1.00 11.25 155 ASN A CA 1
ATOM 1358 C C . ASN A 1 175 ? 32.353 41.142 56.667 1.00 12.95 155 ASN A C 1
ATOM 1359 O O . ASN A 1 175 ? 31.608 41.370 57.631 1.00 13.41 155 ASN A O 1
ATOM 1364 N N . ALA A 1 176 ? 31.962 40.447 55.606 1.00 12.78 156 ALA A N 1
ATOM 1365 C CA . ALA A 1 176 ? 30.582 40.008 55.503 1.00 12.55 156 ALA A CA 1
ATOM 1366 C C . ALA A 1 176 ? 30.507 38.611 54.927 1.00 11.73 156 ALA A C 1
ATOM 1367 O O . ALA A 1 176 ? 31.298 38.227 54.065 1.00 13.78 156 ALA A O 1
ATOM 1369 N N . SER A 1 177 ? 29.536 37.854 55.412 1.00 12.11 157 SER A N 1
ATOM 1370 C CA . SER A 1 177 ? 29.148 36.638 54.723 1.00 12.14 157 SER A CA 1
ATOM 1371 C C . SER A 1 177 ? 28.560 36.997 53.362 1.00 13.17 157 SER A C 1
ATOM 1372 O O . SER A 1 177 ? 27.916 38.033 53.195 1.00 12.58 157 SER A O 1
ATOM 1375 N N . HIS A 1 178 ? 28.807 36.139 52.363 1.00 13.20 158 HIS A N 1
ATOM 1376 C CA . HIS A 1 178 ? 28.242 36.382 51.036 1.00 12.66 158 HIS A CA 1
ATOM 1377 C C . HIS A 1 178 ? 26.787 35.925 50.921 1.00 12.44 158 HIS A C 1
ATOM 1378 O O . HIS A 1 178 ? 26.139 36.250 49.920 1.00 14.00 158 HIS A O 1
ATOM 1385 N N . THR A 1 179 ? 26.261 35.225 51.930 1.00 13.57 159 THR A N 1
ATOM 1386 C CA . THR A 1 179 ? 24.922 34.643 51.833 1.00 11.40 159 THR A CA 1
ATOM 1387 C C . THR A 1 179 ? 23.875 35.697 51.488 1.00 11.88 159 THR A C 1
ATOM 1388 O O . THR A 1 179 ? 23.021 35.479 50.617 1.00 13.18 159 THR A O 1
ATOM 1392 N N . LEU A 1 180 ? 23.944 36.862 52.145 1.00 11.61 160 LEU A N 1
ATOM 1393 C CA . LEU A 1 180 ? 22.983 37.947 51.987 1.00 13.36 160 LEU A CA 1
ATOM 1394 C C . LEU A 1 180 ? 23.703 39.230 51.602 1.00 13.83 160 LEU A C 1
ATOM 1395 O O . LEU A 1 180 ? 23.294 40.322 52.002 1.00 15.10 160 LEU A O 1
ATOM 1400 N N . ASN A 1 181 ? 24.793 39.129 50.843 1.00 10.91 161 ASN A N 1
ATOM 1401 C CA . ASN A 1 181 ? 25.564 40.333 50.561 1.00 13.14 161 ASN A CA 1
ATOM 1402 C C . ASN A 1 181 ? 26.288 40.199 49.226 1.00 13.07 161 ASN A C 1
ATOM 1403 O O . ASN A 1 181 ? 26.131 39.220 48.495 1.00 16.07 161 ASN A O 1
ATOM 1408 N N . GLY A 1 182 ? 27.048 41.235 48.900 1.00 14.90 162 GLY A N 1
ATOM 1409 C CA . GLY A 1 182 ? 27.683 41.398 47.612 1.00 15.14 162 GLY A CA 1
ATOM 1410 C C . GLY A 1 182 ? 27.821 42.879 47.356 1.00 19.03 162 GLY A C 1
ATOM 1411 O O . GLY A 1 182 ? 28.511 43.574 48.109 1.00 20.00 162 GLY A O 1
ATOM 1412 N N A HIS A 1 183 ? 27.117 43.363 46.322 0.53 21.61 163 HIS A N 1
ATOM 1413 N N B HIS A 1 183 ? 27.143 43.390 46.325 0.47 21.59 163 HIS A N 1
ATOM 1414 C CA A HIS A 1 183 ? 27.052 44.789 46.021 0.53 24.30 163 HIS A CA 1
ATOM 1415 C CA B HIS A 1 183 ? 27.160 44.823 46.058 0.47 24.25 163 HIS A CA 1
ATOM 1416 C C A HIS A 1 183 ? 26.637 45.593 47.241 0.53 19.41 163 HIS A C 1
ATOM 1417 C C B HIS A 1 183 ? 26.599 45.629 47.225 0.47 19.40 163 HIS A C 1
ATOM 1418 O O A HIS A 1 183 ? 27.099 46.728 47.433 0.53 21.52 163 HIS A O 1
ATOM 1419 O O B HIS A 1 183 ? 26.919 46.818 47.355 0.47 21.83 163 HIS A O 1
ATOM 1432 N N . ARG A 1 184 ? 25.797 45.001 48.091 1.00 16.52 164 ARG A N 1
ATOM 1433 C CA . ARG A 1 184 ? 25.162 45.724 49.185 1.00 15.48 164 ARG A CA 1
ATOM 1434 C C . ARG A 1 184 ? 26.168 46.287 50.184 1.00 15.28 164 ARG A C 1
ATOM 1435 O O . ARG A 1 184 ? 25.852 47.274 50.861 1.00 14.51 164 ARG A O 1
ATOM 1443 N N . MET A 1 185 ? 27.366 45.698 50.288 1.00 14.78 165 MET A N 1
ATOM 1444 C CA . MET A 1 185 ? 28.352 46.190 51.253 1.00 14.94 165 MET A CA 1
ATOM 1445 C C . MET A 1 185 ? 28.696 47.650 51.032 1.00 14.54 165 MET A C 1
ATOM 1446 O O . MET A 1 185 ? 28.944 48.373 52.003 1.00 14.83 165 MET A O 1
ATOM 1451 N N . LEU A 1 186 ? 28.745 48.102 49.774 1.00 14.81 166 LEU A N 1
ATOM 1452 C CA . LEU A 1 186 ? 29.065 49.509 49.535 1.00 18.07 166 LEU A CA 1
ATOM 1453 C C . LEU A 1 186 ? 27.979 50.413 50.099 1.00 18.47 166 LEU A C 1
ATOM 1454 O O . LEU A 1 186 ? 28.274 51.468 50.680 1.00 16.16 166 LEU A O 1
ATOM 1459 N N . PHE A 1 187 ? 26.717 50.004 49.958 1.00 14.77 167 PHE A N 1
ATOM 1460 C CA . PHE A 1 187 ? 25.609 50.802 50.471 1.00 16.42 167 PHE A CA 1
ATOM 1461 C C . PHE A 1 187 ? 25.624 50.795 51.999 1.00 14.65 167 PHE A C 1
ATOM 1462 O O . PHE A 1 187 ? 25.354 51.821 52.643 1.00 15.11 167 PHE A O 1
ATOM 1470 N N . GLN A 1 188 ? 25.979 49.652 52.597 1.00 13.06 168 GLN A N 1
ATOM 1471 C CA . GLN A 1 188 ? 26.085 49.564 54.050 1.00 11.31 168 GLN A CA 1
ATOM 1472 C C . GLN A 1 188 ? 27.220 50.439 54.556 1.00 12.11 168 GLN A C 1
ATOM 1473 O O . GLN A 1 188 ? 27.060 51.182 55.534 1.00 14.02 168 GLN A O 1
ATOM 1479 N N . GLY A 1 189 ? 28.375 50.361 53.909 1.00 13.09 169 GLY A N 1
ATOM 1480 C CA . GLY A 1 189 ? 29.483 51.210 54.328 1.00 14.02 169 GLY A CA 1
ATOM 1481 C C . GLY A 1 189 ? 29.161 52.681 54.188 1.00 13.86 169 GLY A C 1
ATOM 1482 O O . GLY A 1 189 ? 29.491 53.487 55.069 1.00 13.21 169 GLY A O 1
ATOM 1483 N N A SER A 1 190 ? 28.502 53.051 53.087 0.60 12.73 170 SER A N 1
ATOM 1484 N N B SER A 1 190 ? 28.511 53.055 53.088 0.40 12.76 170 SER A N 1
ATOM 1485 C CA A SER A 1 190 ? 28.103 54.436 52.850 0.60 13.53 170 SER A CA 1
ATOM 1486 C CA B SER A 1 190 ? 28.124 54.447 52.886 0.40 13.55 170 SER A CA 1
ATOM 1487 C C A SER A 1 190 ? 27.168 54.936 53.946 0.60 14.43 170 SER A C 1
ATOM 1488 C C B SER A 1 190 ? 27.196 54.928 53.990 0.40 14.48 170 SER A C 1
ATOM 1489 O O A SER A 1 190 ? 27.271 56.089 54.383 0.60 14.51 170 SER A O 1
ATOM 1490 O O B SER A 1 190 ? 27.329 56.059 54.472 0.40 14.40 170 SER A O 1
ATOM 1495 N N . ALA A 1 191 ? 26.260 54.079 54.417 1.00 13.40 171 ALA A N 1
ATOM 1496 C CA . ALA A 1 191 ? 25.346 54.486 55.479 1.00 12.80 171 ALA A CA 1
ATOM 1497 C C . ALA A 1 191 ? 26.094 54.719 56.779 1.00 12.00 171 ALA A C 1
ATOM 1498 O O . ALA A 1 191 ? 25.787 55.670 57.513 1.00 12.58 171 ALA A O 1
ATOM 1500 N N . ILE A 1 192 ? 27.108 53.889 57.056 1.00 10.92 172 ILE A N 1
ATOM 1501 C CA . ILE A 1 192 ? 27.899 54.059 58.269 1.00 12.52 172 ILE A CA 1
ATOM 1502 C C . ILE A 1 192 ? 28.700 55.355 58.203 1.00 12.78 172 ILE A C 1
ATOM 1503 O O . ILE A 1 192 ? 28.750 56.117 59.179 1.00 12.85 172 ILE A O 1
ATOM 1508 N N . LEU A 1 193 ? 29.322 55.633 57.055 1.00 12.94 173 LEU A N 1
ATOM 1509 C CA . LEU A 1 193 ? 30.104 56.861 56.918 1.00 12.66 173 LEU A CA 1
ATOM 1510 C C . LEU A 1 193 ? 29.220 58.093 57.044 1.00 13.30 173 LEU A C 1
ATOM 1511 O O . LEU A 1 193 ? 29.609 59.088 57.674 1.00 13.62 173 LEU A O 1
ATOM 1516 N N . GLN A 1 194 ? 28.024 58.051 56.445 1.00 11.52 174 GLN A N 1
ATOM 1517 C CA . GLN A 1 194 ? 27.094 59.161 56.587 1.00 12.75 174 GLN A CA 1
ATOM 1518 C C . GLN A 1 194 ? 26.716 59.367 58.054 1.00 12.03 174 GLN A C 1
ATOM 1519 O O . GLN A 1 194 ? 26.688 60.502 58.539 1.00 13.91 174 GLN A O 1
ATOM 1525 N N . ALA A 1 195 ? 26.460 58.279 58.784 1.00 12.79 175 ALA A N 1
ATOM 1526 C CA . ALA A 1 195 ? 26.078 58.385 60.191 1.00 14.40 175 ALA A CA 1
ATOM 1527 C C . ALA A 1 195 ? 27.209 58.939 61.053 1.00 14.21 175 ALA A C 1
ATOM 1528 O O . ALA A 1 195 ? 26.951 59.623 62.055 1.00 14.73 175 ALA A O 1
ATOM 1530 N N . LEU A 1 196 ? 28.461 58.699 60.657 1.00 12.91 176 LEU A N 1
ATOM 1531 C CA . LEU A 1 196 ? 29.607 59.171 61.428 1.00 13.95 176 LEU A CA 1
ATOM 1532 C C . LEU A 1 196 ? 29.690 60.696 61.476 1.00 15.18 176 LEU A C 1
ATOM 1533 O O . LEU A 1 196 ? 30.282 61.243 62.410 1.00 16.73 176 LEU A O 1
ATOM 1538 N N . VAL A 1 197 ? 29.133 61.402 60.494 1.00 12.87 177 VAL A N 1
ATOM 1539 C CA . VAL A 1 197 ? 29.171 62.860 60.492 1.00 13.27 177 VAL A CA 1
ATOM 1540 C C . VAL A 1 197 ? 27.799 63.479 60.717 1.00 14.28 177 VAL A C 1
ATOM 1541 O O . VAL A 1 197 ? 27.639 64.694 60.556 1.00 15.20 177 VAL A O 1
ATOM 1545 N N . ASP A 1 198 ? 26.806 62.685 61.103 1.00 14.32 178 ASP A N 1
ATOM 1546 C CA . ASP A 1 198 ? 25.500 63.252 61.414 1.00 15.90 178 ASP A CA 1
ATOM 1547 C C . ASP A 1 198 ? 25.605 64.126 62.664 1.00 15.35 178 ASP A C 1
ATOM 1548 O O . ASP A 1 198 ? 26.109 63.683 63.698 1.00 16.65 178 ASP A O 1
ATOM 1553 N N . ALA A 1 199 ? 25.127 65.372 62.564 1.00 15.66 179 ALA A N 1
ATOM 1554 C CA . ALA A 1 199 ? 25.235 66.322 63.668 1.00 16.14 179 ALA A CA 1
ATOM 1555 C C . ALA A 1 199 ? 24.478 65.855 64.906 1.00 18.95 179 ALA A C 1
ATOM 1556 O O . ALA A 1 199 ? 24.870 66.193 66.030 1.00 16.00 179 ALA A O 1
ATOM 1558 N N . ARG A 1 200 ? 23.400 65.083 64.730 1.00 16.69 180 ARG A N 1
ATOM 1559 C CA . ARG A 1 200 ? 22.665 64.605 65.902 1.00 17.77 180 ARG A CA 1
ATOM 1560 C C . ARG A 1 200 ? 23.495 63.615 66.704 1.00 16.85 180 ARG A C 1
ATOM 1561 O O . ARG A 1 200 ? 23.437 63.606 67.941 1.00 17.10 180 ARG A O 1
ATOM 1569 N N . LEU A 1 201 ? 24.277 62.777 66.013 1.00 16.16 181 LEU A N 1
ATOM 1570 C CA . LEU A 1 201 ? 25.142 61.831 66.709 1.00 15.82 181 LEU A CA 1
ATOM 1571 C C . LEU A 1 201 ? 26.295 62.558 67.389 1.00 17.19 181 LEU A C 1
ATOM 1572 O O . LEU A 1 201 ? 26.648 62.244 68.533 1.00 17.00 181 LEU A O 1
ATOM 1577 N N . THR A 1 202 ? 26.908 63.517 66.696 1.00 14.86 182 THR A N 1
ATOM 1578 C CA . THR A 1 202 ? 27.951 64.333 67.304 1.00 16.98 182 THR A CA 1
ATOM 1579 C C . THR A 1 202 ? 27.461 64.988 68.589 1.00 16.87 182 THR A C 1
ATOM 1580 O O . THR A 1 202 ? 28.170 65.007 69.608 1.00 17.77 182 THR A O 1
ATOM 1584 N N . ALA A 1 203 ? 26.236 65.519 68.572 1.00 16.08 183 ALA A N 1
ATOM 1585 C CA . ALA A 1 203 ? 25.703 66.173 69.762 1.00 16.26 183 ALA A CA 1
ATOM 1586 C C . ALA A 1 203 ? 25.400 65.166 70.862 1.00 16.05 183 ALA A C 1
ATOM 1587 O O . ALA A 1 203 ? 25.610 65.458 72.044 1.00 18.76 183 ALA A O 1
ATOM 1589 N N . LEU A 1 204 ? 24.912 63.979 70.490 1.00 17.81 184 LEU A N 1
ATOM 1590 C CA . LEU A 1 204 ? 24.676 62.915 71.468 1.00 19.23 184 LEU A CA 1
ATOM 1591 C C . LEU A 1 204 ? 25.959 62.544 72.201 1.00 17.33 184 LEU A C 1
ATOM 1592 O O . LEU A 1 204 ? 25.978 62.430 73.432 1.00 20.75 184 LEU A O 1
ATOM 1597 N N . VAL A 1 205 ? 27.038 62.310 71.452 1.00 17.91 185 VAL A N 1
ATOM 1598 C CA . VAL A 1 205 ? 28.330 62.024 72.075 1.00 18.88 185 VAL A CA 1
ATOM 1599 C C . VAL A 1 205 ? 28.743 63.158 73.000 1.00 22.10 185 VAL A C 1
ATOM 1600 O O . VAL A 1 205 ? 29.204 62.927 74.128 1.00 21.29 185 VAL A O 1
ATOM 1604 N N . ALA A 1 206 ? 28.587 64.402 72.542 1.00 17.20 186 ALA A N 1
ATOM 1605 C CA . ALA A 1 206 ? 28.981 65.543 73.355 1.00 19.58 186 ALA A CA 1
ATOM 1606 C C . ALA A 1 206 ? 28.158 65.662 74.628 1.00 20.94 186 ALA A C 1
ATOM 1607 O O . ALA A 1 206 ? 28.609 66.304 75.583 1.00 29.17 186 ALA A O 1
ATOM 1609 N N . SER A 1 207 ? 26.973 65.058 74.672 1.00 19.92 187 SER A N 1
ATOM 1610 C CA . SER A 1 207 ? 26.053 65.216 75.790 1.00 20.86 187 SER A CA 1
ATOM 1611 C C . SER A 1 207 ? 26.086 64.038 76.753 1.00 22.33 187 SER A C 1
ATOM 1612 O O . SER A 1 207 ? 25.352 64.048 77.751 1.00 25.49 187 SER A O 1
ATOM 1615 N N . SER A 1 208 ? 26.911 63.034 76.483 1.00 20.78 188 SER A N 1
ATOM 1616 C CA . SER A 1 208 ? 26.901 61.779 77.224 1.00 23.43 188 SER A CA 1
ATOM 1617 C C . SER A 1 208 ? 28.277 61.479 77.799 1.00 22.53 188 SER A C 1
ATOM 1618 O O . SER A 1 208 ? 29.303 61.856 77.229 1.00 24.99 188 SER A O 1
ATOM 1621 N N . ASN A 1 209 ? 28.286 60.776 78.927 1.00 23.38 189 ASN A N 1
ATOM 1622 C CA . ASN A 1 209 ? 29.531 60.466 79.615 1.00 24.42 189 ASN A CA 1
ATOM 1623 C C . ASN A 1 209 ? 30.028 59.054 79.346 1.00 31.21 189 ASN A C 1
ATOM 1624 O O . ASN A 1 209 ? 31.109 58.684 79.816 1.00 25.69 189 ASN A O 1
ATOM 1629 N N . SER A 1 210 ? 29.277 58.263 78.591 1.00 19.67 190 SER A N 1
ATOM 1630 C CA . SER A 1 210 ? 29.714 56.941 78.177 1.00 18.65 190 SER A CA 1
ATOM 1631 C C . SER A 1 210 ? 28.885 56.578 76.961 1.00 20.26 190 SER A C 1
ATOM 1632 O O . SER A 1 210 ? 27.815 57.148 76.728 1.00 20.09 190 SER A O 1
ATOM 1635 N N . SER A 1 211 ? 29.383 55.624 76.182 1.00 18.27 191 SER A N 1
ATOM 1636 C CA . SER A 1 211 ? 28.634 55.261 74.982 1.00 19.38 191 SER A CA 1
ATOM 1637 C C . SER A 1 211 ? 27.330 54.550 75.323 1.00 17.99 191 SER A C 1
ATOM 1638 O O . SER A 1 211 ? 26.339 54.711 74.596 1.00 19.88 191 SER A O 1
ATOM 1641 N N A ARG A 1 212 ? 27.289 53.815 76.444 0.51 18.26 192 ARG A N 1
ATOM 1642 N N B ARG A 1 212 ? 27.299 53.782 76.413 0.49 18.28 192 ARG A N 1
ATOM 1643 C CA A ARG A 1 212 ? 26.042 53.188 76.884 0.51 18.81 192 ARG A CA 1
ATOM 1644 C CA B ARG A 1 212 ? 26.055 53.136 76.817 0.49 18.85 192 ARG A CA 1
ATOM 1645 C C A ARG A 1 212 ? 25.017 54.225 77.325 0.51 20.03 192 ARG A C 1
ATOM 1646 C C B ARG A 1 212 ? 25.043 54.150 77.344 0.49 19.93 192 ARG A C 1
ATOM 1647 O O A ARG A 1 212 ? 23.816 54.065 77.072 0.51 21.73 192 ARG A O 1
ATOM 1648 O O B ARG A 1 212 ? 23.830 53.959 77.185 0.49 21.92 192 ARG A O 1
ATOM 1663 N N A GLU A 1 213 ? 25.462 55.291 77.997 0.51 20.68 193 GLU A N 1
ATOM 1664 N N B GLU A 1 213 ? 25.518 55.239 77.959 0.49 20.79 193 GLU A N 1
ATOM 1665 C CA A GLU A 1 213 ? 24.529 56.343 78.380 0.51 19.91 193 GLU A CA 1
ATOM 1666 C CA B GLU A 1 213 ? 24.623 56.319 78.364 0.49 19.88 193 GLU A CA 1
ATOM 1667 C C A GLU A 1 213 ? 23.959 57.054 77.157 0.51 19.75 193 GLU A C 1
ATOM 1668 C C B GLU A 1 213 ? 23.974 56.974 77.150 0.49 19.75 193 GLU A C 1
ATOM 1669 O O A GLU A 1 213 ? 22.789 57.455 77.165 0.51 22.06 193 GLU A O 1
ATOM 1670 O O B GLU A 1 213 ? 22.773 57.272 77.158 0.49 21.95 193 GLU A O 1
ATOM 1681 N N . ALA A 1 214 ? 24.762 57.217 76.103 1.00 18.63 194 ALA A N 1
ATOM 1682 C CA . ALA A 1 214 ? 24.231 57.761 74.858 1.00 17.37 194 ALA A CA 1
ATOM 1683 C C . ALA A 1 214 ? 23.188 56.825 74.269 1.00 20.19 194 ALA A C 1
ATOM 1684 O O . ALA A 1 214 ? 22.103 57.259 73.865 1.00 20.15 194 ALA A O 1
ATOM 1686 N N . LEU A 1 215 ? 23.500 55.527 74.226 1.00 19.31 195 LEU A N 1
ATOM 1687 C CA . LEU A 1 215 ? 22.530 54.543 73.757 1.00 19.78 195 LEU A CA 1
ATOM 1688 C C . LEU A 1 215 ? 21.233 54.604 74.556 1.00 20.78 195 LEU A C 1
ATOM 1689 O O . LEU A 1 215 ? 20.142 54.524 73.980 1.00 21.80 195 LEU A O 1
ATOM 1694 N N . GLU A 1 216 ? 21.324 54.767 75.881 1.00 20.24 196 GLU A N 1
ATOM 1695 C CA . GLU A 1 216 ? 20.128 54.805 76.719 1.00 18.94 196 GLU A CA 1
ATOM 1696 C C . GLU A 1 216 ? 19.203 55.965 76.356 1.00 21.61 196 GLU A C 1
ATOM 1697 O O . GLU A 1 216 ? 17.981 55.869 76.532 1.00 26.17 196 GLU A O 1
ATOM 1703 N N . ALA A 1 217 ? 19.759 57.071 75.855 1.00 20.24 197 ALA A N 1
ATOM 1704 C CA . ALA A 1 217 ? 18.944 58.239 75.557 1.00 21.50 197 ALA A CA 1
ATOM 1705 C C . ALA A 1 217 ? 18.090 58.045 74.316 1.00 22.42 197 ALA A C 1
ATOM 1706 O O . ALA A 1 217 ? 17.056 58.713 74.184 1.00 25.68 197 ALA A O 1
ATOM 1708 N N . VAL A 1 218 ? 18.494 57.145 73.422 1.00 20.98 198 VAL A N 1
ATOM 1709 C CA . VAL A 1 218 ? 17.832 56.982 72.134 1.00 22.45 198 VAL A CA 1
ATOM 1710 C C . VAL A 1 218 ? 17.218 55.606 71.935 1.00 21.41 198 VAL A C 1
ATOM 1711 O O . VAL A 1 218 ? 16.330 55.466 71.077 1.00 22.06 198 VAL A O 1
ATOM 1715 N N . PHE A 1 219 ? 17.620 54.592 72.704 1.00 17.89 199 PHE A N 1
ATOM 1716 C CA . PHE A 1 219 ? 17.239 53.220 72.392 1.00 16.37 199 PHE A CA 1
ATOM 1717 C C . PHE A 1 219 ? 15.733 53.009 72.483 1.00 14.57 199 PHE A C 1
ATOM 1718 O O . PHE A 1 219 ? 15.088 53.404 73.456 1.00 16.15 199 PHE A O 1
ATOM 1726 N N . VAL A 1 220 ? 15.194 52.319 71.475 1.00 16.92 200 VAL A N 1
ATOM 1727 C CA . VAL A 1 220 ? 13.816 51.833 71.487 1.00 16.63 200 VAL A CA 1
ATOM 1728 C C . VAL A 1 220 ? 13.857 50.339 71.186 1.00 14.63 200 VAL A C 1
ATOM 1729 O O . VAL A 1 220 ? 14.516 49.933 70.215 1.00 15.50 200 VAL A O 1
ATOM 1733 N N . PRO A 1 221 ? 13.181 49.489 71.966 1.00 15.24 201 PRO A N 1
ATOM 1734 C CA . PRO A 1 221 ? 13.127 48.060 71.618 1.00 16.11 201 PRO A CA 1
ATOM 1735 C C . PRO A 1 221 ? 12.680 47.854 70.175 1.00 15.88 201 PRO A C 1
ATOM 1736 O O . PRO A 1 221 ? 11.761 48.518 69.692 1.00 17.14 201 PRO A O 1
ATOM 1740 N N . GLU A 1 222 ? 13.356 46.939 69.480 1.00 14.06 202 GLU A N 1
ATOM 1741 C CA . GLU A 1 222 ? 13.102 46.733 68.055 1.00 13.65 202 GLU A CA 1
ATOM 1742 C C . GLU A 1 222 ? 11.790 45.977 67.833 1.00 15.68 202 GLU A C 1
ATOM 1743 O O . GLU A 1 222 ? 11.393 45.126 68.631 1.00 15.70 202 GLU A O 1
ATOM 1749 N N . ASP A 1 223 ? 11.113 46.296 66.726 1.00 16.52 203 ASP A N 1
ATOM 1750 C CA . ASP A 1 223 ? 9.736 45.868 66.463 1.00 17.57 203 ASP A CA 1
ATOM 1751 C C . ASP A 1 223 ? 9.699 44.997 65.213 1.00 19.65 203 ASP A C 1
ATOM 1752 O O . ASP A 1 223 ? 9.826 45.514 64.098 1.00 19.05 203 ASP A O 1
ATOM 1757 N N . ILE A 1 224 ? 9.485 43.688 65.387 1.00 17.61 204 ILE A N 1
ATOM 1758 C CA . ILE A 1 224 ? 9.505 42.796 64.223 1.00 17.53 204 ILE A CA 1
ATOM 1759 C C . ILE A 1 224 ? 8.382 43.098 63.241 1.00 19.66 204 ILE A C 1
ATOM 1760 O O . ILE A 1 224 ? 8.528 42.838 62.038 1.00 20.21 204 ILE A O 1
ATOM 1765 N N . SER A 1 225 ? 7.250 43.625 63.716 1.00 20.74 205 SER A N 1
ATOM 1766 C CA . SER A 1 225 ? 6.132 43.847 62.807 1.00 21.40 205 SER A CA 1
ATOM 1767 C C . SER A 1 225 ? 6.483 44.869 61.735 1.00 26.01 205 SER A C 1
ATOM 1768 O O . SER A 1 225 ? 6.040 44.745 60.586 1.00 30.40 205 SER A O 1
ATOM 1771 N N . ARG A 1 226 ? 7.287 45.870 62.079 1.00 21.25 206 ARG A N 1
ATOM 1772 C CA . ARG A 1 226 ? 7.682 46.883 61.116 1.00 25.87 206 ARG A CA 1
ATOM 1773 C C . ARG A 1 226 ? 9.015 46.591 60.447 1.00 26.08 206 ARG A C 1
ATOM 1774 O O . ARG A 1 226 ? 9.260 47.105 59.352 1.00 27.24 206 ARG A O 1
ATOM 1782 N N . LEU A 1 227 ? 9.875 45.769 61.058 1.00 19.49 207 LEU A N 1
ATOM 1783 C CA . LEU A 1 227 ? 11.175 45.490 60.461 1.00 16.85 207 LEU A CA 1
ATOM 1784 C C . LEU A 1 227 ? 11.127 44.393 59.408 1.00 19.10 207 LEU A C 1
ATOM 1785 O O . LEU A 1 227 ? 12.042 44.322 58.578 1.00 18.83 207 LEU A O 1
ATOM 1790 N N . ALA A 1 228 ? 10.104 43.532 59.431 1.00 19.20 208 ALA A N 1
ATOM 1791 C CA . ALA A 1 228 ? 10.053 42.422 58.482 1.00 18.13 208 ALA A CA 1
ATOM 1792 C C . ALA A 1 228 ? 10.174 42.918 57.051 1.00 20.58 208 ALA A C 1
ATOM 1793 O O . ALA A 1 228 ? 10.918 42.342 56.247 1.00 20.76 208 ALA A O 1
ATOM 1795 N N . ARG A 1 229 ? 9.497 44.024 56.735 1.00 20.07 209 ARG A N 1
ATOM 1796 C CA . ARG A 1 229 ? 9.476 44.551 55.380 1.00 19.98 209 ARG A CA 1
ATOM 1797 C C . ARG A 1 229 ? 10.800 45.159 54.956 1.00 17.80 209 ARG A C 1
ATOM 1798 O O . ARG A 1 229 ? 10.983 45.410 53.763 1.00 19.37 209 ARG A O 1
ATOM 1806 N N . LYS A 1 230 ? 11.723 45.387 55.886 1.00 14.85 210 LYS A N 1
ATOM 1807 C CA . LYS A 1 230 ? 13.030 45.927 55.545 1.00 15.52 210 LYS A CA 1
ATOM 1808 C C . LYS A 1 230 ? 14.113 44.857 55.456 1.00 14.58 210 LYS A C 1
ATOM 1809 O O . LYS A 1 230 ? 15.235 45.163 55.039 1.00 14.57 210 LYS A O 1
ATOM 1815 N N . LEU A 1 231 ? 13.803 43.612 55.819 1.00 14.36 211 LEU A N 1
ATOM 1816 C CA . LEU A 1 231 ? 14.805 42.567 55.772 1.00 12.46 211 LEU A CA 1
ATOM 1817 C C . LEU A 1 231 ? 14.904 41.995 54.358 1.00 12.69 211 LEU A C 1
ATOM 1818 O O . LEU A 1 231 ? 13.924 42.011 53.602 1.00 15.35 211 LEU A O 1
ATOM 1823 N N . PRO A 1 232 ? 16.074 41.479 53.980 1.00 12.90 212 PRO A N 1
ATOM 1824 C CA . PRO A 1 232 ? 16.257 41.004 52.603 1.00 12.68 212 PRO A CA 1
ATOM 1825 C C . PRO A 1 232 ? 15.578 39.676 52.336 1.00 12.94 212 PRO A C 1
ATOM 1826 O O . PRO A 1 232 ? 15.468 38.821 53.220 1.00 15.02 212 PRO A O 1
ATOM 1830 N N . GLN A 1 233 ? 15.118 39.518 51.094 1.00 11.93 213 GLN A N 1
ATOM 1831 C CA . GLN A 1 233 ? 14.538 38.270 50.612 1.00 13.01 213 GLN A CA 1
ATOM 1832 C C . GLN A 1 233 ? 15.483 37.623 49.610 1.00 12.50 213 GLN A C 1
ATOM 1833 O O . GLN A 1 233 ? 16.399 38.261 49.078 1.00 14.03 213 GLN A O 1
ATOM 1839 N N . SER A 1 234 ? 15.234 36.341 49.344 1.00 11.76 214 SER A N 1
ATOM 1840 C CA . SER A 1 234 ? 15.990 35.649 48.313 1.00 11.56 214 SER A CA 1
ATOM 1841 C C . SER A 1 234 ? 15.684 36.233 46.938 1.00 10.91 214 SER A C 1
ATOM 1842 O O . SER A 1 234 ? 14.554 36.646 46.639 1.00 12.39 214 SER A O 1
ATOM 1845 N N . LEU A 1 235 ? 16.704 36.255 46.073 1.00 12.25 215 LEU A N 1
ATOM 1846 C CA . LEU A 1 235 ? 16.441 36.569 44.670 1.00 12.31 215 LEU A CA 1
ATOM 1847 C C . LEU A 1 235 ? 15.341 35.687 44.100 1.00 11.92 215 LEU A C 1
ATOM 1848 O O . LEU A 1 235 ? 14.562 36.128 43.248 1.00 13.25 215 LEU A O 1
ATOM 1853 N N . ASN A 1 236 ? 15.231 34.443 44.585 1.00 12.37 216 ASN A N 1
ATOM 1854 C CA . ASN A 1 236 ? 14.259 33.515 44.029 1.00 12.55 216 ASN A CA 1
ATOM 1855 C C . ASN A 1 236 ? 12.827 33.962 44.277 1.00 12.57 216 ASN A C 1
ATOM 1856 O O . ASN A 1 236 ? 11.969 33.789 43.406 1.00 13.37 216 ASN A O 1
ATOM 1861 N N . THR A 1 237 ? 12.542 34.526 45.457 1.00 12.62 217 THR A N 1
ATOM 1862 C CA . THR A 1 237 ? 11.174 34.985 45.668 1.00 12.91 217 THR A CA 1
ATOM 1863 C C . THR A 1 237 ? 10.905 36.309 44.956 1.00 13.07 217 THR A C 1
ATOM 1864 O O . THR A 1 237 ? 9.784 36.534 44.489 1.00 13.90 217 THR A O 1
ATOM 1868 N N . ALA A 1 238 ? 11.913 37.176 44.829 1.00 12.96 218 ALA A N 1
ATOM 1869 C CA . ALA A 1 238 ? 11.714 38.381 44.024 1.00 12.86 218 ALA A CA 1
ATOM 1870 C C . ALA A 1 238 ? 11.454 38.023 42.572 1.00 14.69 218 ALA A C 1
ATOM 1871 O O . ALA A 1 238 ? 10.624 38.648 41.895 1.00 15.68 218 ALA A O 1
ATOM 1873 N N . TYR A 1 239 ? 12.154 36.995 42.090 1.00 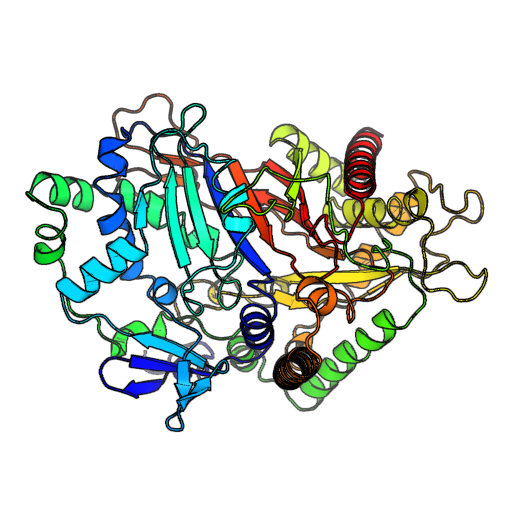13.48 219 TYR A N 1
ATOM 1874 C CA . TYR A 1 239 ? 11.958 36.492 40.743 1.00 13.67 219 TYR A CA 1
ATOM 1875 C C . TYR A 1 239 ? 10.544 35.961 40.559 1.00 14.36 219 TYR A C 1
ATOM 1876 O O . TYR A 1 239 ? 9.882 36.271 39.568 1.00 14.99 219 TYR A O 1
ATOM 1885 N N . ALA A 1 240 ? 10.060 35.161 41.507 1.00 14.34 220 ALA A N 1
ATOM 1886 C CA . ALA A 1 240 ? 8.703 34.637 41.385 1.00 16.48 220 ALA A CA 1
ATOM 1887 C C . ALA A 1 240 ? 7.676 35.767 41.381 1.00 15.57 220 ALA A C 1
ATOM 1888 O O . ALA A 1 240 ? 6.728 35.752 40.585 1.00 18.00 220 ALA A O 1
ATOM 1890 N N . ASP A 1 241 ? 7.882 36.775 42.229 1.00 15.49 221 ASP A N 1
ATOM 1891 C CA . ASP A 1 241 ? 6.935 37.886 42.343 1.00 15.72 221 ASP A CA 1
ATOM 1892 C C . ASP A 1 241 ? 6.908 38.718 41.064 1.00 16.77 221 ASP A C 1
ATOM 1893 O O . ASP A 1 241 ? 5.838 39.155 40.621 1.00 19.91 221 ASP A O 1
ATOM 1898 N N . LYS A 1 242 ? 8.073 38.942 40.442 1.00 16.07 222 LYS A N 1
ATOM 1899 C CA . LYS A 1 242 ? 8.085 39.746 39.220 1.00 16.18 222 LYS A CA 1
ATOM 1900 C C . LYS A 1 242 ? 7.680 38.950 37.986 1.00 16.81 222 LYS A C 1
ATOM 1901 O O . LYS A 1 242 ? 6.912 39.443 37.152 1.00 20.36 222 LYS A O 1
ATOM 1907 N N . PHE A 1 243 ? 8.176 37.716 37.848 1.00 16.55 223 PHE A N 1
ATOM 1908 C CA . PHE A 1 243 ? 8.053 37.006 36.583 1.00 17.56 223 PHE A CA 1
ATOM 1909 C C . PHE A 1 243 ? 6.983 35.925 36.549 1.00 19.33 223 PHE A C 1
ATOM 1910 O O . PHE A 1 243 ? 6.606 35.503 35.452 1.00 22.47 223 PHE A O 1
ATOM 1918 N N A ARG A 1 244 ? 6.490 35.473 37.699 0.66 20.74 224 ARG A N 1
ATOM 1919 N N B ARG A 1 244 ? 6.505 35.465 37.700 0.34 20.71 224 ARG A N 1
ATOM 1920 C CA A ARG A 1 244 ? 5.438 34.464 37.766 0.66 20.63 224 ARG A CA 1
ATOM 1921 C CA B ARG A 1 244 ? 5.449 34.462 37.773 0.34 20.63 224 ARG A CA 1
ATOM 1922 C C A ARG A 1 244 ? 5.697 33.294 36.811 0.66 19.42 224 ARG A C 1
ATOM 1923 C C B ARG A 1 244 ? 5.703 33.296 36.814 0.34 19.52 224 ARG A C 1
ATOM 1924 O O A ARG A 1 244 ? 4.870 33.002 35.942 0.66 21.86 224 ARG A O 1
ATOM 1925 O O B ARG A 1 244 ? 4.875 33.013 35.942 0.34 21.82 224 ARG A O 1
ATOM 1940 N N . PRO A 1 245 ? 6.844 32.621 36.941 1.00 19.80 225 PRO A N 1
ATOM 1941 C CA . PRO A 1 245 ? 7.225 31.612 35.945 1.00 20.46 225 PRO A CA 1
ATOM 1942 C C . PRO A 1 245 ? 6.178 30.515 35.793 1.00 19.38 225 PRO A C 1
ATOM 1943 O O . PRO A 1 245 ? 5.670 29.965 36.777 1.00 24.84 225 PRO A O 1
ATOM 1947 N N . ASP A 1 246 ? 5.852 30.214 34.549 1.00 21.16 226 ASP A N 1
ATOM 1948 C CA . ASP A 1 246 ? 4.936 29.144 34.209 1.00 21.25 226 ASP A CA 1
ATOM 1949 C C . ASP A 1 246 ? 5.730 27.883 33.868 1.00 20.18 226 ASP A C 1
ATOM 1950 O O . ASP A 1 246 ? 6.952 27.833 34.050 1.00 20.48 226 ASP A O 1
ATOM 1955 N N . GLU A 1 247 ? 5.037 26.857 33.371 1.00 23.74 227 GLU A N 1
ATOM 1956 C CA . GLU A 1 247 ? 5.697 25.579 33.113 1.00 26.01 227 GLU A CA 1
ATOM 1957 C C . GLU A 1 247 ? 6.793 25.726 32.071 1.00 23.16 227 GLU A C 1
ATOM 1958 O O . GLU A 1 247 ? 7.878 25.155 32.215 1.00 22.05 227 GLU A O 1
ATOM 1964 N N . ALA A 1 248 ? 6.540 26.504 31.021 1.00 23.84 228 ALA A N 1
ATOM 1965 C CA . ALA A 1 248 ? 7.556 26.695 29.996 1.00 23.10 228 ALA A CA 1
ATOM 1966 C C . ALA A 1 248 ? 8.757 27.464 30.531 1.00 21.56 228 ALA A C 1
ATOM 1967 O O . ALA A 1 248 ? 9.896 27.211 30.118 1.00 21.63 228 ALA A O 1
ATOM 1969 N N . ASP A 1 249 ? 8.529 28.416 31.442 1.00 21.37 229 ASP A N 1
ATOM 1970 C CA . ASP A 1 249 ? 9.636 29.157 32.028 1.00 21.49 229 ASP A CA 1
ATOM 1971 C C . ASP A 1 249 ? 10.484 28.258 32.917 1.00 19.14 229 ASP A C 1
ATOM 1972 O O . ASP A 1 249 ? 11.719 28.376 32.937 1.00 18.67 229 ASP A O 1
ATOM 1977 N N . VAL A 1 250 ? 9.830 27.376 33.680 1.00 20.29 230 VAL A N 1
ATOM 1978 C CA . VAL A 1 250 ? 10.565 26.429 34.513 1.00 19.58 230 VAL A CA 1
ATOM 1979 C C . VAL A 1 250 ? 11.418 25.532 33.631 1.00 19.32 230 VAL A C 1
ATOM 1980 O O . VAL A 1 250 ? 12.587 25.262 33.935 1.00 18.65 230 VAL A O 1
ATOM 1984 N N . GLU A 1 251 ? 10.862 25.102 32.497 1.00 19.91 231 GLU A N 1
ATOM 1985 C CA . GLU A 1 251 ? 11.596 24.186 31.638 1.00 20.01 231 GLU A CA 1
ATOM 1986 C C . GLU A 1 251 ? 12.741 24.927 30.958 1.00 21.57 231 GLU A C 1
ATOM 1987 O O . GLU A 1 251 ? 13.834 24.371 30.794 1.00 19.24 231 GLU A O 1
ATOM 1993 N N . ALA A 1 252 ? 12.538 26.218 30.645 1.00 19.16 232 ALA A N 1
ATOM 1994 C CA . ALA A 1 252 ? 13.620 27.055 30.138 1.00 20.16 232 ALA A CA 1
ATOM 1995 C C . ALA A 1 252 ? 14.763 27.160 31.139 1.00 17.44 232 ALA A C 1
ATOM 1996 O O . ALA A 1 252 ? 15.938 27.186 30.755 1.00 19.38 232 ALA A O 1
ATOM 1998 N N . GLY A 1 253 ? 14.440 27.259 32.429 1.00 16.91 233 GLY A N 1
ATOM 1999 C CA . GLY A 1 253 ? 15.486 27.271 33.436 1.00 17.25 233 GLY A CA 1
ATOM 2000 C C . GLY A 1 253 ? 16.274 25.975 33.459 1.00 16.24 233 GLY A C 1
ATOM 2001 O O . GLY A 1 253 ? 17.507 25.991 33.571 1.00 15.65 233 GLY A O 1
ATOM 2002 N N . PHE A 1 254 ? 15.576 24.842 33.331 1.00 17.44 234 PHE A N 1
ATOM 2003 C CA . PHE A 1 254 ? 16.261 23.554 33.281 1.00 17.28 234 PHE A CA 1
ATOM 2004 C C . PHE A 1 254 ? 17.147 23.456 32.049 1.00 18.08 234 PHE A C 1
ATOM 2005 O O . PHE A 1 254 ? 18.230 22.859 32.100 1.00 17.87 234 PHE A O 1
ATOM 2013 N N . ALA A 1 255 ? 16.710 24.039 30.933 1.00 17.10 235 ALA A N 1
ATOM 2014 C CA . ALA A 1 255 ? 17.546 24.027 29.741 1.00 18.69 235 ALA A CA 1
ATOM 2015 C C . ALA A 1 255 ? 18.827 24.819 29.967 1.00 19.81 235 ALA A C 1
ATOM 2016 O O . ALA A 1 255 ? 19.897 24.422 29.490 1.00 19.15 235 ALA A O 1
ATOM 2018 N N . LYS A 1 256 ? 18.752 25.937 30.704 1.00 16.04 236 LYS A N 1
ATOM 2019 C CA . LYS A 1 256 ? 19.969 26.701 30.989 1.00 15.69 236 LYS A CA 1
ATOM 2020 C C . LYS A 1 256 ? 20.900 25.933 31.913 1.00 16.62 236 LYS A C 1
ATOM 2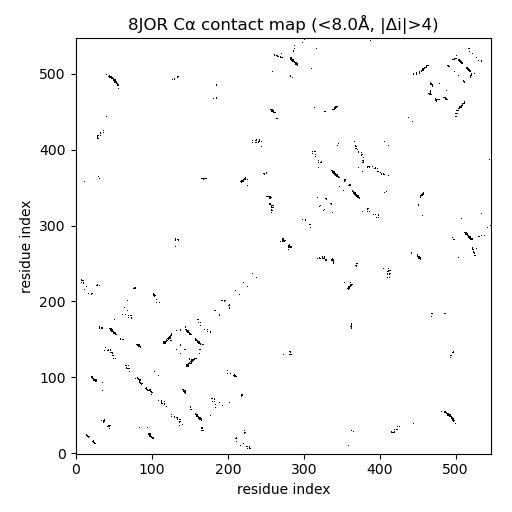021 O O . LYS A 1 256 ? 22.130 26.018 31.784 1.00 16.61 236 LYS A O 1
ATOM 2027 N N . LEU A 1 257 ? 20.333 25.208 32.876 1.00 15.33 237 LEU A N 1
ATOM 2028 C CA . LEU A 1 257 ? 21.129 24.311 33.707 1.00 15.80 237 LEU A CA 1
ATOM 2029 C C . LEU A 1 257 ? 21.807 23.233 32.863 1.00 16.18 237 LEU A C 1
ATOM 2030 O O . LEU A 1 257 ? 23.001 22.958 33.038 1.00 14.73 237 LEU A O 1
ATOM 2035 N N . GLY A 1 258 ? 21.067 22.616 31.943 1.00 16.63 238 GLY A N 1
ATOM 2036 C CA . GLY A 1 258 ? 21.652 21.573 31.110 1.00 17.16 238 GLY A CA 1
ATOM 2037 C C . GLY A 1 258 ? 22.793 22.097 30.262 1.00 17.56 238 GLY A C 1
ATOM 2038 O O . GLY A 1 258 ? 23.799 21.412 30.060 1.00 19.50 238 GLY A O 1
ATOM 2039 N N A GLU A 1 259 ? 22.659 23.328 29.769 0.59 16.67 239 GLU A N 1
ATOM 2040 N N B GLU A 1 259 ? 22.655 23.326 29.760 0.41 16.69 239 GLU A N 1
ATOM 2041 C CA A GLU A 1 259 ? 23.739 23.944 29.009 0.59 17.73 239 GLU A CA 1
ATOM 2042 C CA B GLU A 1 259 ? 23.736 23.954 29.009 0.41 17.79 239 GLU A CA 1
ATOM 2043 C C A GLU A 1 259 ? 24.976 24.142 29.879 0.59 19.66 239 GLU A C 1
ATOM 2044 C C B GLU A 1 259 ? 24.975 24.133 29.882 0.41 19.64 239 GLU A C 1
ATOM 2045 O O A GLU A 1 259 ? 26.097 23.837 29.455 0.59 19.22 239 GLU A O 1
ATOM 2046 O O B GLU A 1 259 ? 26.095 23.815 29.464 0.41 19.20 239 GLU A O 1
ATOM 2057 N N . ARG A 1 260 ? 24.791 24.621 31.111 1.00 15.75 240 ARG A N 1
ATOM 2058 C CA . ARG A 1 260 ? 25.924 24.837 32.006 1.00 15.22 240 ARG A CA 1
ATOM 2059 C C . ARG A 1 260 ? 26.627 23.523 32.357 1.00 18.23 240 ARG A C 1
ATOM 2060 O O . ARG A 1 260 ? 27.865 23.463 32.397 1.00 18.41 240 ARG A O 1
ATOM 2068 N N . ILE A 1 261 ? 25.856 22.462 32.603 1.00 15.76 241 ILE A N 1
ATOM 2069 C CA . ILE A 1 261 ? 26.419 21.138 32.873 1.00 17.35 241 ILE A CA 1
ATOM 2070 C C . ILE A 1 261 ? 27.190 20.626 31.664 1.00 20.01 241 ILE A C 1
ATOM 2071 O O . ILE A 1 261 ? 28.305 20.100 31.793 1.00 21.15 241 ILE A O 1
ATOM 2076 N N . LEU A 1 262 ? 26.613 20.769 30.472 1.00 18.36 242 LEU A N 1
ATOM 2077 C CA . LEU A 1 262 ? 27.312 20.356 29.259 1.00 21.71 242 LEU A CA 1
ATOM 2078 C C . LEU A 1 262 ? 28.619 21.124 29.090 1.00 22.29 242 LEU A C 1
ATOM 2079 O O . LEU A 1 262 ? 29.667 20.534 28.810 1.00 21.60 242 LEU A O 1
ATOM 2084 N N . ASN A 1 263 ? 28.577 22.446 29.262 1.00 17.89 243 ASN A N 1
ATOM 2085 C CA . ASN A 1 263 ? 29.793 23.247 29.111 1.00 17.60 243 ASN A CA 1
ATOM 2086 C C . ASN A 1 263 ? 30.876 22.820 30.089 1.00 22.81 243 ASN A C 1
ATOM 2087 O O . ASN A 1 263 ? 32.070 22.922 29.777 1.00 22.53 243 ASN A O 1
ATOM 2092 N N . SER A 1 264 ? 30.486 22.359 31.272 1.00 19.57 244 SER A N 1
ATOM 2093 C CA . SER A 1 264 ? 31.445 21.912 32.266 1.00 22.61 244 SER A CA 1
ATOM 2094 C C . SER A 1 264 ? 32.027 20.543 31.959 1.00 19.83 244 SER A C 1
ATOM 2095 O O . SER A 1 264 ? 32.954 20.123 32.663 1.00 26.95 244 SER A O 1
ATOM 2098 N N . THR A 1 265 ? 31.518 19.833 30.941 1.00 19.48 245 THR A N 1
ATOM 2099 C CA . THR A 1 265 ? 32.072 18.541 30.554 1.00 23.01 245 THR A CA 1
ATOM 2100 C C . THR A 1 265 ? 32.835 18.574 29.237 1.00 23.17 245 THR A C 1
ATOM 2101 O O . THR A 1 265 ? 33.566 17.621 28.945 1.00 25.45 245 THR A O 1
ATOM 2105 N N . GLN A 1 266 ? 32.690 19.634 28.438 1.00 21.49 246 GLN A N 1
ATOM 2106 C CA . GLN A 1 266 ? 33.384 19.716 27.164 1.00 20.42 246 GLN A CA 1
ATOM 2107 C C . GLN A 1 266 ? 34.862 20.027 27.412 1.00 18.87 246 GLN A C 1
ATOM 2108 O O . GLN A 1 266 ? 35.223 20.588 28.453 1.00 21.13 246 GLN A O 1
ATOM 2114 N N . PRO A 1 267 ? 35.740 19.654 26.478 1.00 19.68 247 PRO A N 1
ATOM 2115 C CA . PRO A 1 267 ? 37.181 19.884 26.694 1.00 19.57 247 PRO A CA 1
ATOM 2116 C C . PRO A 1 267 ? 37.491 21.358 26.883 1.00 20.31 247 PRO A C 1
ATOM 2117 O O . PRO A 1 267 ? 37.061 22.208 26.099 1.00 20.57 247 PRO A O 1
ATOM 2121 N N . THR A 1 268 ? 38.226 21.669 27.952 1.00 16.11 248 THR A N 1
ATOM 2122 C CA . THR A 1 268 ? 38.514 23.061 28.275 1.00 14.72 248 THR A CA 1
ATOM 2123 C C . THR A 1 268 ? 39.982 23.243 28.628 1.00 15.23 248 THR A C 1
ATOM 2124 O O . THR A 1 268 ? 40.605 22.374 29.241 1.00 17.35 248 THR A O 1
ATOM 2128 N N . LEU A 1 269 ? 40.516 24.392 28.244 1.00 16.51 249 LEU A N 1
ATOM 2129 C CA . LEU A 1 269 ? 41.775 24.843 28.817 1.00 15.89 249 LEU A CA 1
ATOM 2130 C C . LEU A 1 269 ? 41.536 25.414 30.213 1.00 14.47 249 LEU A C 1
ATOM 2131 O O . LEU A 1 269 ? 40.404 25.709 30.611 1.00 14.54 249 LEU A O 1
ATOM 2136 N N . GLY A 1 270 ? 42.619 25.571 30.966 1.00 14.74 250 GLY A N 1
ATOM 2137 C CA . GLY A 1 270 ? 42.491 26.198 32.266 1.00 13.70 250 GLY A CA 1
ATOM 2138 C C . GLY A 1 270 ? 43.807 26.219 33.012 1.00 12.50 250 GLY A C 1
ATOM 2139 O O . GLY A 1 270 ? 44.866 25.981 32.442 1.00 14.63 250 GLY A O 1
ATOM 2140 N N . ILE A 1 271 ? 43.720 26.593 34.287 1.00 13.76 251 ILE A N 1
ATOM 2141 C CA . ILE A 1 271 ? 44.884 26.681 35.167 1.00 14.12 251 ILE A CA 1
ATOM 2142 C C . ILE A 1 271 ? 44.966 25.384 35.963 1.00 13.84 251 ILE A C 1
ATOM 2143 O O . ILE A 1 271 ? 44.015 25.057 36.681 1.00 15.62 251 ILE A O 1
ATOM 2148 N N . PRO A 1 272 ? 46.061 24.633 35.877 1.00 14.82 252 PRO A N 1
ATOM 2149 C CA . PRO A 1 272 ? 46.155 23.380 36.636 1.00 15.59 252 PRO A CA 1
ATOM 2150 C C . PRO A 1 272 ? 46.442 23.643 38.111 1.00 17.12 252 PRO A C 1
ATOM 2151 O O . PRO A 1 272 ? 47.327 24.427 38.454 1.00 19.73 252 PRO A O 1
ATOM 2155 N N . ARG A 1 273 ? 45.675 22.994 38.981 1.00 17.00 253 ARG A N 1
ATOM 2156 C CA . ARG A 1 273 ? 45.999 23.012 40.398 1.00 18.13 253 ARG A CA 1
ATOM 2157 C C . ARG A 1 273 ? 47.102 21.998 40.691 1.00 19.05 253 ARG A C 1
ATOM 2158 O O . ARG A 1 273 ? 47.431 21.131 39.868 1.00 19.78 253 ARG A O 1
ATOM 2166 N N . PHE A 1 274 ? 47.705 22.121 41.870 1.00 19.54 254 PHE A N 1
ATOM 2167 C CA . PHE A 1 274 ? 48.630 21.089 42.316 1.00 21.47 254 PHE A CA 1
ATOM 2168 C C . PHE A 1 274 ? 47.859 19.795 42.552 1.00 20.03 254 PHE A C 1
ATOM 2169 O O . PHE A 1 274 ? 46.690 19.809 42.933 1.00 23.54 254 PHE A O 1
ATOM 2177 N N A SER A 1 275 ? 48.517 18.663 42.292 0.48 24.28 255 SER A N 1
ATOM 2178 N N B SER A 1 275 ? 48.517 18.666 42.291 0.52 24.28 255 SER A N 1
ATOM 2179 C CA A SER A 1 275 ? 47.847 17.382 42.498 0.48 26.65 255 SER A CA 1
ATOM 2180 C CA B SER A 1 275 ? 47.852 17.384 42.497 0.52 26.63 255 SER A CA 1
ATOM 2181 C C A SER A 1 275 ? 47.531 17.149 43.968 0.48 31.12 255 SER A C 1
ATOM 2182 C C B SER A 1 275 ? 47.530 17.153 43.967 0.52 31.12 255 SER A C 1
ATOM 2183 O O A SER A 1 275 ? 46.569 16.446 44.292 0.48 32.09 255 SER A O 1
ATOM 2184 O O B SER A 1 275 ? 46.558 16.462 44.290 0.52 32.08 255 SER A O 1
ATOM 2189 N N . THR A 1 276 ? 48.318 17.735 44.864 1.00 25.87 256 THR A N 1
ATOM 2190 C CA . THR A 1 276 ? 48.105 17.648 46.298 1.00 28.31 256 THR A CA 1
ATOM 2191 C C . THR A 1 276 ? 48.503 18.991 46.895 1.00 28.65 256 THR A C 1
ATOM 2192 O O . THR A 1 276 ? 49.394 19.665 46.363 1.00 24.56 256 THR A O 1
ATOM 2196 N N . PRO A 1 277 ? 47.835 19.432 47.961 1.00 25.62 257 PRO A N 1
ATOM 2197 C CA . PRO A 1 277 ? 48.109 20.779 48.481 1.00 22.37 257 PRO A CA 1
ATOM 2198 C C . PRO A 1 277 ? 49.530 20.869 49.021 1.00 19.84 257 PRO A C 1
ATOM 2199 O O . PRO A 1 277 ? 50.071 19.913 49.588 1.00 23.02 257 PRO A O 1
ATOM 2203 N N A SER A 1 278 ? 50.131 22.041 48.847 0.19 20.88 258 SER A N 1
ATOM 2204 N N B SER A 1 278 ? 50.130 22.040 48.840 0.41 20.81 258 SER A N 1
ATOM 2205 N N C SER A 1 278 ? 50.137 22.035 48.836 0.39 20.82 258 SER A N 1
ATOM 2206 C CA A SER A 1 278 ? 51.501 22.252 49.298 0.19 21.97 258 SER A CA 1
ATOM 2207 C CA B SER A 1 278 ? 51.482 22.268 49.328 0.41 21.88 258 SER A CA 1
ATOM 2208 C CA C SER A 1 278 ? 51.499 22.229 49.308 0.39 21.86 258 SER A CA 1
ATOM 2209 C C A SER A 1 278 ? 51.560 22.312 50.821 0.19 25.62 258 SER A C 1
ATOM 2210 C C B SER A 1 278 ? 51.499 22.240 50.848 0.41 25.62 258 SER A C 1
ATOM 2211 C C C SER A 1 278 ? 51.521 22.253 50.828 0.39 25.62 258 SER A C 1
ATOM 2212 O O A SER A 1 278 ? 50.794 23.046 51.454 0.19 24.86 258 SER A O 1
ATOM 2213 O O B SER A 1 278 ? 50.647 22.849 51.502 0.41 24.93 258 SER A O 1
ATOM 2214 O O C SER A 1 278 ? 50.692 22.912 51.464 0.39 24.90 258 SER A O 1
ATOM 2221 N N . GLN A 1 279 ? 52.474 21.533 51.409 1.00 28.20 259 GLN A N 1
ATOM 2222 C CA . GLN A 1 279 ? 52.628 21.503 52.851 1.00 28.20 259 GLN A CA 1
ATOM 2223 C C . GLN A 1 279 ? 53.481 22.655 53.359 1.00 30.21 259 GLN A C 1
ATOM 2224 O O . GLN A 1 279 ? 53.420 22.976 54.549 1.00 33.66 259 GLN A O 1
ATOM 2230 N N . ASN A 1 280 ? 54.241 23.302 52.478 1.00 26.99 260 ASN A N 1
ATOM 2231 C CA . ASN A 1 280 ? 55.135 24.399 52.852 1.00 29.52 260 ASN A CA 1
ATOM 2232 C C . ASN A 1 280 ? 54.997 25.553 51.867 1.00 24.81 260 ASN A C 1
ATOM 2233 O O . ASN A 1 280 ? 55.949 25.912 51.171 1.00 25.38 260 ASN A O 1
ATOM 2238 N N . PRO A 1 281 ? 53.820 26.172 51.794 1.00 22.63 261 PRO A N 1
ATOM 2239 C CA . PRO A 1 281 ? 53.599 27.205 50.776 1.00 19.43 261 PRO A CA 1
ATOM 2240 C C . PRO A 1 281 ? 54.530 28.396 50.979 1.00 21.40 261 PRO A C 1
ATOM 2241 O O . PRO A 1 281 ? 54.693 28.899 52.095 1.00 23.86 261 PRO A O 1
ATOM 2245 N N . GLN A 1 282 ? 55.153 28.841 49.884 1.00 20.70 262 GLN A N 1
ATOM 2246 C CA . GLN A 1 282 ? 56.111 29.940 49.946 1.00 25.26 262 GLN A CA 1
ATOM 2247 C C . GLN A 1 282 ? 55.482 31.302 49.703 1.00 19.36 262 GLN A C 1
ATOM 2248 O O . GLN A 1 282 ? 56.071 32.316 50.097 1.00 21.90 262 GLN A O 1
ATOM 2254 N N . TYR A 1 283 ? 54.305 31.352 49.091 1.00 16.40 263 TYR A N 1
ATOM 2255 C CA . TYR A 1 283 ? 53.650 32.612 48.752 1.00 14.67 263 TYR A CA 1
ATOM 2256 C C . TYR A 1 283 ? 52.591 32.891 49.807 1.00 18.17 263 TYR A C 1
ATOM 2257 O O . TYR A 1 283 ? 51.522 32.278 49.811 1.00 18.85 263 TYR A O 1
ATOM 2266 N N . THR A 1 284 ? 52.910 33.790 50.731 1.00 17.60 264 THR A N 1
ATOM 2267 C CA . THR A 1 284 ? 52.033 34.072 51.856 1.00 15.79 264 THR A CA 1
ATOM 2268 C C . THR A 1 284 ? 51.981 35.572 52.085 1.00 21.05 264 THR A C 1
ATOM 2269 O O . THR A 1 284 ? 52.756 36.344 51.514 1.00 20.98 264 THR A O 1
ATOM 2273 N N . LEU A 1 285 ? 51.036 35.978 52.934 1.00 16.38 265 LEU A N 1
ATOM 2274 C CA . LEU A 1 285 ? 50.943 37.355 53.396 1.00 16.10 265 LEU A CA 1
ATOM 2275 C C . LEU A 1 285 ? 51.435 37.495 54.829 1.00 18.28 265 LEU A C 1
ATOM 2276 O O . LEU A 1 285 ? 51.010 38.400 55.556 1.00 24.21 265 LEU A O 1
ATOM 2281 N N . GLY A 1 286 ? 52.318 36.609 55.255 1.00 19.12 266 GLY A N 1
ATOM 2282 C CA . GLY A 1 286 ? 52.735 36.530 56.633 1.00 21.09 266 GLY A CA 1
ATOM 2283 C C . GLY A 1 286 ? 52.114 35.342 57.337 1.00 20.19 266 GLY A C 1
ATOM 2284 O O . GLY A 1 286 ? 51.634 34.391 56.716 1.00 20.17 266 GLY A O 1
ATOM 2285 N N . SER A 1 287 ? 52.106 35.410 58.663 1.00 25.63 267 SER A N 1
ATOM 2286 C CA . SER A 1 287 ? 51.512 34.362 59.477 1.00 24.75 267 SER A CA 1
ATOM 2287 C C . SER A 1 287 ? 50.622 34.974 60.550 1.00 29.95 267 SER A C 1
ATOM 2288 O O . SER A 1 287 ? 50.841 36.105 60.990 1.00 34.42 267 SER A O 1
ATOM 2291 N N . ALA A 1 288 ? 49.603 34.220 60.955 1.00 28.98 268 ALA A N 1
ATOM 2292 C CA . ALA A 1 288 ? 48.775 34.583 62.099 1.00 34.55 268 ALA A CA 1
ATOM 2293 C C . ALA A 1 288 ? 48.401 33.308 62.835 1.00 35.88 268 ALA A C 1
ATOM 2294 O O . ALA A 1 288 ? 47.997 32.327 62.206 1.00 36.72 268 ALA A O 1
ATOM 2296 N N . ASN A 1 289 ? 48.543 33.324 64.163 1.00 45.50 269 ASN A N 1
ATOM 2297 C CA . ASN A 1 289 ? 48.218 32.169 65.002 1.00 44.08 269 ASN A CA 1
ATOM 2298 C C . ASN A 1 289 ? 49.090 30.957 64.678 1.00 47.27 269 ASN A C 1
ATOM 2299 O O . ASN A 1 289 ? 48.651 29.811 64.811 1.00 55.50 269 ASN A O 1
ATOM 2304 N N . GLY A 1 290 ? 50.327 31.199 64.250 1.00 43.45 270 GLY A N 1
ATOM 2305 C CA . GLY A 1 290 ? 51.237 30.126 63.900 1.00 39.05 270 GLY A CA 1
ATOM 2306 C C . GLY A 1 290 ? 50.969 29.452 62.571 1.00 38.85 270 GLY A C 1
ATOM 2307 O O . GLY A 1 290 ? 51.515 28.371 62.324 1.00 49.32 270 GLY A O 1
ATOM 2308 N N . GLN A 1 291 ? 50.150 30.049 61.705 1.00 31.19 271 GLN A N 1
ATOM 2309 C CA . GLN A 1 291 ? 49.811 29.443 60.427 1.00 29.40 271 GLN A CA 1
ATOM 2310 C C . GLN A 1 291 ? 49.973 30.471 59.316 1.00 28.52 271 GLN A C 1
ATOM 2311 O O . GLN A 1 291 ? 49.652 31.648 59.511 1.00 28.90 271 GLN A O 1
ATOM 2317 N N . PRO A 1 292 ? 50.454 30.065 58.143 1.00 26.26 272 PRO A N 1
ATOM 2318 C CA . PRO A 1 292 ? 50.688 31.041 57.077 1.00 21.85 272 PRO A CA 1
ATOM 2319 C C . PRO A 1 292 ? 49.390 31.551 56.465 1.00 20.48 272 PRO A C 1
ATOM 2320 O O . PRO A 1 292 ? 48.375 30.846 56.396 1.00 22.81 272 PRO A O 1
ATOM 2324 N N A LEU A 1 293 ? 49.455 32.782 55.964 0.55 17.33 273 LEU A N 1
ATOM 2325 N N B LEU A 1 293 ? 49.420 32.812 56.044 0.45 17.37 273 LEU A N 1
ATOM 2326 C CA A LEU A 1 293 ? 48.320 33.455 55.332 0.55 18.55 273 LEU A CA 1
ATOM 2327 C CA B LEU A 1 293 ? 48.283 33.415 55.354 0.45 18.58 273 LEU A CA 1
ATOM 2328 C C A LEU A 1 293 ? 48.402 33.177 53.835 0.55 15.81 273 LEU A C 1
ATOM 2329 C C B LEU A 1 293 ? 48.466 33.108 53.878 0.45 15.77 273 LEU A C 1
ATOM 2330 O O A LEU A 1 293 ? 49.038 33.915 53.082 0.55 17.17 273 LEU A O 1
ATOM 2331 O O B LEU A 1 293 ? 49.256 33.758 53.196 0.45 16.70 273 LEU A O 1
ATOM 2340 N N . THR A 1 294 ? 47.747 32.107 53.377 1.00 15.32 274 THR A N 1
ATOM 2341 C CA . THR A 1 294 ? 47.895 31.682 51.983 1.00 14.64 274 THR A CA 1
ATOM 2342 C C . THR A 1 294 ? 46.737 32.076 51.077 1.00 13.73 274 THR A C 1
ATOM 2343 O O . THR A 1 294 ? 46.774 31.777 49.875 1.00 14.27 274 THR A O 1
ATOM 2347 N N A MET A 1 295 ? 45.713 32.751 51.600 0.83 13.62 275 MET A N 1
ATOM 2348 N N B MET A 1 295 ? 45.713 32.734 51.613 0.17 13.63 275 MET A N 1
ATOM 2349 C CA A MET A 1 295 ? 44.643 33.257 50.750 0.83 12.83 275 MET A CA 1
ATOM 2350 C CA B MET A 1 295 ? 44.649 33.290 50.787 0.17 12.84 275 MET A CA 1
ATOM 2351 C C A MET A 1 295 ? 45.112 34.570 50.139 0.83 13.30 275 MET A C 1
ATOM 2352 C C B MET A 1 295 ? 45.171 34.571 50.155 0.17 13.25 275 MET A C 1
ATOM 2353 O O A MET A 1 295 ? 45.281 35.571 50.848 0.83 13.09 275 MET A O 1
ATOM 2354 O O B MET A 1 295 ? 45.406 35.566 50.851 0.17 13.05 275 MET A O 1
ATOM 2363 N N . LEU A 1 296 ? 45.376 34.546 48.844 1.00 12.08 276 LEU A N 1
ATOM 2364 C CA . LEU A 1 296 ? 45.975 35.668 48.139 1.00 11.35 276 LEU A CA 1
ATOM 2365 C C . LEU A 1 296 ? 44.939 36.423 47.325 1.00 13.06 276 LEU A C 1
ATOM 2366 O O . LEU A 1 296 ? 44.046 35.821 46.727 1.00 12.66 276 LEU A O 1
ATOM 2371 N N . ASN A 1 297 ? 45.085 37.748 47.287 1.00 12.98 277 ASN A N 1
ATOM 2372 C CA . ASN A 1 297 ? 44.353 38.613 46.361 1.00 12.00 277 ASN A CA 1
ATOM 2373 C C . ASN A 1 297 ? 45.395 39.391 45.569 1.00 13.09 277 ASN A C 1
ATOM 2374 O O . ASN A 1 297 ? 45.954 40.374 46.067 1.00 15.77 277 ASN A O 1
ATOM 2379 N N . LEU A 1 298 ? 45.711 38.913 44.376 1.00 12.84 278 LEU A N 1
ATOM 2380 C CA . LEU A 1 298 ? 46.726 39.548 43.547 1.00 13.94 278 LEU A CA 1
ATOM 2381 C C . LEU A 1 298 ? 46.034 40.598 42.698 1.00 13.44 278 LEU A C 1
ATOM 2382 O O . LEU A 1 298 ? 45.102 40.274 41.957 1.00 14.87 278 LEU A O 1
ATOM 2387 N N . ARG A 1 299 ? 46.457 41.850 42.834 1.00 12.92 279 ARG A N 1
ATOM 2388 C CA . ARG A 1 299 ? 45.688 42.986 42.329 1.00 12.53 279 ARG A CA 1
ATOM 2389 C C . ARG A 1 299 ? 46.480 43.796 41.314 1.00 12.94 279 ARG A C 1
ATOM 2390 O O . ARG A 1 299 ? 47.696 44.009 41.463 1.00 14.44 279 ARG A O 1
ATOM 2398 N N . ARG A 1 300 ? 45.766 44.273 40.295 1.00 13.05 280 ARG A N 1
ATOM 2399 C CA . ARG A 1 300 ? 46.281 45.256 39.347 1.00 14.13 280 ARG A CA 1
ATOM 2400 C C . ARG A 1 300 ? 45.293 46.409 39.309 1.00 14.66 280 ARG A C 1
ATOM 2401 O O . ARG A 1 300 ? 44.144 46.237 38.897 1.00 16.38 280 ARG A O 1
ATOM 2409 N N . GLN A 1 301 ? 45.732 47.585 39.731 1.00 15.78 281 GLN A N 1
ATOM 2410 C CA . GLN A 1 301 ? 44.865 48.745 39.829 1.00 17.56 281 GLN A CA 1
ATOM 2411 C C . GLN A 1 301 ? 45.140 49.707 38.678 1.00 20.47 281 GLN A C 1
ATOM 2412 O O . GLN A 1 301 ? 46.301 49.979 38.336 1.00 19.20 281 GLN A O 1
ATOM 2418 N N . ILE A 1 302 ? 44.066 50.221 38.079 1.00 15.78 282 ILE A N 1
ATOM 2419 C CA . ILE A 1 302 ? 44.160 51.160 36.970 1.00 16.04 282 ILE A CA 1
ATOM 2420 C C . ILE A 1 302 ? 43.405 52.412 37.405 1.00 14.56 282 ILE A C 1
ATOM 2421 O O . ILE A 1 302 ? 42.220 52.339 37.761 1.00 17.16 282 ILE A O 1
ATOM 2426 N N . GLY A 1 303 ? 44.091 53.556 37.404 1.00 15.57 283 GLY A N 1
ATOM 2427 C CA . GLY A 1 303 ? 43.522 54.771 37.963 1.00 16.93 283 GLY A CA 1
ATOM 2428 C C . GLY A 1 303 ? 42.384 55.362 37.138 1.00 17.16 283 GLY A C 1
ATOM 2429 O O . GLY A 1 303 ? 42.070 54.926 36.029 1.00 17.22 283 GLY A O 1
ATOM 2430 N N . VAL A 1 304 ? 41.760 56.392 37.716 1.00 17.63 284 VAL A N 1
ATOM 2431 C CA . VAL A 1 304 ? 40.583 57.022 37.107 1.00 17.81 284 VAL A CA 1
ATOM 2432 C C . VAL A 1 304 ? 40.847 57.421 35.659 1.00 20.52 284 VAL A C 1
ATOM 2433 O O . VAL A 1 304 ? 40.055 57.112 34.757 1.00 19.24 284 VAL A O 1
ATOM 2437 N N . THR A 1 305 ? 41.957 58.113 35.414 1.00 17.46 285 THR A N 1
ATOM 2438 C CA . THR A 1 305 ? 42.206 58.643 34.076 1.00 17.84 285 THR A CA 1
ATOM 2439 C C . THR A 1 305 ? 42.409 57.518 33.065 1.00 19.86 285 THR A C 1
ATOM 2440 O O . THR A 1 305 ? 41.782 57.501 31.997 1.00 20.82 285 THR A O 1
ATOM 2444 N N . GLU A 1 306 ? 43.270 56.561 33.390 1.00 17.90 286 GLU A N 1
ATOM 2445 C CA . GLU A 1 306 ? 43.525 55.476 32.451 1.00 17.86 286 GLU A CA 1
ATOM 2446 C C . GLU A 1 306 ? 42.297 54.590 32.267 1.00 18.43 286 GLU A C 1
ATOM 2447 O O . GLU A 1 306 ? 42.027 54.117 31.157 1.00 17.51 286 GLU A O 1
ATOM 2453 N N . HIS A 1 307 ? 41.537 54.350 33.341 1.00 15.44 287 HIS A N 1
ATOM 2454 C CA . HIS A 1 307 ? 40.324 53.544 33.226 1.00 15.65 287 HIS A CA 1
ATOM 2455 C C . HIS A 1 307 ? 39.357 54.167 32.231 1.00 17.24 287 HIS A C 1
ATOM 2456 O O . HIS A 1 307 ? 38.817 53.482 31.349 1.00 17.94 287 HIS A O 1
ATOM 2463 N N . ARG A 1 308 ? 39.121 55.473 32.375 1.00 16.56 288 ARG A N 1
ATOM 2464 C CA . ARG A 1 308 ? 38.229 56.174 31.461 1.00 18.01 288 ARG A CA 1
ATOM 2465 C C . ARG A 1 308 ? 38.722 56.025 30.032 1.00 19.63 288 ARG A C 1
ATOM 2466 O O . ARG A 1 308 ? 37.935 55.741 29.119 1.00 19.46 288 ARG A O 1
ATOM 2474 N N . MET A 1 309 ? 40.037 56.132 29.832 1.00 17.06 289 MET A N 1
ATOM 2475 C CA . MET A 1 309 ? 40.537 56.116 28.468 1.00 19.74 289 MET A CA 1
ATOM 2476 C C . MET A 1 309 ? 40.422 54.693 27.907 1.00 19.16 289 MET A C 1
ATOM 2477 O O . MET A 1 309 ? 40.039 54.504 26.745 1.00 20.48 289 MET A O 1
ATOM 2482 N N . LEU A 1 310 ? 40.736 53.675 28.721 1.00 16.61 290 LEU A N 1
ATOM 2483 C CA . LEU A 1 310 ? 40.620 52.297 28.257 1.00 15.92 290 LEU A CA 1
ATOM 2484 C C . LEU A 1 310 ? 39.179 51.968 27.908 1.00 17.76 290 LEU A C 1
ATOM 2485 O O . LEU A 1 310 ? 38.901 51.354 26.872 1.00 19.95 290 LEU A O 1
ATOM 2490 N N . HIS A 1 311 ? 38.243 52.350 28.779 1.00 18.44 291 HIS A N 1
ATOM 2491 C CA . HIS A 1 311 ? 36.847 52.031 28.526 1.00 19.27 291 HIS A CA 1
ATOM 2492 C C . HIS A 1 311 ? 36.402 52.610 27.195 1.00 19.17 291 HIS A C 1
ATOM 2493 O O . HIS A 1 311 ? 35.755 51.924 26.390 1.00 21.01 291 HIS A O 1
ATOM 2500 N N . ARG A 1 312 ? 36.770 53.863 26.932 1.00 18.86 292 ARG A N 1
ATOM 2501 C CA . ARG A 1 312 ? 36.430 54.501 25.670 1.00 20.28 292 ARG A CA 1
ATOM 2502 C C . ARG A 1 312 ? 37.136 53.830 24.497 1.00 23.17 292 ARG A C 1
ATOM 2503 O O . ARG A 1 312 ? 36.526 53.622 23.444 1.00 21.79 292 ARG A O 1
ATOM 2511 N N . ALA A 1 313 ? 38.413 53.470 24.661 1.00 21.58 293 ALA A N 1
ATOM 2512 C CA . ALA A 1 313 ? 39.168 52.956 23.524 1.00 19.34 293 ALA A CA 1
ATOM 2513 C C . ALA A 1 313 ? 38.585 51.636 23.033 1.00 18.53 293 ALA A C 1
ATOM 2514 O O . ALA A 1 313 ? 38.485 51.408 21.824 1.00 20.27 293 ALA A O 1
ATOM 2516 N N . PHE A 1 314 ? 38.188 50.759 23.955 1.00 17.50 294 PHE A N 1
ATOM 2517 C CA . PHE A 1 314 ? 37.621 49.477 23.545 1.00 17.74 294 PHE A CA 1
ATOM 2518 C C . PHE A 1 314 ? 36.241 49.650 22.937 1.00 21.49 294 PHE A C 1
ATOM 2519 O O . PHE A 1 314 ? 35.921 49.012 21.929 1.00 19.69 294 PHE A O 1
ATOM 2527 N N . LYS A 1 315 ? 35.436 50.552 23.497 1.00 20.07 295 LYS A N 1
ATOM 2528 C CA . LYS A 1 315 ? 34.151 50.868 22.884 1.00 23.07 295 LYS A CA 1
ATOM 2529 C C . LYS A 1 315 ? 34.327 51.376 21.453 1.00 21.31 295 LYS A C 1
ATOM 2530 O O . LYS A 1 315 ? 33.591 50.964 20.545 1.00 25.69 295 LYS A O 1
ATOM 2536 N N . LYS A 1 316 ? 35.316 52.250 21.221 1.00 23.07 296 LYS A N 1
ATOM 2537 C CA . LYS A 1 316 ? 35.541 52.791 19.881 1.00 27.04 296 LYS A CA 1
ATOM 2538 C C . LYS A 1 316 ? 35.947 51.710 18.885 1.00 30.44 296 LYS A C 1
ATOM 2539 O O . LYS A 1 316 ? 35.693 51.849 17.681 1.00 32.59 296 LYS A O 1
ATOM 2545 N N . ARG A 1 317 ? 36.572 50.632 19.359 1.00 24.08 297 ARG A N 1
ATOM 2546 C CA . ARG A 1 317 ? 37.003 49.521 18.520 1.00 29.16 297 ARG A CA 1
ATOM 2547 C C . ARG A 1 317 ? 35.954 48.417 18.416 1.00 30.91 297 ARG A C 1
ATOM 2548 O O . ARG A 1 317 ? 36.290 47.282 18.055 1.00 34.14 297 ARG A O 1
ATOM 2556 N N . GLY A 1 318 ? 34.696 48.731 18.722 1.00 23.91 298 GLY A N 1
ATOM 2557 C CA . GLY A 1 318 ? 33.614 47.768 18.637 1.00 23.63 298 GLY A CA 1
ATOM 2558 C C . GLY A 1 318 ? 33.661 46.687 19.683 1.00 23.95 298 GLY A C 1
ATOM 2559 O O . GLY A 1 318 ? 33.006 45.652 19.529 1.00 23.59 298 GLY A O 1
ATOM 2560 N N . SER A 1 319 ? 34.415 46.899 20.757 1.00 19.01 299 SER A N 1
ATOM 2561 C CA . SER A 1 319 ? 34.631 45.869 21.756 1.00 16.98 299 SER A CA 1
ATOM 2562 C C . SER A 1 319 ? 34.121 46.398 23.091 1.00 18.77 299 SER A C 1
ATOM 2563 O O . SER A 1 319 ? 33.306 47.329 23.119 1.00 20.71 299 SER A O 1
ATOM 2566 N N . SER A 1 320 ? 34.588 45.817 24.190 1.00 15.93 300 SER A N 1
ATOM 2567 C CA . SER A 1 320 ? 34.265 46.297 25.525 1.00 16.00 300 SER A CA 1
ATOM 2568 C C . SER A 1 320 ? 35.403 45.918 26.456 1.00 16.64 300 SER A C 1
ATOM 2569 O O . SER A 1 320 ? 36.079 44.904 26.261 1.00 16.70 300 SER A O 1
ATOM 2572 N N . LEU A 1 321 ? 35.615 46.749 27.469 1.00 16.05 301 LEU A N 1
ATOM 2573 C CA . LEU A 1 321 ? 36.602 46.434 28.495 1.00 16.67 301 LEU A CA 1
ATOM 2574 C C . LEU A 1 321 ? 36.383 45.065 29.127 1.00 16.13 301 LEU A C 1
ATOM 2575 O O . LEU A 1 321 ? 37.341 44.281 29.185 1.00 16.78 301 LEU A O 1
ATOM 2580 N N . PRO A 1 322 ? 35.183 44.703 29.598 1.00 14.20 302 PRO A N 1
ATOM 2581 C CA . PRO A 1 322 ? 35.035 43.376 30.220 1.00 14.98 302 PRO A CA 1
ATOM 2582 C C . PRO A 1 322 ? 35.229 42.218 29.259 1.00 14.28 302 PRO A C 1
ATOM 2583 O O . PRO A 1 322 ? 35.845 41.214 29.645 1.00 14.28 302 PRO A O 1
ATOM 2587 N N . SER A 1 323 ? 34.724 42.316 28.023 1.00 14.72 303 SER A N 1
ATOM 2588 C CA . SER A 1 323 ? 34.865 41.192 27.103 1.00 13.80 303 SER A CA 1
ATOM 2589 C C . SER A 1 323 ? 36.302 41.048 26.620 1.00 14.00 303 SER A C 1
ATOM 2590 O O . SER A 1 323 ? 36.795 39.920 26.479 1.00 13.43 303 SER A O 1
ATOM 2593 N N . PHE A 1 324 ? 36.988 42.166 26.366 1.00 13.45 304 PHE A N 1
ATOM 2594 C CA . PHE A 1 324 ? 38.395 42.076 25.989 1.00 12.62 304 PHE A CA 1
ATOM 2595 C C . PHE A 1 324 ? 39.253 41.579 27.149 1.00 12.83 304 PHE A C 1
ATOM 2596 O O . PHE A 1 324 ? 40.188 40.795 26.941 1.00 13.20 304 PHE A O 1
ATOM 2604 N N . THR A 1 325 ? 38.949 41.998 28.385 1.00 13.47 305 THR A N 1
ATOM 2605 C CA . THR A 1 325 ? 39.661 41.439 29.527 1.00 13.03 305 THR A CA 1
ATOM 2606 C C . THR A 1 325 ? 39.466 39.933 29.599 1.00 12.80 305 THR A C 1
ATOM 2607 O O . THR A 1 325 ? 40.427 39.183 29.820 1.00 13.66 305 THR A O 1
ATOM 2611 N N . TYR A 1 326 ? 38.235 39.464 29.355 1.00 11.99 306 TYR A N 1
ATOM 2612 C CA . TYR A 1 326 ? 38.001 38.020 29.384 1.00 10.61 306 TYR A CA 1
ATOM 2613 C C . TYR A 1 326 ? 38.803 37.300 28.300 1.00 11.31 306 TYR A C 1
ATOM 2614 O O . TYR A 1 326 ? 39.390 36.242 28.556 1.00 13.21 306 TYR A O 1
ATOM 2623 N N . ALA A 1 327 ? 38.831 37.852 27.076 1.00 12.47 307 ALA A N 1
ATOM 2624 C CA . ALA A 1 327 ? 39.616 37.260 26.004 1.00 11.81 307 ALA A CA 1
ATOM 2625 C C . ALA A 1 327 ? 41.083 37.175 26.394 1.00 11.56 307 ALA A C 1
ATOM 2626 O O . ALA A 1 327 ? 41.743 36.152 26.142 1.00 13.03 307 ALA A O 1
ATOM 2628 N N . CYS A 1 328 ? 41.608 38.237 27.016 1.00 12.58 308 CYS A N 1
ATOM 2629 C CA . CYS A 1 328 ? 43.012 38.220 27.421 1.00 13.36 308 CYS A CA 1
ATOM 2630 C C . CYS A 1 328 ? 43.276 37.199 28.517 1.00 13.07 308 CYS A C 1
ATOM 2631 O O . CYS A 1 328 ? 44.342 36.576 28.528 1.00 13.45 308 CYS A O 1
ATOM 2634 N N . ILE A 1 329 ? 42.344 37.037 29.459 1.00 13.00 309 ILE A N 1
ATOM 2635 C CA . ILE A 1 329 ? 42.509 36.020 30.500 1.00 12.62 309 ILE A CA 1
ATOM 2636 C C . ILE A 1 329 ? 42.507 34.620 29.881 1.00 14.67 309 ILE A C 1
ATOM 2637 O O . ILE A 1 329 ? 43.351 33.774 30.199 1.00 13.14 309 ILE A O 1
ATOM 2642 N N . VAL A 1 330 ? 41.549 34.349 28.986 1.00 11.57 310 VAL A N 1
ATOM 2643 C CA . VAL A 1 330 ? 41.489 33.040 28.334 1.00 12.05 310 VAL A CA 1
ATOM 2644 C C . VAL A 1 330 ? 42.788 32.763 27.592 1.00 12.39 310 VAL A C 1
ATOM 2645 O O . VAL A 1 330 ? 43.386 31.685 27.714 1.00 13.70 310 VAL A O 1
ATOM 2649 N N . ASN A 1 331 ? 43.241 33.737 26.802 1.00 11.69 311 ASN A N 1
ATOM 2650 C CA . ASN A 1 331 ? 44.428 33.521 25.991 1.00 13.86 311 ASN A CA 1
ATOM 2651 C C . ASN A 1 331 ? 45.688 33.410 26.841 1.00 12.33 311 ASN A C 1
ATOM 2652 O O . ASN A 1 331 ? 46.579 32.607 26.527 1.00 14.21 311 ASN A O 1
ATOM 2657 N N A SER A 1 332 ? 45.795 34.218 27.902 0.76 12.77 312 SER A N 1
ATOM 2658 N N B SER A 1 332 ? 45.784 34.201 27.913 0.24 12.92 312 SER A N 1
ATOM 2659 C CA A SER A 1 332 ? 46.977 34.116 28.753 0.76 13.89 312 SER A CA 1
ATOM 2660 C CA B SER A 1 332 ? 46.964 34.130 28.767 0.24 13.92 312 SER A CA 1
ATOM 2661 C C A SER A 1 332 ? 47.009 32.777 29.479 0.76 11.84 312 SER A C 1
ATOM 2662 C C B SER A 1 332 ? 47.013 32.814 29.532 0.24 12.04 312 SER A C 1
ATOM 2663 O O A SER A 1 332 ? 48.063 32.136 29.557 0.76 15.14 312 SER A O 1
ATOM 2664 O O B SER A 1 332 ? 48.090 32.234 29.710 0.24 15.03 312 SER A O 1
ATOM 2669 N N . ILE A 1 333 ? 45.860 32.325 29.992 1.00 12.16 313 ILE A N 1
ATOM 2670 C CA . ILE A 1 333 ? 45.814 30.997 30.604 1.00 11.94 313 ILE A CA 1
ATOM 2671 C C . ILE A 1 333 ? 46.260 29.938 29.603 1.00 14.98 313 ILE A C 1
ATOM 2672 O O . ILE A 1 333 ? 47.041 29.029 29.927 1.00 15.45 313 ILE A O 1
ATOM 2677 N N . ASP A 1 334 ? 45.819 30.064 28.354 1.00 14.14 314 ASP A N 1
ATOM 2678 C CA . ASP A 1 334 ? 46.143 29.066 27.350 1.00 14.98 314 ASP A CA 1
ATOM 2679 C C . ASP A 1 334 ? 47.659 29.072 27.105 1.00 15.97 314 ASP A C 1
ATOM 2680 O O . ASP A 1 334 ? 48.314 28.026 27.141 1.00 17.04 314 ASP A O 1
ATOM 2685 N N . ARG A 1 335 ? 48.241 30.270 26.904 1.00 15.43 315 ARG A N 1
ATOM 2686 C CA . ARG A 1 335 ? 49.660 30.385 26.574 1.00 15.33 315 ARG A CA 1
ATOM 2687 C C . ARG A 1 335 ? 50.558 30.048 27.758 1.00 15.01 315 ARG A C 1
ATOM 2688 O O . ARG A 1 335 ? 51.613 29.422 27.577 1.00 18.14 315 ARG A O 1
ATOM 2696 N N . ARG A 1 336 ? 50.191 30.499 28.959 1.00 15.74 316 ARG A N 1
ATOM 2697 C CA . ARG A 1 336 ? 51.101 30.358 30.097 1.00 16.86 316 ARG A CA 1
ATOM 2698 C C . ARG A 1 336 ? 51.030 28.961 30.690 1.00 21.15 316 ARG A C 1
ATOM 2699 O O . ARG A 1 336 ? 52.057 28.418 31.116 1.00 22.49 316 ARG A O 1
ATOM 2707 N N . CYS A 1 337 ? 49.845 28.350 30.690 1.00 17.38 317 CYS A N 1
ATOM 2708 C CA . CYS A 1 337 ? 49.675 27.050 31.329 1.00 16.89 317 CYS A CA 1
ATOM 2709 C C . CYS A 1 337 ? 49.664 25.876 30.366 1.00 20.17 317 CYS A C 1
ATOM 2710 O O . CYS A 1 337 ? 50.098 24.790 30.748 1.00 20.96 317 CYS A O 1
ATOM 2713 N N . LYS A 1 338 ? 49.171 26.054 29.138 1.00 17.94 318 LYS A N 1
ATOM 2714 C CA . LYS A 1 338 ? 49.163 24.989 28.134 1.00 18.47 318 LYS A CA 1
ATOM 2715 C C . LYS A 1 338 ? 48.556 23.708 28.701 1.00 19.00 318 LYS A C 1
ATOM 2716 O O . LYS A 1 338 ? 49.043 22.603 28.463 1.00 22.67 318 LYS A O 1
ATOM 2722 N N . ALA A 1 339 ? 47.486 23.870 29.472 1.00 19.97 319 ALA A N 1
ATOM 2723 C CA . ALA A 1 339 ? 46.885 22.781 30.227 1.00 19.06 319 ALA A CA 1
ATOM 2724 C C . ALA A 1 339 ? 45.426 22.677 29.835 1.00 18.82 319 ALA A C 1
ATOM 2725 O O . ALA A 1 339 ? 44.728 23.698 29.749 1.00 20.73 319 ALA A O 1
ATOM 2727 N N . SER A 1 340 ? 44.964 21.447 29.606 1.00 22.52 320 SER A N 1
ATOM 2728 C CA . SER A 1 340 ? 43.586 21.245 29.191 1.00 25.30 320 SER A CA 1
ATOM 2729 C C . SER A 1 340 ? 43.091 19.865 29.601 1.00 19.99 320 SER A C 1
ATOM 2730 O O . SER A 1 340 ? 43.871 18.959 29.907 1.00 25.59 320 SER A O 1
ATOM 2733 N N . THR A 1 341 ? 41.761 19.737 29.630 1.00 20.30 321 THR A N 1
ATOM 2734 C CA . THR A 1 341 ? 41.112 18.470 29.936 1.00 24.41 321 THR A CA 1
ATOM 2735 C C . THR A 1 341 ? 41.005 17.562 28.716 1.00 30.52 321 THR A C 1
ATOM 2736 O O . THR A 1 341 ? 40.434 16.473 28.828 1.00 38.32 321 THR A O 1
ATOM 2740 N N . SER A 1 342 ? 41.523 17.987 27.561 1.00 30.07 322 SER A N 1
ATOM 2741 C CA . SER A 1 342 ? 41.540 17.133 26.378 1.00 35.46 322 SER A CA 1
ATOM 2742 C C . SER A 1 342 ? 42.409 15.918 26.647 1.00 36.87 322 SER A C 1
ATOM 2743 O O . SER A 1 342 ? 43.605 16.051 26.920 1.00 43.53 322 SER A O 1
ATOM 2746 N N . GLU A 1 343 ? 41.804 14.735 26.577 1.00 42.94 323 GLU A N 1
ATOM 2747 C CA . GLU A 1 343 ? 42.534 13.482 26.718 1.00 44.68 323 GLU A CA 1
ATOM 2748 C C . GLU A 1 343 ? 43.298 13.092 25.456 1.00 46.38 323 GLU A C 1
ATOM 2749 O O . GLU A 1 343 ? 43.869 11.995 25.410 1.00 53.14 323 GLU A O 1
ATOM 2755 N N . ALA A 1 344 ? 43.313 13.949 24.441 1.00 51.64 324 ALA A N 1
ATOM 2756 C CA . ALA A 1 344 ? 44.023 13.674 23.197 1.00 51.98 324 ALA A CA 1
ATOM 2757 C C . ALA A 1 344 ? 44.915 14.872 22.881 1.00 48.48 324 ALA A C 1
ATOM 2758 O O . ALA A 1 344 ? 45.241 15.692 23.749 1.00 53.11 324 ALA A O 1
ATOM 2760 N N . ASP A 1 345 ? 45.328 14.979 21.618 1.00 50.10 325 ASP A N 1
ATOM 2761 C CA . ASP A 1 345 ? 46.055 16.144 21.128 1.00 51.26 325 ASP A CA 1
ATOM 2762 C C . ASP A 1 345 ? 45.131 17.230 20.590 1.00 49.40 325 ASP A C 1
ATOM 2763 O O . ASP A 1 345 ? 45.614 18.300 20.205 1.00 49.39 325 ASP A O 1
ATOM 2768 N N . GLU A 1 346 ? 43.825 16.973 20.553 1.00 48.70 326 GLU A N 1
ATOM 2769 C CA . GLU A 1 346 ? 42.869 17.953 20.060 1.00 37.30 326 GLU A CA 1
ATOM 2770 C C . GLU A 1 346 ? 42.977 19.258 20.843 1.00 37.03 326 GLU A C 1
ATOM 2771 O O . GLU A 1 346 ? 43.162 19.258 22.064 1.00 39.75 326 GLU A O 1
ATOM 2777 N N . ALA A 1 347 ? 42.872 20.373 20.124 1.00 26.97 327 ALA A N 1
ATOM 2778 C CA . ALA A 1 347 ? 42.791 21.676 20.767 1.00 26.18 327 ALA A CA 1
ATOM 2779 C C . ALA A 1 347 ? 41.533 21.752 21.629 1.00 23.46 327 ALA A C 1
ATOM 2780 O O . ALA A 1 347 ? 40.449 21.371 21.170 1.00 26.90 327 ALA A O 1
ATOM 2782 N N . PRO A 1 348 ? 41.629 22.232 22.861 1.00 21.28 328 PRO A N 1
ATOM 2783 C CA . PRO A 1 348 ? 40.444 22.391 23.708 1.00 19.68 328 PRO A CA 1
ATOM 2784 C C . PRO A 1 348 ? 39.716 23.692 23.396 1.00 19.82 328 PRO A C 1
ATOM 2785 O O . PRO A 1 348 ? 40.238 24.588 22.732 1.00 20.97 328 PRO A O 1
ATOM 2789 N N . GLY A 1 349 ? 38.487 23.784 23.896 1.00 17.96 329 GLY A N 1
ATOM 2790 C CA . GLY A 1 349 ? 37.772 25.041 23.976 1.00 15.20 329 GLY A CA 1
ATOM 2791 C C . GLY A 1 349 ? 38.009 25.702 25.315 1.00 15.28 329 GLY A C 1
ATOM 2792 O O . GLY A 1 349 ? 38.999 25.430 25.998 1.00 16.66 329 GLY A O 1
ATOM 2793 N N . ALA A 1 350 ? 37.092 26.590 25.700 1.00 14.73 330 ALA A N 1
ATOM 2794 C CA . ALA A 1 350 ? 37.146 27.228 27.011 1.00 14.91 330 ALA A CA 1
ATOM 2795 C C . ALA A 1 350 ? 35.749 27.293 27.610 1.00 13.80 330 ALA A C 1
ATOM 2796 O O . ALA A 1 350 ? 34.841 27.899 27.032 1.00 15.77 330 ALA A O 1
ATOM 2798 N N . ASN A 1 351 ? 35.582 26.641 28.757 1.00 14.03 331 ASN A N 1
ATOM 2799 C CA . ASN A 1 351 ? 34.373 26.769 29.564 1.00 15.75 331 ASN A CA 1
ATOM 2800 C C . ASN A 1 351 ? 34.454 28.085 30.334 1.00 16.44 331 ASN A C 1
ATOM 2801 O O . ASN A 1 351 ? 35.419 28.326 31.070 1.00 16.31 331 ASN A O 1
ATOM 2806 N N . LEU A 1 352 ? 33.465 28.952 30.154 1.00 14.79 332 LEU A N 1
ATOM 2807 C CA . LEU A 1 352 ? 33.436 30.251 30.815 1.00 14.48 332 LEU A CA 1
ATOM 2808 C C . LEU A 1 352 ? 32.602 30.144 32.082 1.00 14.94 332 LEU A C 1
ATOM 2809 O O . LEU A 1 352 ? 31.411 29.800 32.022 1.00 15.86 332 LEU A O 1
ATOM 2814 N N . VAL A 1 353 ? 33.224 30.435 33.221 1.00 13.19 333 VAL A N 1
ATOM 2815 C CA . VAL A 1 353 ? 32.555 30.417 34.515 1.00 13.24 333 VAL A CA 1
ATOM 2816 C C . VAL A 1 353 ? 32.490 31.853 35.016 1.00 14.84 333 VAL A C 1
ATOM 2817 O O . VAL A 1 353 ? 33.528 32.480 35.262 1.00 15.27 333 VAL A O 1
ATOM 2821 N N . TYR A 1 354 ? 31.278 32.386 35.140 1.00 14.55 334 TYR A N 1
ATOM 2822 C CA . TYR A 1 354 ? 31.101 33.793 35.477 1.00 13.68 334 TYR A CA 1
ATOM 2823 C C . TYR A 1 354 ? 29.725 33.989 36.096 1.00 14.34 334 TYR A C 1
ATOM 2824 O O . TYR A 1 354 ? 28.847 33.134 35.985 1.00 17.11 334 TYR A O 1
ATOM 2833 N N . SER A 1 355 ? 29.555 35.127 36.759 1.00 16.05 335 SER A N 1
ATOM 2834 C CA . SER A 1 355 ? 28.293 35.506 37.379 1.00 19.97 335 SER A CA 1
ATOM 2835 C C . SER A 1 355 ? 27.768 36.760 36.706 1.00 18.97 335 SER A C 1
ATOM 2836 O O . SER A 1 355 ? 28.539 37.577 36.188 1.00 20.26 335 SER A O 1
ATOM 2839 N N . ALA A 1 356 ? 26.446 36.919 36.727 1.00 15.23 336 ALA A N 1
ATOM 2840 C CA . ALA A 1 356 ? 25.809 38.163 36.347 1.00 16.18 336 ALA A CA 1
ATOM 2841 C C . ALA A 1 356 ? 25.048 38.680 37.555 1.00 17.72 336 ALA A C 1
ATOM 2842 O O . ALA A 1 356 ? 24.765 37.934 38.491 1.00 22.63 336 ALA A O 1
ATOM 2844 N N . HIS A 1 357 ? 24.781 39.975 37.565 1.00 18.38 337 HIS A N 1
ATOM 2845 C CA . HIS A 1 357 ? 23.959 40.582 38.592 1.00 16.36 337 HIS A CA 1
ATOM 2846 C C . HIS A 1 357 ? 22.537 40.663 38.064 1.00 15.81 337 HIS A C 1
ATOM 2847 O O . HIS A 1 357 ? 22.318 40.975 36.891 1.00 16.83 337 HIS A O 1
ATOM 2854 N N . ALA A 1 358 ? 21.570 40.412 38.948 1.00 15.57 338 ALA A N 1
ATOM 2855 C CA . ALA A 1 358 ? 20.171 40.388 38.551 1.00 15.11 338 ALA A CA 1
ATOM 2856 C C . ALA A 1 358 ? 19.651 41.733 38.049 1.00 17.13 338 ALA A C 1
ATOM 2857 O O . ALA A 1 358 ? 18.558 41.767 37.476 1.00 15.91 338 ALA A O 1
ATOM 2859 N N . SER A 1 359 ? 20.377 42.833 38.260 1.00 16.80 339 SER A N 1
ATOM 2860 C CA . SER A 1 359 ? 19.924 44.111 37.718 1.00 17.34 339 SER A CA 1
ATOM 2861 C C . SER A 1 359 ? 19.848 44.101 36.198 1.00 18.55 339 SER A C 1
ATOM 2862 O O . SER A 1 359 ? 19.261 45.025 35.625 1.00 21.67 339 SER A O 1
ATOM 2865 N N . ARG A 1 360 ? 20.397 43.071 35.543 1.00 17.97 340 ARG A N 1
ATOM 2866 C CA . ARG A 1 360 ? 20.221 42.926 34.101 1.00 19.62 340 ARG A CA 1
ATOM 2867 C C . ARG A 1 360 ? 18.753 42.734 33.728 1.00 20.53 340 ARG A C 1
ATOM 2868 O O . ARG A 1 360 ? 18.331 43.139 32.639 1.00 23.16 340 ARG A O 1
ATOM 2876 N N . TRP A 1 361 ? 17.951 42.145 34.619 1.00 16.68 341 TRP A N 1
ATOM 2877 C CA . TRP A 1 361 ? 16.538 41.897 34.349 1.00 16.09 341 TRP A CA 1
ATOM 2878 C C . TRP A 1 361 ? 15.590 42.575 35.323 1.00 18.18 341 TRP A C 1
ATOM 2879 O O . TRP A 1 361 ? 14.397 42.682 35.010 1.00 20.16 341 TRP A O 1
ATOM 2890 N N . PHE A 1 362 ? 16.064 43.000 36.515 1.00 15.18 342 PHE A N 1
ATOM 2891 C CA . PHE A 1 362 ? 15.190 43.558 37.535 1.00 15.45 342 PHE A CA 1
ATOM 2892 C C . PHE A 1 362 ? 15.448 45.047 37.688 1.00 18.28 342 PHE A C 1
ATOM 2893 O O . PHE A 1 362 ? 16.606 45.475 37.615 1.00 17.89 342 PHE A O 1
ATOM 2901 N N . PRO A 1 363 ? 14.418 45.841 37.968 1.00 18.33 343 PRO A N 1
ATOM 2902 C CA . PRO A 1 363 ? 14.616 47.289 38.107 1.00 21.57 343 PRO A CA 1
ATOM 2903 C C . PRO A 1 363 ? 15.289 47.637 39.427 1.00 18.50 343 PRO A C 1
ATOM 2904 O O . PRO A 1 363 ? 15.382 46.830 40.355 1.00 18.51 343 PRO A O 1
ATOM 2908 N N . ALA A 1 364 ? 15.770 48.881 39.485 1.00 21.02 344 ALA A N 1
ATOM 2909 C CA . ALA A 1 364 ? 16.539 49.359 40.629 1.00 21.05 344 ALA A CA 1
ATOM 2910 C C . ALA A 1 364 ? 15.781 49.196 41.940 1.00 20.28 344 ALA A C 1
ATOM 2911 O O . ALA A 1 364 ? 16.402 48.953 42.982 1.00 19.04 344 ALA A O 1
ATOM 2913 N N . GLU A 1 365 ? 14.447 49.294 41.908 1.00 17.76 345 GLU A N 1
ATOM 2914 C CA . GLU A 1 365 ? 13.633 49.200 43.118 1.00 19.79 345 GLU A CA 1
ATOM 2915 C C . GLU A 1 365 ? 13.721 47.834 43.791 1.00 21.05 345 GLU A C 1
ATOM 2916 O O . GLU A 1 365 ? 13.262 47.694 44.928 1.00 19.85 345 GLU A O 1
ATOM 2922 N N . THR A 1 366 ? 14.261 46.826 43.108 1.00 15.55 346 THR A N 1
ATOM 2923 C CA . THR A 1 366 ? 14.432 45.502 43.707 1.00 14.11 346 THR A CA 1
ATOM 2924 C C . THR A 1 366 ? 15.545 45.489 44.734 1.00 16.27 346 THR A C 1
ATOM 2925 O O . THR A 1 366 ? 15.602 44.561 45.547 1.00 15.65 346 THR A O 1
ATOM 2929 N N . PHE A 1 367 ? 16.414 46.496 44.718 1.00 17.13 347 PHE A N 1
ATOM 2930 C CA . PHE A 1 367 ? 17.662 46.518 45.473 1.00 16.70 347 PHE A CA 1
ATOM 2931 C C . PHE A 1 367 ? 17.730 47.737 46.385 1.00 18.48 347 PHE A C 1
ATOM 2932 O O . PHE A 1 367 ? 18.788 48.350 46.562 1.00 24.26 347 PHE A O 1
ATOM 2940 N N . MET A 1 368 ? 16.596 48.128 46.955 1.00 17.39 348 MET A N 1
ATOM 2941 C CA . MET A 1 368 ? 16.553 49.316 47.798 1.00 17.32 348 MET A CA 1
ATOM 2942 C C . MET A 1 368 ? 16.204 49.003 49.248 1.00 20.37 348 MET A C 1
ATOM 2943 O O . MET A 1 368 ? 16.992 48.352 49.940 1.00 19.44 348 MET A O 1
ATOM 2948 N N A SER A 1 369 ? 15.050 49.457 49.722 0.53 19.42 349 SER A N 1
ATOM 2949 N N B SER A 1 369 ? 15.023 49.432 49.713 0.47 19.42 349 SER A N 1
ATOM 2950 C CA A SER A 1 369 ? 14.704 49.305 51.129 0.53 20.65 349 SER A CA 1
ATOM 2951 C CA B SER A 1 369 ? 14.680 49.373 51.129 0.47 20.68 349 SER A CA 1
ATOM 2952 C C A SER A 1 369 ? 13.631 48.263 51.385 0.53 19.29 349 SER A C 1
ATOM 2953 C C B SER A 1 369 ? 13.482 48.497 51.469 0.47 19.83 349 SER A C 1
ATOM 2954 O O A SER A 1 369 ? 13.703 47.545 52.386 0.53 19.55 349 SER A O 1
ATOM 2955 O O B SER A 1 369 ? 13.308 48.157 52.645 0.47 20.38 349 SER A O 1
ATOM 2960 N N . ARG A 1 370 ? 12.641 48.154 50.503 1.00 20.38 350 ARG A N 1
ATOM 2961 C CA . ARG A 1 370 ? 11.541 47.222 50.718 1.00 19.39 350 ARG A CA 1
ATOM 2962 C C . ARG A 1 370 ? 11.948 45.833 50.253 1.00 16.39 350 ARG A C 1
ATOM 2963 O O . ARG A 1 370 ? 12.184 45.622 49.060 1.00 18.64 350 ARG A O 1
ATOM 2971 N N . SER A 1 371 ? 11.979 44.885 51.190 1.00 16.22 351 SER A N 1
ATOM 2972 C CA . SER A 1 371 ? 12.291 43.481 50.938 1.00 14.82 351 SER A CA 1
ATOM 2973 C C . SER A 1 371 ? 13.397 43.358 49.885 1.00 15.77 351 SER A C 1
ATOM 2974 O O . SER A 1 371 ? 13.204 42.703 48.857 1.00 14.54 351 SER A O 1
ATOM 2977 N N . PRO A 1 372 ? 14.551 43.982 50.108 1.00 14.22 352 PRO A N 1
ATOM 2978 C CA . PRO A 1 372 ? 15.563 44.040 49.051 1.00 12.42 352 PRO A CA 1
ATOM 2979 C C . PRO A 1 372 ? 16.184 42.682 48.801 1.00 13.41 352 PRO A C 1
ATOM 2980 O O . PRO A 1 372 ? 16.222 41.813 49.671 1.00 13.94 352 PRO A O 1
ATOM 2984 N N . VAL A 1 373 ? 16.675 42.504 47.586 1.00 12.81 353 VAL A N 1
ATOM 2985 C CA . VAL A 1 373 ? 17.546 41.387 47.256 1.00 12.08 353 VAL A CA 1
ATOM 2986 C C . VAL A 1 373 ? 18.978 41.867 47.469 1.00 13.60 353 VAL A C 1
ATOM 2987 O O . VAL A 1 373 ? 19.480 42.704 46.720 1.00 16.36 353 VAL A O 1
ATOM 2991 N N . ASN A 1 374 ? 19.646 41.332 48.487 1.00 12.26 354 ASN A N 1
ATOM 2992 C CA . ASN A 1 374 ? 20.976 41.812 48.832 1.00 13.04 354 ASN A CA 1
ATOM 2993 C C . ASN A 1 374 ? 22.088 40.919 48.304 1.00 15.52 354 ASN A C 1
ATOM 2994 O O . ASN A 1 374 ? 23.261 41.309 48.367 1.00 15.57 354 ASN A O 1
ATOM 2999 N N . MET A 1 375 ? 21.745 39.756 47.775 1.00 13.56 355 MET A N 1
ATOM 3000 C CA . MET A 1 375 ? 22.682 38.894 47.062 1.00 13.17 355 MET A CA 1
ATOM 3001 C C . MET A 1 375 ? 21.997 38.573 45.740 1.00 12.79 355 MET A C 1
ATOM 3002 O O . MET A 1 375 ? 21.026 37.810 45.707 1.00 13.64 355 MET A O 1
ATOM 3007 N N . ALA A 1 376 ? 22.501 39.163 44.662 1.00 13.33 356 ALA A N 1
ATOM 3008 C CA . ALA A 1 376 ? 21.810 39.159 43.388 1.00 13.77 356 ALA A CA 1
ATOM 3009 C C . ALA A 1 376 ? 22.588 38.410 42.314 1.00 16.06 356 ALA A C 1
ATOM 3010 O O . ALA A 1 376 ? 22.408 38.679 41.130 1.00 18.32 356 ALA A O 1
ATOM 3012 N N . ILE A 1 377 ? 23.413 37.435 42.717 1.00 14.78 357 ILE A N 1
ATOM 3013 C CA . ILE A 1 377 ? 24.204 36.639 41.778 1.00 15.38 357 ILE A CA 1
ATOM 3014 C C . ILE A 1 377 ? 23.318 35.699 40.986 1.00 18.67 357 ILE A C 1
ATOM 3015 O O . ILE A 1 377 ? 22.454 34.998 41.534 1.00 20.28 357 ILE A O 1
ATOM 3020 N N . VAL A 1 378 ? 23.553 35.652 39.682 1.00 16.67 358 VAL A N 1
ATOM 3021 C CA . VAL A 1 378 ? 22.903 34.696 38.806 1.00 15.39 358 VAL A CA 1
ATOM 3022 C C . VAL A 1 378 ? 24.036 34.010 38.054 1.00 18.17 358 VAL A C 1
ATOM 3023 O O . VAL A 1 378 ? 24.820 34.680 37.378 1.00 18.90 358 VAL A O 1
ATOM 3027 N N . PRO A 1 379 ? 24.185 32.691 38.156 1.00 16.18 359 PRO A N 1
ATOM 3028 C CA . PRO A 1 379 ? 25.317 32.022 37.494 1.00 17.01 359 PRO A CA 1
ATOM 3029 C C . PRO A 1 379 ? 25.173 32.044 35.983 1.00 15.56 359 PRO A C 1
ATOM 3030 O O . PRO A 1 379 ? 24.092 31.812 35.442 1.00 14.64 359 PRO A O 1
ATOM 3034 N N . GLY A 1 380 ? 26.286 32.317 35.302 1.00 16.86 360 GLY A N 1
ATOM 3035 C CA . GLY A 1 380 ? 26.334 32.312 33.861 1.00 15.20 360 GLY A CA 1
ATOM 3036 C C . GLY A 1 380 ? 27.127 31.121 33.360 1.00 15.48 360 GLY A C 1
ATOM 3037 O O . GLY A 1 380 ? 27.780 30.405 34.118 1.00 20.12 360 GLY A O 1
ATOM 3038 N N . SER A 1 381 ? 27.039 30.896 32.053 1.00 14.11 361 SER A N 1
ATOM 3039 C CA . SER A 1 381 ? 27.822 29.835 31.446 1.00 14.76 361 SER A CA 1
ATOM 3040 C C . SER A 1 381 ? 28.051 30.188 29.985 1.00 15.78 361 SER A C 1
ATOM 3041 O O . SER A 1 381 ? 27.344 31.009 29.401 1.00 17.12 361 SER A O 1
ATOM 3044 N N . GLY A 1 382 ? 29.090 29.605 29.424 1.00 16.83 362 GLY A N 1
ATOM 3045 C CA . GLY A 1 382 ? 29.346 29.734 28.002 1.00 16.69 362 GLY A CA 1
ATOM 3046 C C . GLY A 1 382 ? 30.482 28.806 27.653 1.00 15.43 362 GLY A C 1
ATOM 3047 O O . GLY A 1 382 ? 31.189 28.302 28.529 1.00 16.05 362 GLY A O 1
ATOM 3048 N N . TYR A 1 383 ? 30.643 28.570 26.356 1.00 15.16 363 TYR A N 1
ATOM 3049 C CA . TYR A 1 383 ? 31.705 27.689 25.881 1.00 15.30 363 TYR A CA 1
ATOM 3050 C C . TYR A 1 383 ? 32.261 28.231 24.575 1.00 15.46 363 TYR A C 1
ATOM 3051 O O . TYR A 1 383 ? 31.535 28.352 23.584 1.00 19.04 363 TYR A O 1
ATOM 3060 N N . VAL A 1 384 ? 33.547 28.549 24.577 1.00 15.53 364 VAL A N 1
ATOM 3061 C CA . VAL A 1 384 ? 34.237 29.014 23.381 1.00 17.97 364 VAL A CA 1
ATOM 3062 C C . VAL A 1 384 ? 34.794 27.805 22.649 1.00 14.87 364 VAL A C 1
ATOM 3063 O O . VAL A 1 384 ? 35.491 26.978 23.250 1.00 15.04 364 VAL A O 1
ATOM 3067 N N . ALA A 1 385 ? 34.502 27.704 21.353 1.00 15.29 365 ALA A N 1
ATOM 3068 C CA . ALA A 1 385 ? 34.970 26.579 20.571 1.00 16.77 365 ALA A CA 1
ATOM 3069 C C . ALA A 1 385 ? 36.479 26.680 20.345 1.00 15.99 365 ALA A C 1
ATOM 3070 O O . ALA A 1 385 ? 37.038 27.779 20.324 1.00 17.19 365 ALA A O 1
ATOM 3072 N N . PRO A 1 386 ? 37.153 25.542 20.178 1.00 18.04 366 PRO A N 1
ATOM 3073 C CA . PRO A 1 386 ? 38.597 25.573 19.886 1.00 17.82 366 PRO A CA 1
ATOM 3074 C C . PRO A 1 386 ? 38.949 26.495 18.734 1.00 19.61 366 PRO A C 1
ATOM 3075 O O . PRO A 1 386 ? 39.940 27.230 18.807 1.00 19.85 366 PRO A O 1
ATOM 3079 N N A GLU A 1 387 ? 38.144 26.487 17.670 0.55 18.88 367 GLU A N 1
ATOM 3080 N N B GLU A 1 387 ? 38.140 26.484 17.670 0.45 18.90 367 GLU A N 1
ATOM 3081 C CA A GLU A 1 387 ? 38.444 27.307 16.506 0.55 20.72 367 GLU A CA 1
ATOM 3082 C CA B GLU A 1 387 ? 38.423 27.302 16.498 0.45 20.74 367 GLU A CA 1
ATOM 3083 C C A GLU A 1 387 ? 38.312 28.798 16.794 0.55 22.58 367 GLU A C 1
ATOM 3084 C C B GLU A 1 387 ? 38.304 28.794 16.789 0.45 22.56 367 GLU A C 1
ATOM 3085 O O A GLU A 1 387 ? 38.862 29.618 16.047 0.55 23.46 367 GLU A O 1
ATOM 3086 O O B GLU A 1 387 ? 38.852 29.610 16.038 0.45 23.44 367 GLU A O 1
ATOM 3097 N N . GLU A 1 388 ? 37.608 29.169 17.862 1.00 17.73 368 GLU A N 1
ATOM 3098 C CA . GLU A 1 388 ? 37.423 30.565 18.210 1.00 17.29 368 GLU A CA 1
ATOM 3099 C C . GLU A 1 388 ? 38.521 31.105 19.119 1.00 19.81 368 GLU A C 1
ATOM 3100 O O . GLU A 1 388 ? 38.632 32.326 19.270 1.00 20.82 368 GLU A O 1
ATOM 3106 N N . LEU A 1 389 ? 39.324 30.248 19.745 1.00 18.18 369 LEU A N 1
ATOM 3107 C CA . LEU A 1 389 ? 40.388 30.762 20.599 1.00 17.35 369 LEU A CA 1
ATOM 3108 C C . LEU A 1 389 ? 41.775 30.347 20.145 1.00 15.12 369 LEU A C 1
ATOM 3109 O O . LEU A 1 389 ? 42.754 30.705 20.809 1.00 19.01 369 LEU A O 1
ATOM 3114 N N . ARG A 1 390 ? 41.885 29.615 19.037 1.00 15.34 370 ARG A N 1
ATOM 3115 C CA . ARG A 1 390 ? 43.173 29.342 18.424 1.00 15.16 370 ARG A CA 1
ATOM 3116 C C . ARG A 1 390 ? 43.192 29.909 17.017 1.00 18.22 370 ARG A C 1
ATOM 3117 O O . ARG A 1 390 ? 42.147 30.039 16.365 1.00 20.91 370 ARG A O 1
ATOM 3125 N N . SER A 1 391 ? 44.386 30.255 16.560 1.00 17.59 371 SER A N 1
ATOM 3126 C CA . SER A 1 391 ? 44.565 30.818 15.233 1.00 16.78 371 SER A CA 1
ATOM 3127 C C . SER A 1 391 ? 45.166 29.753 14.319 1.00 17.96 371 SER A C 1
ATOM 3128 O O . SER A 1 391 ? 46.071 29.014 14.719 1.00 18.06 371 SER A O 1
ATOM 3131 N N . LYS A 1 392 ? 44.642 29.656 13.095 1.00 17.61 372 LYS A N 1
ATOM 3132 C CA . LYS A 1 392 ? 45.222 28.724 12.129 1.00 20.31 372 LYS A CA 1
ATOM 3133 C C . LYS A 1 392 ? 46.641 29.124 11.762 1.00 16.69 372 LYS A C 1
ATOM 3134 O O . LYS A 1 392 ? 47.460 28.263 11.410 1.00 19.77 372 LYS A O 1
ATOM 3140 N N . GLN A 1 393 ? 46.949 30.420 11.861 1.00 19.67 373 GLN A N 1
ATOM 3141 C CA . GLN A 1 393 ? 48.293 30.924 11.625 1.00 16.97 373 GLN A CA 1
ATOM 3142 C C . GLN A 1 393 ? 49.187 30.817 12.849 1.00 18.70 373 GLN A C 1
ATOM 3143 O O . GLN A 1 393 ? 50.316 30.340 12.742 1.00 19.28 373 GLN A O 1
ATOM 3149 N N . ARG A 1 394 ? 48.707 31.254 14.019 1.00 16.69 374 ARG A N 1
ATOM 3150 C CA . ARG A 1 394 ? 49.571 31.465 15.181 1.00 17.30 374 ARG A CA 1
ATOM 3151 C C . ARG A 1 394 ? 49.328 30.484 16.325 1.00 18.36 374 ARG A C 1
ATOM 3152 O O . ARG A 1 394 ? 50.015 30.570 17.349 1.00 17.47 374 ARG A O 1
ATOM 3160 N N . GLY A 1 395 ? 48.376 29.567 16.195 1.00 16.50 375 GLY A N 1
ATOM 3161 C CA . GLY A 1 395 ? 48.130 28.643 17.298 1.00 17.86 375 GLY A CA 1
ATOM 3162 C C . GLY A 1 395 ? 47.600 29.395 18.506 1.00 16.11 375 GLY A C 1
ATOM 3163 O O . GLY A 1 395 ? 46.590 30.099 18.420 1.00 16.33 375 GLY A O 1
ATOM 3164 N N . ARG A 1 396 ? 48.275 29.239 19.655 1.00 16.20 376 ARG A N 1
ATOM 3165 C CA . ARG A 1 396 ? 47.875 29.978 20.848 1.00 15.66 376 ARG A CA 1
ATOM 3166 C C . ARG A 1 396 ? 48.285 31.439 20.805 1.00 15.89 376 ARG A C 1
ATOM 3167 O O . ARG A 1 396 ? 47.798 32.221 21.622 1.00 16.36 376 ARG A O 1
ATOM 3175 N N . ASP A 1 397 ? 49.152 31.839 19.882 1.00 15.79 377 ASP A N 1
ATOM 3176 C CA . ASP A 1 397 ? 49.803 33.143 20.002 1.00 17.02 377 ASP A CA 1
ATOM 3177 C C . ASP A 1 397 ? 48.984 34.209 19.262 1.00 17.80 377 ASP A C 1
ATOM 3178 O O . ASP A 1 397 ? 49.448 34.861 18.321 1.00 17.71 377 ASP A O 1
ATOM 3183 N N . LEU A 1 398 ? 47.743 34.385 19.722 1.00 15.16 378 LEU A N 1
ATOM 3184 C CA . LEU A 1 398 ? 46.775 35.240 19.034 1.00 15.57 378 LEU A CA 1
ATOM 3185 C C . LEU A 1 398 ? 47.288 36.668 18.919 1.00 15.26 378 LEU A C 1
ATOM 3186 O O . LEU A 1 398 ? 47.806 37.239 19.885 1.00 17.74 378 LEU A O 1
ATOM 3191 N N . ASN A 1 399 ? 47.141 37.243 17.726 1.00 15.35 379 ASN A N 1
ATOM 3192 C CA . ASN A 1 399 ? 47.465 38.651 17.554 1.00 15.09 379 ASN A CA 1
ATOM 3193 C C . ASN A 1 399 ? 46.298 39.507 18.035 1.00 16.26 379 ASN A C 1
ATOM 3194 O O . ASN A 1 399 ? 45.272 39.005 18.502 1.00 15.78 379 ASN A O 1
ATOM 3199 N N . GLU A 1 400 ? 46.448 40.823 17.880 1.00 15.94 380 GLU A N 1
ATOM 3200 C CA . GLU A 1 400 ? 45.463 41.755 18.417 1.00 14.66 380 GLU A CA 1
ATOM 3201 C C . GLU A 1 400 ? 44.103 41.571 17.764 1.00 14.08 380 GLU A C 1
ATOM 3202 O O . GLU A 1 400 ? 43.076 41.565 18.453 1.00 16.17 380 GLU A O 1
ATOM 3208 N N A SER A 1 401 ? 44.076 41.422 16.436 0.43 15.77 381 SER A N 1
ATOM 3209 N N B SER A 1 401 ? 44.075 41.414 16.438 0.57 15.76 381 SER A N 1
ATOM 3210 C CA A SER A 1 401 ? 42.811 41.206 15.740 0.43 15.54 381 SER A CA 1
ATOM 3211 C CA B SER A 1 401 ? 42.804 41.212 15.751 0.57 15.50 381 SER A CA 1
ATOM 3212 C C A SER A 1 401 ? 42.130 39.936 16.228 0.43 16.26 381 SER A C 1
ATOM 3213 C C B SER A 1 401 ? 42.126 39.935 16.228 0.57 16.23 381 SER A C 1
ATOM 3214 O O A SER A 1 401 ? 40.907 39.909 16.414 0.43 17.42 381 SER A O 1
ATOM 3215 O O B SER A 1 401 ? 40.903 39.903 16.414 0.57 17.46 381 SER A O 1
ATOM 3220 N N . GLU A 1 402 ? 42.908 38.877 16.464 1.00 15.07 382 GLU A N 1
ATOM 3221 C CA . GLU A 1 402 ? 42.311 37.628 16.906 1.00 14.53 382 GLU A CA 1
ATOM 3222 C C . GLU A 1 402 ? 41.820 37.715 18.346 1.00 15.38 382 GLU A C 1
ATOM 3223 O O . GLU A 1 402 ? 40.844 37.037 18.707 1.00 15.45 382 GLU A O 1
ATOM 3229 N N . LEU A 1 403 ? 42.449 38.561 19.166 1.00 14.17 383 LEU A N 1
ATOM 3230 C CA . LEU A 1 403 ? 41.956 38.796 20.522 1.00 12.59 383 LEU A CA 1
ATOM 3231 C C . LEU A 1 403 ? 40.656 39.597 20.515 1.00 14.22 383 LEU A C 1
ATOM 3232 O O . LEU A 1 403 ? 39.736 39.298 21.284 1.00 13.36 383 LEU A O 1
ATOM 3237 N N . PHE A 1 404 ? 40.558 40.619 19.654 1.00 14.03 384 PHE A N 1
ATOM 3238 C CA . PHE A 1 404 ? 39.285 41.315 19.496 1.00 14.94 384 PHE A CA 1
ATOM 3239 C C . PHE A 1 404 ? 38.187 40.368 19.038 1.00 12.95 384 PHE A C 1
ATOM 3240 O O . PHE A 1 404 ? 37.052 40.450 19.520 1.00 14.77 384 PHE A O 1
ATOM 3248 N N . ALA A 1 405 ? 38.504 39.451 18.116 1.00 13.98 385 ALA A N 1
ATOM 3249 C CA . ALA A 1 405 ? 37.493 38.495 17.673 1.00 14.86 385 ALA A CA 1
ATOM 3250 C C . ALA A 1 405 ? 37.065 37.582 18.813 1.00 13.38 385 ALA A C 1
ATOM 3251 O O . ALA A 1 405 ? 35.869 37.307 18.982 1.00 15.86 385 ALA A O 1
ATOM 3253 N N . LEU A 1 406 ? 38.027 37.124 19.619 1.00 13.40 386 LEU A N 1
ATOM 3254 C CA . LEU A 1 406 ? 37.692 36.284 20.764 1.00 13.86 386 LEU A CA 1
ATOM 3255 C C . LEU A 1 406 ? 36.839 37.046 21.768 1.00 14.74 386 LEU A C 1
ATOM 3256 O O . LEU A 1 406 ? 35.872 36.500 22.313 1.00 13.15 386 LEU A O 1
ATOM 3261 N N . ALA A 1 407 ? 37.162 38.322 22.006 1.00 12.62 387 ALA A N 1
ATOM 3262 C CA . ALA A 1 407 ? 36.330 39.133 22.885 1.00 12.30 387 ALA A CA 1
ATOM 3263 C C . ALA A 1 407 ? 34.902 39.233 22.365 1.00 12.06 387 ALA A C 1
ATOM 3264 O O . ALA A 1 407 ? 33.945 39.149 23.149 1.00 14.03 387 ALA A O 1
ATOM 3266 N N A LYS A 1 408 ? 34.741 39.433 21.047 0.53 13.10 388 LYS A N 1
ATOM 3267 N N B LYS A 1 408 ? 34.734 39.409 21.046 0.47 13.10 388 LYS A N 1
ATOM 3268 C CA A LYS A 1 408 ? 33.412 39.506 20.451 0.53 15.39 388 LYS A CA 1
ATOM 3269 C CA B LYS A 1 408 ? 33.395 39.518 20.479 0.47 15.40 388 LYS A CA 1
ATOM 3270 C C A LYS A 1 408 ? 32.654 38.203 20.648 0.53 14.03 388 LYS A C 1
ATOM 3271 C C B LYS A 1 408 ? 32.636 38.201 20.601 0.47 14.04 388 LYS A C 1
ATOM 3272 O O A LYS A 1 408 ? 31.462 38.212 20.983 0.53 15.71 388 LYS A O 1
ATOM 3273 O O B LYS A 1 408 ? 31.424 38.200 20.849 0.47 15.83 388 LYS A O 1
ATOM 3284 N N . THR A 1 409 ? 33.335 37.073 20.448 1.00 13.90 389 THR A N 1
ATOM 3285 C CA . THR A 1 409 ? 32.709 35.765 20.640 1.00 15.14 389 THR A CA 1
ATOM 3286 C C . THR A 1 409 ? 32.240 35.590 22.079 1.00 14.21 389 THR A C 1
ATOM 3287 O O . THR A 1 409 ? 31.109 35.152 22.330 1.00 15.31 389 THR A O 1
ATOM 3291 N N . ILE A 1 410 ? 33.112 35.912 23.040 1.00 13.99 390 ILE A N 1
ATOM 3292 C CA . ILE A 1 410 ? 32.755 35.811 24.454 1.00 13.08 390 ILE A CA 1
ATOM 3293 C C . ILE A 1 410 ? 31.547 36.682 24.766 1.00 14.65 390 ILE A C 1
ATOM 3294 O O . ILE A 1 410 ? 30.580 36.228 25.397 1.00 14.53 390 ILE A O 1
ATOM 3299 N N . ARG A 1 411 ? 31.576 37.943 24.317 1.00 12.69 391 ARG A N 1
ATOM 3300 C CA . ARG A 1 411 ? 30.471 38.844 24.610 1.00 13.09 391 ARG A CA 1
ATOM 3301 C C . ARG A 1 411 ? 29.171 38.292 24.054 1.00 15.04 391 ARG A C 1
ATOM 3302 O O . ARG A 1 411 ? 28.142 38.291 24.746 1.00 15.61 391 ARG A O 1
ATOM 3310 N N . ALA A 1 412 ? 29.211 37.767 22.827 1.00 15.48 392 ALA A N 1
ATOM 3311 C CA . ALA A 1 412 ? 27.990 37.250 22.218 1.00 16.72 392 ALA A CA 1
ATOM 3312 C C . ALA A 1 412 ? 27.465 36.040 22.978 1.00 18.30 392 ALA A C 1
ATOM 3313 O O . ALA A 1 412 ? 26.249 35.899 23.173 1.00 18.91 392 ALA A O 1
ATOM 3315 N N . LYS A 1 413 ? 28.363 35.157 23.410 1.00 16.88 393 LYS A N 1
ATOM 3316 C CA . LYS A 1 413 ? 27.938 33.957 24.128 1.00 18.30 393 LYS A CA 1
ATOM 3317 C C . LYS A 1 413 ? 27.343 34.297 25.481 1.00 17.50 393 LYS A C 1
ATOM 3318 O O . LYS A 1 413 ? 26.372 33.659 25.918 1.00 16.49 393 LYS A O 1
ATOM 3324 N N . GLN A 1 414 ? 27.899 35.296 26.157 1.00 15.34 394 GLN A N 1
ATOM 3325 C CA . GLN A 1 414 ? 27.311 35.712 27.426 1.00 14.10 394 GLN A CA 1
ATOM 3326 C C . GLN A 1 414 ? 25.963 36.387 27.218 1.00 15.72 394 GLN A C 1
ATOM 3327 O O . GLN A 1 414 ? 25.021 36.140 27.977 1.00 18.02 394 GLN A O 1
ATOM 3333 N N . GLU A 1 415 ? 25.844 37.252 26.208 1.00 14.94 395 GLU A N 1
ATOM 3334 C CA . GLU A 1 415 ? 24.560 37.903 25.985 1.00 19.45 395 GLU A CA 1
ATOM 3335 C C . GLU A 1 415 ? 23.490 36.884 25.625 1.00 18.78 395 GLU A C 1
ATOM 3336 O O . GLU A 1 415 ? 22.340 37.005 26.058 1.00 18.69 395 GLU A O 1
ATOM 3342 N N A GLN A 1 416 ? 23.849 35.866 24.843 0.49 18.49 396 GLN A N 1
ATOM 3343 N N B GLN A 1 416 ? 23.854 35.864 24.848 0.51 18.48 396 GLN A N 1
ATOM 3344 C CA A GLN A 1 416 ? 22.885 34.821 24.509 0.49 19.02 396 GLN A CA 1
ATOM 3345 C CA B GLN A 1 416 ? 22.896 34.818 24.503 0.51 19.02 396 GLN A CA 1
ATOM 3346 C C A GLN A 1 416 ? 22.481 34.023 25.744 0.49 18.48 396 GLN A C 1
ATOM 3347 C C B GLN A 1 416 ? 22.485 34.018 25.736 0.51 18.48 396 GLN A C 1
ATOM 3348 O O A GLN A 1 416 ? 21.293 33.760 25.962 0.49 20.97 396 GLN A O 1
ATOM 3349 O O B GLN A 1 416 ? 21.296 33.754 25.947 0.51 20.99 396 GLN A O 1
ATOM 3360 N N . TYR A 1 417 ? 23.456 33.621 26.564 1.00 16.39 397 TYR A N 1
ATOM 3361 C CA . TYR A 1 417 ? 23.127 32.840 27.751 1.00 16.44 397 TYR A CA 1
ATOM 3362 C C . TYR A 1 417 ? 22.275 33.636 28.732 1.00 16.90 397 TYR A C 1
ATOM 3363 O O . TYR A 1 417 ? 21.360 33.086 29.359 1.00 18.03 397 TYR A O 1
ATOM 3372 N N . LEU A 1 418 ? 22.527 34.936 28.847 1.00 15.30 398 LEU A N 1
ATOM 3373 C CA . LEU A 1 418 ? 21.893 35.775 29.856 1.00 16.17 398 LEU A CA 1
ATOM 3374 C C . LEU A 1 418 ? 20.636 36.481 29.354 1.00 16.47 398 LEU A C 1
ATOM 3375 O O . LEU A 1 418 ? 20.121 37.362 30.048 1.00 18.67 398 LEU A O 1
ATOM 3380 N N . GLU A 1 419 ? 20.104 36.090 28.194 1.00 17.47 399 GLU A N 1
ATOM 3381 C CA . GLU A 1 419 ? 18.981 36.827 27.624 1.00 17.67 399 GLU A CA 1
ATOM 3382 C C . GLU A 1 419 ? 17.772 36.815 28.555 1.00 21.53 399 GLU A C 1
ATOM 3383 O O . GLU A 1 419 ? 17.061 37.821 28.676 1.00 23.61 399 GLU A O 1
ATOM 3389 N N . SER A 1 420 ? 17.534 35.695 29.226 1.00 18.84 400 SER A N 1
ATOM 3390 C CA . SER A 1 420 ? 16.310 35.497 29.980 1.00 18.69 400 SER A CA 1
ATOM 3391 C C . SER A 1 420 ? 16.582 35.358 31.480 1.00 18.64 400 SER A C 1
ATOM 3392 O O . SER A 1 420 ? 17.571 34.733 31.884 1.00 18.45 400 SER A O 1
ATOM 3395 N N . PRO A 1 421 ? 15.720 35.921 32.334 1.00 15.98 401 PRO A N 1
ATOM 3396 C CA . PRO A 1 421 ? 15.890 35.746 33.782 1.00 16.39 401 PRO A CA 1
ATOM 3397 C C . PRO A 1 421 ? 15.583 34.340 34.262 1.00 14.88 401 PRO A C 1
ATOM 3398 O O . PRO A 1 421 ? 15.778 34.059 35.452 1.00 15.81 401 PRO A O 1
ATOM 3402 N N . HIS A 1 422 ? 15.088 33.459 33.389 1.00 15.96 402 HIS A N 1
ATOM 3403 C CA . HIS A 1 422 ? 14.611 32.164 33.849 1.00 14.56 402 HIS A CA 1
ATOM 3404 C C . HIS A 1 422 ? 15.722 31.204 34.253 1.00 14.85 402 HIS A C 1
ATOM 3405 O O . HIS A 1 422 ? 15.412 30.140 34.794 1.00 15.16 402 HIS A O 1
ATOM 3412 N N . ILE A 1 423 ? 16.991 31.565 34.053 1.00 16.05 403 ILE A N 1
ATOM 3413 C CA . ILE A 1 423 ? 18.105 30.913 34.738 1.00 13.10 403 ILE A CA 1
ATOM 3414 C C . ILE A 1 423 ? 17.734 30.734 36.205 1.00 15.43 403 ILE A C 1
ATOM 3415 O O . ILE A 1 423 ? 17.962 29.672 36.798 1.00 16.34 403 ILE A O 1
ATOM 3420 N N . ILE A 1 424 ? 17.146 31.777 36.802 1.00 13.46 404 ILE A N 1
ATOM 3421 C CA . ILE A 1 424 ? 16.857 31.756 38.236 1.00 15.04 404 ILE A CA 1
ATOM 3422 C C . ILE A 1 424 ? 15.952 30.598 38.622 1.00 15.90 404 ILE A C 1
ATOM 3423 O O . ILE A 1 424 ? 16.043 30.082 39.743 1.00 16.00 404 ILE A O 1
ATOM 3428 N N A SER A 1 425 ? 15.068 30.179 37.715 0.57 14.46 405 SER A N 1
ATOM 3429 N N B SER A 1 425 ? 15.082 30.165 37.705 0.26 14.55 405 SER A N 1
ATOM 3430 N N C SER A 1 425 ? 15.083 30.153 37.711 0.17 14.58 405 SER A N 1
ATOM 3431 C CA A SER A 1 425 ? 14.131 29.105 38.025 0.57 14.83 405 SER A CA 1
ATOM 3432 C CA B SER A 1 425 ? 14.131 29.100 38.010 0.26 14.93 405 SER A CA 1
ATOM 3433 C CA C SER A 1 425 ? 14.128 29.108 38.068 0.17 14.97 405 SER A CA 1
ATOM 3434 C C A SER A 1 425 ? 14.826 27.825 38.476 0.57 18.48 405 SER A C 1
ATOM 3435 C C B SER A 1 425 ? 14.833 27.834 38.493 0.26 18.41 405 SER A C 1
ATOM 3436 C C C SER A 1 425 ? 14.814 27.806 38.470 0.17 18.39 405 SER A C 1
ATOM 3437 O O A SER A 1 425 ? 14.287 27.096 39.316 0.57 21.19 405 SER A O 1
ATOM 3438 O O B SER A 1 425 ? 14.321 27.137 39.377 0.26 21.03 405 SER A O 1
ATOM 3439 O O C SER A 1 425 ? 14.266 27.050 39.281 0.17 20.98 405 SER A O 1
ATOM 3446 N N . TYR A 1 426 ? 16.012 27.524 37.943 1.00 14.83 406 TYR A N 1
ATOM 3447 C CA . TYR A 1 426 ? 16.639 26.249 38.284 1.00 15.95 406 TYR A CA 1
ATOM 3448 C C . TYR A 1 426 ? 17.319 26.272 39.640 1.00 14.98 406 TYR A C 1
ATOM 3449 O O . TYR A 1 426 ? 17.572 25.203 40.209 1.00 14.11 406 TYR A O 1
ATOM 3458 N N . THR A 1 427 ? 17.590 27.455 40.179 1.00 13.13 407 THR A N 1
ATOM 3459 C CA . THR A 1 427 ? 18.497 27.547 41.313 1.00 12.28 407 THR A CA 1
ATOM 3460 C C . THR A 1 427 ? 17.897 27.079 42.634 1.00 15.22 407 THR A C 1
ATOM 3461 O O . THR A 1 427 ? 18.660 26.726 43.535 1.00 14.76 407 THR A O 1
ATOM 3465 N N . ALA A 1 428 ? 16.572 27.087 42.803 1.00 14.34 408 ALA A N 1
ATOM 3466 C CA . ALA A 1 428 ? 16.023 26.592 44.062 1.00 15.63 408 ALA A CA 1
ATOM 3467 C C . ALA A 1 428 ? 16.310 25.102 44.221 1.00 14.56 408 ALA A C 1
ATOM 3468 O O . ALA A 1 428 ? 16.868 24.675 45.238 1.00 15.47 408 ALA A O 1
ATOM 3470 N N . GLN A 1 429 ? 15.985 24.303 43.209 1.00 14.23 409 GLN A N 1
ATOM 3471 C CA . GLN A 1 429 ? 16.188 22.867 43.342 1.00 17.11 409 GLN A CA 1
ATOM 3472 C C . GLN A 1 429 ? 17.670 22.521 43.324 1.00 17.00 409 GLN A C 1
ATOM 3473 O O . GLN A 1 429 ? 18.121 21.686 44.117 1.00 18.02 409 GLN A O 1
ATOM 3479 N N . VAL A 1 430 ? 18.438 23.139 42.425 1.00 15.91 410 VAL A N 1
ATOM 3480 C CA . VAL A 1 430 ? 19.884 22.923 42.412 1.00 16.84 410 VAL A CA 1
ATOM 3481 C C . VAL A 1 430 ? 20.494 23.331 43.746 1.00 18.81 410 VAL A C 1
ATOM 3482 O O . VAL A 1 430 ? 21.354 22.629 44.288 1.00 17.93 410 VAL A O 1
ATOM 3486 N N . GLY A 1 431 ? 20.050 24.453 44.316 1.00 16.70 411 GLY A N 1
ATOM 3487 C CA . GLY A 1 431 ? 20.570 24.851 45.619 1.00 15.10 411 GLY A CA 1
ATOM 3488 C C . GLY A 1 431 ? 20.332 23.798 46.685 1.00 14.88 411 GLY A C 1
ATOM 3489 O O . GLY A 1 431 ? 21.222 23.497 47.485 1.00 16.87 411 GLY A O 1
ATOM 3490 N N . ASP A 1 432 ? 19.125 23.230 46.721 1.00 14.74 412 ASP A N 1
ATOM 3491 C CA . ASP A 1 432 ? 18.824 22.189 47.691 1.00 15.28 412 ASP A CA 1
ATOM 3492 C C . ASP A 1 432 ? 19.743 20.991 47.473 1.00 16.36 412 ASP A C 1
ATOM 3493 O O . ASP A 1 432 ? 20.289 20.421 48.431 1.00 17.62 412 ASP A O 1
ATOM 3498 N N . ASP A 1 433 ? 19.909 20.580 46.213 1.00 15.62 413 ASP A N 1
ATOM 3499 C CA . ASP A 1 433 ? 20.674 19.366 45.925 1.00 16.18 413 ASP A CA 1
ATOM 3500 C C . ASP A 1 433 ? 22.161 19.575 46.199 1.00 15.05 413 ASP A C 1
ATOM 3501 O O . ASP A 1 433 ? 22.822 18.691 46.769 1.00 16.55 413 ASP A O 1
ATOM 3506 N N . ILE A 1 434 ? 22.702 20.723 45.798 1.00 15.56 414 ILE A N 1
ATOM 3507 C CA . ILE A 1 434 ? 24.113 21.012 46.033 1.00 14.46 414 ILE A CA 1
ATOM 3508 C C . ILE A 1 434 ? 24.388 21.111 47.525 1.00 16.41 414 ILE A C 1
ATOM 3509 O O . ILE A 1 434 ? 25.402 20.602 48.019 1.00 16.13 414 ILE A O 1
ATOM 3514 N N . ALA A 1 435 ? 23.501 21.782 48.265 1.00 14.29 415 ALA A N 1
ATOM 3515 C CA . ALA A 1 435 ? 23.675 21.889 49.708 1.00 15.08 415 ALA A CA 1
ATOM 3516 C C . ALA A 1 435 ? 23.670 20.514 50.363 1.00 16.03 415 ALA A C 1
ATOM 3517 O O . ALA A 1 435 ? 24.555 20.191 51.168 1.00 14.91 415 ALA A O 1
ATOM 3519 N N . ALA A 1 436 ? 22.667 19.687 50.044 1.00 14.85 416 ALA A N 1
ATOM 3520 C CA . ALA A 1 436 ? 22.594 18.355 50.636 1.00 15.43 416 ALA A CA 1
ATOM 3521 C C . ALA A 1 436 ? 23.835 17.536 50.298 1.00 15.93 416 ALA A C 1
ATOM 3522 O O . ALA A 1 436 ? 24.366 16.815 51.156 1.00 18.03 416 ALA A O 1
ATOM 3524 N N . ALA A 1 437 ? 24.310 17.632 49.056 1.00 14.80 417 ALA A N 1
ATOM 3525 C CA . ALA A 1 437 ? 25.493 16.875 48.657 1.00 18.88 417 ALA A CA 1
ATOM 3526 C C . ALA A 1 437 ? 26.742 17.389 49.368 1.00 17.12 417 ALA A C 1
ATOM 3527 O O . ALA A 1 437 ? 27.613 16.594 49.734 1.00 17.30 417 ALA A O 1
ATOM 3529 N N . MET A 1 438 ? 26.845 18.705 49.582 1.00 15.59 418 MET A N 1
ATOM 3530 C CA . MET A 1 438 ? 27.937 19.251 50.393 1.00 14.82 418 MET A CA 1
ATOM 3531 C C . MET A 1 438 ? 27.989 18.650 51.779 1.00 15.78 418 MET A C 1
ATOM 3532 O O . MET A 1 438 ? 29.065 18.284 52.271 1.00 17.16 418 MET A O 1
ATOM 3537 N N . ALA A 1 439 ? 26.855 18.657 52.481 1.00 16.12 419 ALA A N 1
ATOM 3538 C CA . ALA A 1 439 ? 26.821 18.122 53.831 1.00 16.69 419 ALA A CA 1
ATOM 3539 C C . ALA A 1 439 ? 27.206 16.658 53.825 1.00 17.07 419 ALA A C 1
ATOM 3540 O O . ALA A 1 439 ? 27.938 16.202 54.708 1.00 18.33 419 ALA A O 1
ATOM 3542 N N . GLU A 1 440 ? 26.736 15.909 52.823 1.00 17.75 420 GLU A N 1
ATOM 3543 C CA . GLU A 1 440 ? 27.067 14.489 52.749 1.00 20.99 420 GLU A CA 1
ATOM 3544 C C . GLU A 1 440 ? 28.548 14.285 52.480 1.00 17.41 420 GLU A C 1
ATOM 3545 O O . GLU A 1 440 ? 29.173 13.409 53.090 1.00 18.71 420 GLU A O 1
ATOM 3551 N N . THR A 1 441 ? 29.121 15.075 51.571 1.00 17.73 421 THR A N 1
ATOM 3552 C CA . THR A 1 441 ? 30.551 14.973 51.295 1.00 17.69 421 THR A CA 1
ATOM 3553 C C . THR A 1 441 ? 31.374 15.315 52.530 1.00 18.63 421 THR A C 1
ATOM 3554 O O . THR A 1 441 ? 32.344 14.619 52.854 1.00 19.62 421 THR A O 1
ATOM 3558 N N . ALA A 1 442 ? 31.000 16.384 53.231 1.00 19.19 422 ALA A N 1
ATOM 3559 C CA . ALA A 1 442 ? 31.703 16.739 54.460 1.00 20.96 422 ALA A CA 1
ATOM 3560 C C . ALA A 1 442 ? 31.652 15.608 55.474 1.00 22.02 422 ALA A C 1
ATOM 3561 O O . ALA A 1 442 ? 32.651 15.318 56.142 1.00 20.61 422 ALA A O 1
ATOM 3563 N N . ASN A 1 443 ? 30.492 14.962 55.615 1.00 19.40 423 ASN A N 1
ATOM 3564 C CA . ASN A 1 443 ? 30.379 13.833 56.528 1.00 23.65 423 ASN A CA 1
ATOM 3565 C C . ASN A 1 443 ? 31.300 12.694 56.118 1.00 21.31 423 ASN A C 1
ATOM 3566 O O . ASN A 1 443 ? 31.980 12.102 56.964 1.00 22.91 423 ASN A O 1
ATOM 3571 N N . LYS A 1 444 ? 31.351 12.383 54.823 1.00 20.33 424 LYS A N 1
ATOM 3572 C CA . LYS A 1 444 ? 32.218 11.301 54.362 1.00 21.10 424 LYS A CA 1
ATOM 3573 C C . LYS A 1 444 ? 33.687 11.646 54.583 1.00 20.25 424 LYS A C 1
ATOM 3574 O O . LYS A 1 444 ? 34.497 10.769 54.921 1.00 21.21 424 LYS A O 1
ATOM 3580 N N . GLN A 1 445 ? 34.044 12.919 54.413 1.00 21.74 425 GLN A N 1
ATOM 3581 C CA . GLN A 1 445 ? 35.429 13.325 54.607 1.00 20.62 425 GLN A CA 1
ATOM 3582 C C . GLN A 1 445 ? 35.816 13.270 56.078 1.00 22.59 425 GLN A C 1
ATOM 3583 O O . GLN A 1 445 ? 36.941 12.887 56.418 1.00 23.86 425 GLN A O 1
ATOM 3589 N N . ARG A 1 446 ? 34.896 13.638 56.964 1.00 20.87 426 ARG A N 1
ATOM 3590 C CA . ARG A 1 446 ? 35.160 13.510 58.391 1.00 24.79 426 ARG A CA 1
ATOM 3591 C C . ARG A 1 446 ? 35.349 12.050 58.783 1.00 26.38 426 ARG A C 1
ATOM 3592 O O . ARG A 1 446 ? 36.274 11.706 59.530 1.00 25.88 426 ARG A O 1
ATOM 3600 N N . GLN A 1 447 ? 34.470 11.169 58.295 1.00 23.60 427 GLN A N 1
ATOM 3601 C CA . GLN A 1 447 ? 34.610 9.750 58.593 1.00 23.24 427 GLN A CA 1
ATOM 3602 C C . GLN A 1 447 ? 35.917 9.183 58.057 1.00 24.91 427 GLN A C 1
ATOM 3603 O O . GLN A 1 447 ? 36.494 8.278 58.668 1.00 25.12 427 GLN A O 1
ATOM 3609 N N . ALA A 1 448 ? 36.403 9.704 56.935 1.00 23.51 428 ALA A N 1
ATOM 3610 C CA . ALA A 1 448 ? 37.655 9.234 56.355 1.00 23.95 428 ALA A CA 1
ATOM 3611 C C . ALA A 1 448 ? 38.882 9.829 57.030 1.00 27.11 428 ALA A C 1
ATOM 3612 O O . ALA A 1 448 ? 39.996 9.349 56.785 1.00 27.99 428 ALA A O 1
ATOM 3614 N N . GLY A 1 449 ? 38.710 10.842 57.876 1.00 24.26 429 GLY A N 1
ATOM 3615 C CA . GLY A 1 449 ? 39.859 11.518 58.452 1.00 27.94 429 GLY A CA 1
ATOM 3616 C C . GLY A 1 449 ? 40.650 12.357 57.472 1.00 23.54 429 GLY A C 1
ATOM 3617 O O . GLY A 1 449 ? 41.844 12.585 57.687 1.00 29.09 429 GLY A O 1
ATOM 3618 N N . THR A 1 450 ? 40.015 12.826 56.399 1.00 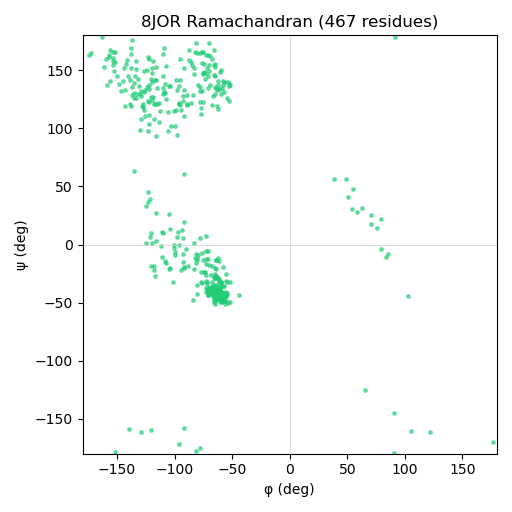23.29 430 THR A N 1
ATOM 3619 C CA . THR A 1 450 ? 40.719 13.558 55.356 1.00 24.26 430 THR A CA 1
ATOM 3620 C C . THR A 1 450 ? 41.277 14.874 55.895 1.00 24.96 430 THR A C 1
ATOM 3621 O O . THR A 1 450 ? 40.604 15.592 56.643 1.00 25.64 430 THR A O 1
ATOM 3625 N N . ASP A 1 451 ? 42.529 15.168 55.532 1.00 27.24 431 ASP A N 1
ATOM 3626 C CA . ASP A 1 451 ? 43.137 16.459 55.839 1.00 26.25 431 ASP A CA 1
ATOM 3627 C C . ASP A 1 451 ? 42.258 17.589 55.299 1.00 22.82 431 ASP A C 1
ATOM 3628 O O . ASP A 1 451 ? 41.719 17.474 54.192 1.00 22.45 431 ASP A O 1
ATOM 3633 N N . PRO A 1 452 ? 42.098 18.697 56.035 1.00 23.26 432 PRO A N 1
ATOM 3634 C CA . PRO A 1 452 ? 41.152 19.740 55.583 1.00 22.96 432 PRO A CA 1
ATOM 3635 C C . PRO A 1 452 ? 41.478 20.358 54.231 1.00 20.64 432 PRO A C 1
ATOM 3636 O O . PRO A 1 452 ? 40.554 20.656 53.468 1.00 22.61 432 PRO A O 1
ATOM 3640 N N . TYR A 1 453 ? 42.763 20.556 53.904 1.00 20.89 433 TYR A N 1
ATOM 3641 C CA . TYR A 1 453 ? 43.094 21.127 52.599 1.00 21.57 433 TYR A CA 1
ATOM 3642 C C . TYR A 1 453 ? 42.961 20.103 51.484 1.00 18.78 433 TYR A C 1
ATOM 3643 O O . TYR A 1 453 ? 42.582 20.458 50.367 1.00 19.22 433 TYR A O 1
ATOM 3652 N N . VAL A 1 454 ? 43.250 18.833 51.767 1.00 20.85 434 VAL A N 1
ATOM 3653 C CA . VAL A 1 454 ? 42.899 17.784 50.815 1.00 21.32 434 VAL A CA 1
ATOM 3654 C C . VAL A 1 454 ? 41.394 17.766 50.575 1.00 23.67 434 VAL A C 1
ATOM 3655 O O . VAL A 1 454 ? 40.934 17.673 49.433 1.00 24.11 434 VAL A O 1
ATOM 3659 N N . ALA A 1 455 ? 40.600 17.865 51.647 1.00 20.17 435 ALA A N 1
ATOM 3660 C CA . ALA A 1 455 ? 39.145 17.885 51.496 1.00 21.01 435 ALA A CA 1
ATOM 3661 C C . ALA A 1 455 ? 38.660 19.049 50.634 1.00 22.74 435 ALA A C 1
ATOM 3662 O O . ALA A 1 455 ? 37.658 18.916 49.919 1.00 25.80 435 ALA A O 1
ATOM 3664 N N . LEU A 1 456 ? 39.346 20.194 50.685 1.00 21.31 436 LEU A N 1
ATOM 3665 C CA . LEU A 1 456 ? 38.945 21.379 49.929 1.00 21.58 436 LEU A CA 1
ATOM 3666 C C . LEU A 1 456 ? 39.368 21.335 48.473 1.00 27.96 436 LEU A C 1
ATOM 3667 O O . LEU A 1 456 ? 38.898 22.171 47.685 1.00 27.68 436 LEU A O 1
ATOM 3672 N N . SER A 1 457 ? 40.248 20.411 48.102 1.00 21.96 437 SER A N 1
ATOM 3673 C CA . SER A 1 457 ? 40.766 20.318 46.746 1.00 23.51 437 SER A CA 1
ATOM 3674 C C . SER A 1 457 ? 40.413 19.030 46.016 1.00 28.55 437 SER A C 1
ATOM 3675 O O . SER A 1 457 ? 40.338 19.053 44.783 1.00 24.44 437 SER A O 1
ATOM 3678 N N . GLU A 1 458 ? 40.189 17.916 46.727 1.00 24.20 438 GLU A N 1
ATOM 3679 C CA . GLU A 1 458 ? 40.061 16.630 46.040 1.00 28.87 438 GLU A CA 1
ATOM 3680 C C . GLU A 1 458 ? 38.850 16.576 45.115 1.00 27.97 438 GLU A C 1
ATOM 3681 O O . GLU A 1 458 ? 38.870 15.845 44.120 1.00 36.67 438 GLU A O 1
ATOM 3687 N N . ASN A 1 459 ? 37.792 17.319 45.416 1.00 28.61 439 ASN A N 1
ATOM 3688 C CA . ASN A 1 459 ? 36.659 17.346 44.497 1.00 34.79 439 ASN A CA 1
ATOM 3689 C C . ASN A 1 459 ? 36.721 18.479 43.480 1.00 35.06 439 ASN A C 1
ATOM 3690 O O . ASN A 1 459 ? 35.895 18.507 42.562 1.00 38.09 439 ASN A O 1
ATOM 3695 N N . SER A 1 460 ? 37.670 19.403 43.612 1.00 22.34 440 SER A N 1
ATOM 3696 C CA . SER A 1 460 ? 37.846 20.433 42.597 1.00 20.32 440 SER A CA 1
ATOM 3697 C C . SER A 1 460 ? 38.435 19.811 41.334 1.00 19.20 440 SER A C 1
ATOM 3698 O O . SER A 1 460 ? 39.260 18.900 41.410 1.00 22.69 440 SER A O 1
ATOM 3701 N N . PRO A 1 461 ? 38.044 20.297 40.160 1.00 20.44 441 PRO A N 1
ATOM 3702 C CA . PRO A 1 461 ? 38.655 19.777 38.932 1.00 18.95 441 PRO A CA 1
ATOM 3703 C C . PRO A 1 461 ? 40.164 19.991 38.925 1.00 19.88 441 PRO A C 1
ATOM 3704 O O . PRO A 1 461 ? 40.685 20.946 39.514 1.00 21.38 441 PRO A O 1
ATOM 3708 N N . ALA A 1 462 ? 40.862 19.083 38.240 1.00 20.76 442 ALA A N 1
ATOM 3709 C CA . ALA A 1 462 ? 42.305 19.210 38.082 1.00 18.71 442 ALA A CA 1
ATOM 3710 C C . ALA A 1 462 ? 42.667 20.482 37.333 1.00 16.76 442 ALA A C 1
ATOM 3711 O O . ALA A 1 462 ? 43.747 21.045 37.551 1.00 20.37 442 ALA A O 1
ATOM 3713 N N . ILE A 1 463 ? 41.794 20.918 36.427 1.00 18.91 443 ILE A N 1
ATOM 3714 C CA . ILE A 1 463 ? 42.004 22.091 35.589 1.00 17.85 443 ILE A CA 1
ATOM 3715 C C . ILE A 1 463 ? 40.911 23.092 35.926 1.00 15.96 443 ILE A C 1
ATOM 3716 O O . ILE A 1 463 ? 39.721 22.786 35.788 1.00 17.94 443 ILE A O 1
ATOM 3721 N N . CYS A 1 464 ? 41.308 24.287 36.367 1.00 14.61 444 CYS A N 1
ATOM 3722 C CA . CYS A 1 464 ? 40.342 25.320 36.704 1.00 15.18 444 CYS A CA 1
ATOM 3723 C C . CYS A 1 464 ? 40.046 26.142 35.458 1.00 14.44 444 CYS A C 1
ATOM 3724 O O . CYS A 1 464 ? 40.970 26.739 34.889 1.00 15.30 444 CYS A O 1
ATOM 3727 N N . PRO A 1 465 ? 38.804 26.195 34.999 1.00 15.47 445 PRO A N 1
ATOM 3728 C CA . PRO A 1 465 ? 38.494 26.898 33.743 1.00 15.36 445 PRO A CA 1
ATOM 3729 C C . PRO A 1 465 ? 38.576 28.400 33.936 1.00 14.78 445 PRO A C 1
ATOM 3730 O O . PRO A 1 465 ? 38.607 28.879 35.079 1.00 15.23 445 PRO A O 1
ATOM 3734 N N . PRO A 1 466 ? 38.667 29.176 32.852 1.00 15.60 446 PRO A N 1
ATOM 3735 C CA . PRO A 1 466 ? 38.735 30.645 32.988 1.00 14.99 446 PRO A CA 1
ATOM 3736 C C . PRO A 1 466 ? 37.495 31.243 33.631 1.00 12.94 446 PRO A C 1
ATOM 3737 O O . PRO A 1 466 ? 36.393 31.219 33.069 1.00 14.30 446 PRO A O 1
ATOM 3741 N N . THR A 1 467 ? 37.705 31.845 34.798 1.00 12.27 447 THR A N 1
ATOM 3742 C CA . THR A 1 467 ? 36.644 32.266 35.705 1.00 12.80 447 THR A CA 1
ATOM 3743 C C . THR A 1 467 ? 36.795 33.769 35.931 1.00 13.25 447 THR A C 1
ATOM 3744 O O . THR A 1 467 ? 37.679 34.190 36.682 1.00 14.12 447 THR A O 1
ATOM 3748 N N . LEU A 1 468 ? 35.944 34.581 35.290 1.00 13.69 448 LEU A N 1
ATOM 3749 C CA . LEU A 1 468 ? 36.007 36.036 35.442 1.00 14.88 448 LEU A CA 1
ATOM 3750 C C . LEU A 1 468 ? 34.604 36.582 35.636 1.00 14.03 448 LEU A C 1
ATOM 3751 O O . LEU A 1 468 ? 33.718 36.341 34.811 1.00 15.27 448 LEU A O 1
ATOM 3756 N N . THR A 1 469 ? 34.403 37.338 36.712 1.00 13.82 449 THR A N 1
ATOM 3757 C CA . THR A 1 469 ? 33.177 38.100 36.890 1.00 15.18 449 THR A CA 1
ATOM 3758 C C . THR A 1 469 ? 33.527 39.576 36.860 1.00 12.88 449 THR A C 1
ATOM 3759 O O . THR A 1 469 ? 34.464 40.010 37.543 1.00 14.52 449 THR A O 1
ATOM 3763 N N A SER A 1 470 ? 32.768 40.337 36.076 0.53 14.45 450 SER A N 1
ATOM 3764 N N B SER A 1 470 ? 32.793 40.352 36.064 0.47 14.48 450 SER A N 1
ATOM 3765 C CA A SER A 1 470 ? 32.993 41.759 35.892 0.53 15.49 450 SER A CA 1
ATOM 3766 C CA B SER A 1 470 ? 33.050 41.781 35.955 0.47 15.46 450 SER A CA 1
ATOM 3767 C C A SER A 1 470 ? 31.786 42.527 36.399 0.53 17.34 450 SER A C 1
ATOM 3768 C C B SER A 1 470 ? 31.847 42.559 36.459 0.47 17.37 450 SER A C 1
ATOM 3769 O O A SER A 1 470 ? 30.639 42.139 36.145 0.53 19.26 450 SER A O 1
ATOM 3770 O O B SER A 1 470 ? 30.697 42.163 36.239 0.47 19.33 450 SER A O 1
ATOM 3775 N N A GLN A 1 471 ? 32.053 43.607 37.125 0.53 19.39 451 GLN A N 1
ATOM 3776 N N B GLN A 1 471 ? 32.127 43.664 37.142 0.47 19.30 451 GLN A N 1
ATOM 3777 C CA A GLN A 1 471 ? 31.019 44.528 37.583 0.53 21.81 451 GLN A CA 1
ATOM 3778 C CA B GLN A 1 471 ? 31.102 44.564 37.656 0.47 21.88 451 GLN A CA 1
ATOM 3779 C C A GLN A 1 471 ? 31.404 45.923 37.117 0.53 20.97 451 GLN A C 1
ATOM 3780 C C B GLN A 1 471 ? 31.428 45.957 37.136 0.47 21.01 451 GLN A C 1
ATOM 3781 O O A GLN A 1 471 ? 32.489 46.415 37.447 0.53 23.25 451 GLN A O 1
ATOM 3782 O O B GLN A 1 471 ? 32.503 46.489 37.438 0.47 23.29 451 GLN A O 1
ATOM 3793 N N . GLY A 1 472 ? 30.522 46.544 36.348 1.00 28.64 452 GLY A N 1
ATOM 3794 C CA . GLY A 1 472 ? 30.758 47.889 35.865 1.00 25.34 452 GLY A CA 1
ATOM 3795 C C . GLY A 1 472 ? 30.574 48.927 36.955 1.00 29.37 452 GLY A C 1
ATOM 3796 O O . GLY A 1 472 ? 30.030 48.658 38.026 1.00 29.67 452 GLY A O 1
ATOM 3797 N N . GLU A 1 473 ? 31.063 50.135 36.682 1.00 27.50 453 GLU A N 1
ATOM 3798 C CA . GLU A 1 473 ? 30.923 51.228 37.637 1.00 30.73 453 GLU A CA 1
ATOM 3799 C C . GLU A 1 473 ? 29.456 51.603 37.818 1.00 33.40 453 GLU A C 1
ATOM 3800 O O . GLU A 1 473 ? 28.715 51.784 36.845 1.00 29.15 453 GLU A O 1
ATOM 3806 N N . VAL A 1 474 ? 29.037 51.674 39.075 1.00 29.35 454 VAL A N 1
ATOM 3807 C CA . VAL A 1 474 ? 27.701 52.102 39.460 1.00 32.80 454 VAL A CA 1
ATOM 3808 C C . VAL A 1 474 ? 27.900 53.338 40.328 1.00 29.23 454 VAL A C 1
ATOM 3809 O O . VAL A 1 474 ? 28.651 53.286 41.307 1.00 28.65 454 VAL A O 1
ATOM 3813 N N . PRO A 1 475 ? 27.289 54.472 40.002 1.00 26.61 455 PRO A N 1
ATOM 3814 C CA . PRO A 1 475 ? 27.514 55.681 40.810 1.00 28.80 455 PRO A CA 1
ATOM 3815 C C . PRO A 1 475 ? 27.072 55.481 42.252 1.00 23.93 455 PRO A C 1
ATOM 3816 O O . PRO A 1 475 ? 25.986 54.964 42.525 1.00 28.01 455 PRO A O 1
ATOM 3820 N N . ILE A 1 476 ? 27.931 55.894 43.179 1.00 25.11 456 ILE A N 1
ATOM 3821 C CA . ILE A 1 476 ? 27.601 55.887 44.596 1.00 21.82 456 ILE A CA 1
ATOM 3822 C C . ILE A 1 476 ? 28.088 57.192 45.206 1.00 19.99 456 ILE A C 1
ATOM 3823 O O . ILE A 1 476 ? 29.188 57.664 44.895 1.00 22.06 456 ILE A O 1
ATOM 3828 N N . LYS A 1 477 ? 27.249 57.800 46.029 1.00 18.83 457 LYS A N 1
ATOM 3829 C CA . LYS A 1 477 ? 27.647 59.027 46.710 1.00 18.05 457 LYS A CA 1
ATOM 3830 C C . LYS A 1 477 ? 28.742 58.687 47.707 1.00 18.45 457 LYS A C 1
ATOM 3831 O O . LYS A 1 477 ? 28.551 57.834 48.580 1.00 21.38 457 LYS A O 1
ATOM 3837 N N . ASN A 1 478 ? 29.915 59.302 47.538 1.00 15.05 458 ASN A N 1
ATOM 3838 C CA . ASN A 1 478 ? 31.105 58.942 48.302 1.00 15.51 458 ASN A CA 1
ATOM 3839 C C . ASN A 1 478 ? 31.647 60.106 49.121 1.00 15.04 458 ASN A C 1
ATOM 3840 O O . ASN A 1 478 ? 32.752 60.001 49.675 1.00 14.68 458 ASN A O 1
ATOM 3845 N N . LEU A 1 479 ? 30.907 61.204 49.213 1.00 14.18 459 LEU A N 1
ATOM 3846 C CA . LEU A 1 479 ? 31.232 62.310 50.105 1.00 11.79 459 LEU A CA 1
ATOM 3847 C C . LEU A 1 479 ? 30.138 62.447 51.154 1.00 12.71 459 LEU A C 1
ATOM 3848 O O . LEU A 1 479 ? 28.943 62.411 50.832 1.00 15.35 459 LEU A O 1
ATOM 3853 N N . TYR A 1 480 ? 30.539 62.623 52.412 1.00 12.92 460 TYR A N 1
ATOM 3854 C CA . TYR A 1 480 ? 29.606 62.679 53.528 1.00 12.76 460 TYR A CA 1
ATOM 3855 C C . TYR A 1 480 ? 29.917 63.901 54.359 1.00 13.56 460 TYR A C 1
ATOM 3856 O O . TYR A 1 480 ? 31.074 64.134 54.704 1.00 13.73 460 TYR A O 1
ATOM 3865 N N . THR A 1 481 ? 28.891 64.693 54.653 1.00 12.99 461 THR A N 1
ATOM 3866 C CA . THR A 1 481 ? 29.006 65.865 55.510 1.00 13.03 461 THR A CA 1
ATOM 3867 C C . THR A 1 481 ? 27.792 65.833 56.427 1.00 13.79 461 THR A C 1
ATOM 3868 O O . THR A 1 481 ? 26.934 64.950 56.270 1.00 14.44 461 THR A O 1
ATOM 3872 N N . PRO A 1 482 ? 27.671 66.759 57.383 1.00 14.58 462 PRO A N 1
ATOM 3873 C CA . PRO A 1 482 ? 26.436 66.794 58.191 1.00 14.66 462 PRO A CA 1
ATOM 3874 C C . PRO A 1 482 ? 25.163 66.985 57.373 1.00 20.07 462 PRO A C 1
ATOM 3875 O O . PRO A 1 482 ? 24.073 66.625 57.849 1.00 19.88 462 PRO A O 1
ATOM 3879 N N . GLU A 1 483 ? 25.262 67.483 56.142 1.00 16.43 463 GLU A N 1
ATOM 3880 C CA . GLU A 1 483 ? 24.083 67.606 55.292 1.00 19.22 463 GLU A CA 1
ATOM 3881 C C . GLU A 1 483 ? 23.672 66.297 54.634 1.00 24.25 463 GLU A C 1
ATOM 3882 O O . GLU A 1 483 ? 22.595 66.245 54.025 1.00 28.08 463 GLU A O 1
ATOM 3888 N N . GLY A 1 484 ? 24.494 65.253 54.733 1.00 17.52 464 GLY A N 1
ATOM 3889 C CA . GLY A 1 484 ? 24.199 63.957 54.148 1.00 15.86 464 GLY A CA 1
ATOM 3890 C C . GLY A 1 484 ? 25.252 63.498 53.162 1.00 16.23 464 GLY A C 1
ATOM 3891 O O . GLY A 1 484 ? 26.396 63.976 53.180 1.00 17.92 464 GLY A O 1
ATOM 3892 N N . ALA A 1 485 ? 24.881 62.549 52.313 1.00 18.62 465 ALA A N 1
ATOM 3893 C CA . ALA A 1 485 ? 25.766 62.018 51.291 1.00 16.23 465 ALA A CA 1
ATOM 3894 C C . ALA A 1 485 ? 25.587 62.810 50.004 1.00 19.68 465 ALA A C 1
ATOM 3895 O O . ALA A 1 485 ? 24.515 63.364 49.741 1.00 21.78 465 ALA A O 1
ATOM 3897 N N . SER A 1 486 ? 26.649 62.867 49.201 1.00 17.37 466 SER A N 1
ATOM 3898 C CA . SER A 1 486 ? 26.543 63.563 47.928 1.00 16.35 466 SER A CA 1
ATOM 3899 C C . SER A 1 486 ? 27.575 63.055 46.929 1.00 15.60 466 SER A C 1
ATOM 3900 O O . SER A 1 486 ? 28.511 62.320 47.260 1.00 14.88 466 SER A O 1
ATOM 3903 N N . PHE A 1 487 ? 27.359 63.457 45.679 1.00 18.51 467 PHE A N 1
ATOM 3904 C CA . PHE A 1 487 ? 28.273 63.215 44.576 1.00 19.33 467 PHE A CA 1
ATOM 3905 C C . PHE A 1 487 ? 29.257 64.358 44.375 1.00 22.86 467 PHE A C 1
ATOM 3906 O O . PHE A 1 487 ? 30.005 64.345 43.390 1.00 24.34 467 PHE A O 1
ATOM 3914 N N . ASP A 1 488 ? 29.259 65.352 45.255 1.00 20.32 468 ASP A N 1
ATOM 3915 C CA . ASP A 1 488 ? 30.172 66.475 45.087 1.00 22.21 468 ASP A CA 1
ATOM 3916 C C . ASP A 1 488 ? 31.617 66.000 45.250 1.00 19.13 468 ASP A C 1
ATOM 3917 O O . ASP A 1 488 ? 31.874 64.999 45.918 1.00 18.37 468 ASP A O 1
ATOM 3922 N N . PRO A 1 489 ? 32.580 66.695 44.642 1.00 23.33 469 PRO A N 1
ATOM 3923 C CA . PRO A 1 489 ? 33.982 66.285 44.785 1.00 25.09 469 PRO A CA 1
ATOM 3924 C C . PRO A 1 489 ? 34.510 66.519 46.194 1.00 22.03 469 PRO A C 1
ATOM 3925 O O . PRO A 1 489 ? 33.938 67.268 46.990 1.00 20.32 469 PRO A O 1
ATOM 3929 N N . LYS A 1 490 ? 35.617 65.844 46.496 1.00 19.64 470 LYS A N 1
ATOM 3930 C CA . LYS A 1 490 ? 36.256 65.990 47.794 1.00 17.57 470 LYS A CA 1
ATOM 3931 C C . LYS A 1 490 ? 36.553 67.464 48.060 1.00 19.33 470 LYS A C 1
ATOM 3932 O O . LYS A 1 490 ? 37.205 68.122 47.233 1.00 19.84 470 LYS A O 1
ATOM 3938 N N . PRO A 1 491 ? 36.101 68.016 49.181 1.00 17.97 471 PRO A N 1
ATOM 3939 C CA . PRO A 1 491 ? 36.367 69.425 49.468 1.00 18.68 471 PRO A CA 1
ATOM 3940 C C . PRO A 1 491 ? 37.801 69.635 49.936 1.00 17.41 471 PRO A C 1
ATOM 3941 O O . PRO A 1 491 ? 38.463 68.725 50.439 1.00 21.95 471 PRO A O 1
ATOM 3945 N N . LYS A 1 492 ? 38.269 70.866 49.749 1.00 20.17 472 LYS A N 1
ATOM 3946 C CA . LYS A 1 492 ? 39.632 71.262 50.110 1.00 21.16 472 LYS A CA 1
ATOM 3947 C C . LYS A 1 492 ? 39.573 72.067 51.409 1.00 18.74 472 LYS A C 1
ATOM 3948 O O . LYS A 1 492 ? 39.197 73.243 51.413 1.00 23.49 472 LYS A O 1
ATOM 3954 N N . GLN A 1 493 ? 39.927 71.406 52.509 1.00 19.22 473 GLN A N 1
ATOM 3955 C CA . GLN A 1 493 ? 39.960 72.012 53.837 1.00 22.33 473 GLN A CA 1
ATOM 3956 C C . GLN A 1 493 ? 38.692 72.789 54.210 1.00 18.43 473 GLN A C 1
ATOM 3957 O O . GLN A 1 493 ? 38.757 73.972 54.558 1.00 21.16 473 GLN A O 1
ATOM 3963 N N . PRO A 1 494 ? 37.529 72.139 54.168 1.00 16.16 474 PRO A N 1
ATOM 3964 C CA . PRO A 1 494 ? 36.282 72.824 54.510 1.00 17.12 474 PRO A CA 1
ATOM 3965 C C . PRO A 1 494 ? 36.189 73.113 56.002 1.00 16.16 474 PRO A C 1
ATOM 3966 O O . PRO A 1 494 ? 36.873 72.504 56.830 1.00 16.50 474 PRO A O 1
ATOM 3970 N N . GLU A 1 495 ? 35.282 74.035 56.339 1.00 16.73 475 GLU A N 1
ATOM 3971 C CA . GLU A 1 495 ? 35.020 74.361 57.737 1.00 17.24 475 GLU A CA 1
ATOM 3972 C C . GLU A 1 495 ? 34.246 73.257 58.433 1.00 16.74 475 GLU A C 1
ATOM 3973 O O . GLU A 1 495 ? 34.336 73.112 59.656 1.00 21.01 475 GLU A O 1
ATOM 3979 N N . TYR A 1 496 ? 33.477 72.487 57.679 1.00 14.47 476 TYR A N 1
ATOM 3980 C CA . TYR A 1 496 ? 32.586 71.489 58.226 1.00 13.89 476 TYR A CA 1
ATOM 3981 C C . TYR A 1 496 ? 33.263 70.124 58.222 1.00 15.08 476 TYR A C 1
ATOM 3982 O O . TYR A 1 496 ? 34.220 69.875 57.479 1.00 15.47 476 TYR A O 1
ATOM 3991 N N . GLU A 1 497 ? 32.736 69.241 59.068 1.00 14.21 477 GLU A N 1
ATOM 3992 C CA . GLU A 1 497 ? 33.152 67.846 59.095 1.00 13.81 477 GLU A CA 1
ATOM 3993 C C . GLU A 1 497 ? 32.856 67.159 57.767 1.00 12.65 477 GLU A C 1
ATOM 3994 O O . GLU A 1 497 ? 31.800 67.363 57.156 1.00 14.68 477 GLU A O 1
ATOM 4000 N N . TYR A 1 498 ? 33.774 66.299 57.325 1.00 12.81 478 TYR A N 1
ATOM 4001 C CA . TYR A 1 498 ? 33.500 65.500 56.138 1.00 13.50 478 TYR A CA 1
ATOM 4002 C C . TYR A 1 498 ? 34.274 64.189 56.197 1.00 11.71 478 TYR A C 1
ATOM 4003 O O . TYR A 1 498 ? 35.312 64.077 56.858 1.00 13.55 478 TYR A O 1
ATOM 4012 N N . ILE A 1 499 ? 33.759 63.212 55.451 1.00 10.91 479 ILE A N 1
ATOM 4013 C CA . ILE A 1 499 ? 34.435 61.962 55.122 1.00 11.30 479 ILE A CA 1
ATOM 4014 C C . ILE A 1 499 ? 34.289 61.769 53.623 1.00 12.76 479 ILE A C 1
ATOM 4015 O O . ILE A 1 499 ? 33.210 62.003 53.068 1.00 13.98 479 ILE A O 1
ATOM 4020 N N . TYR A 1 500 ? 35.371 61.362 52.957 1.00 12.77 480 TYR A N 1
ATOM 4021 C CA . TYR A 1 500 ? 35.317 61.068 51.529 1.00 12.19 480 TYR A CA 1
ATOM 4022 C C . TYR A 1 500 ? 36.064 59.770 51.270 1.00 13.11 480 TYR A C 1
ATOM 4023 O O . TYR A 1 500 ?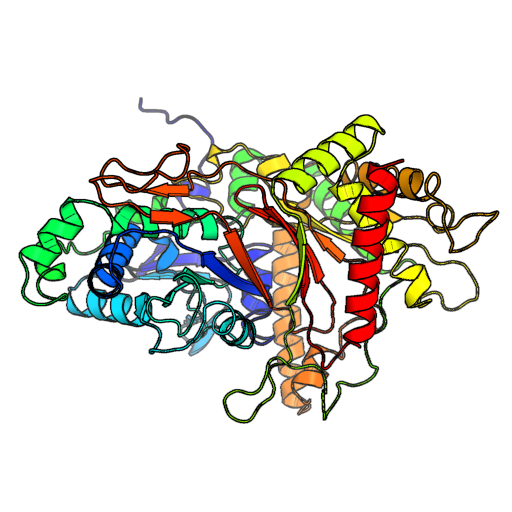 37.123 59.545 51.858 1.00 14.58 480 TYR A O 1
ATOM 4032 N N . PHE A 1 501 ? 35.539 58.905 50.406 1.00 14.12 481 PHE A N 1
ATOM 4033 C CA . PHE A 1 501 ? 36.334 57.759 49.967 1.00 14.47 481 PHE A CA 1
ATOM 4034 C C . PHE A 1 501 ? 36.543 57.804 48.464 1.00 15.37 481 PHE A C 1
ATOM 4035 O O . PHE A 1 501 ? 35.580 57.928 47.700 1.00 17.20 481 PHE A O 1
ATOM 4043 N N . GLY A 1 502 ? 37.806 57.712 48.052 1.00 16.03 482 GLY A N 1
ATOM 4044 C CA . GLY A 1 502 ? 38.147 57.702 46.642 1.00 16.39 482 GLY A CA 1
ATOM 4045 C C . GLY A 1 502 ? 38.779 56.403 46.189 1.00 17.17 482 GLY A C 1
ATOM 4046 O O . GLY A 1 502 ? 39.196 56.293 45.033 1.00 19.96 482 GLY A O 1
ATOM 4047 N N . GLU A 1 503 ? 38.890 55.427 47.085 1.00 15.23 483 GLU A N 1
ATOM 4048 C CA . GLU A 1 503 ? 39.550 54.175 46.738 1.00 18.11 483 GLU A CA 1
ATOM 4049 C C . GLU A 1 503 ? 39.035 53.083 47.658 1.00 18.45 483 GLU A C 1
ATOM 4050 O O . GLU A 1 503 ? 38.808 53.319 48.852 1.00 16.96 483 GLU A O 1
ATOM 4056 N N . GLY A 1 504 ? 38.836 51.896 47.088 1.00 18.33 484 GLY A N 1
ATOM 4057 C CA . GLY A 1 504 ? 38.497 50.719 47.861 1.00 19.04 484 GLY A CA 1
ATOM 4058 C C . GLY A 1 504 ? 39.476 49.583 47.640 1.00 14.74 484 GLY A C 1
ATOM 4059 O O . GLY A 1 504 ? 40.223 49.558 46.652 1.00 18.86 484 GLY A O 1
ATOM 4060 N N . LEU A 1 505 ? 39.474 48.625 48.563 1.00 14.47 485 LEU A N 1
ATOM 4061 C CA . LEU A 1 505 ? 40.245 47.398 48.444 1.00 14.19 485 LEU A CA 1
ATOM 4062 C C . LEU A 1 505 ? 39.313 46.222 48.700 1.00 18.17 485 LEU A C 1
ATOM 4063 O O . LEU A 1 505 ? 38.543 46.236 49.664 1.00 18.30 485 LEU A O 1
ATOM 4068 N N . LEU A 1 506 ? 39.359 45.215 47.833 1.00 14.96 486 LEU A N 1
ATOM 4069 C CA . LEU A 1 506 ? 38.556 44.012 47.984 1.00 12.51 486 LEU A CA 1
ATOM 4070 C C . LEU A 1 506 ? 39.470 42.860 48.369 1.00 12.49 486 LEU A C 1
ATOM 4071 O O . LEU A 1 506 ? 40.508 42.642 47.730 1.00 14.11 486 LEU A O 1
ATOM 4076 N N . GLY A 1 507 ? 39.087 42.138 49.413 1.00 13.43 487 GLY A N 1
ATOM 4077 C CA . GLY A 1 507 ? 39.676 40.848 49.705 1.00 13.94 487 GLY A CA 1
ATOM 4078 C C . GLY A 1 507 ? 38.646 39.753 49.530 1.00 13.24 487 GLY A C 1
ATOM 4079 O O . GLY A 1 507 ? 37.759 39.581 50.379 1.00 16.46 487 GLY A O 1
ATOM 4080 N N . GLY A 1 508 ? 38.761 38.988 48.434 1.00 13.84 488 GLY A N 1
ATOM 4081 C CA . GLY A 1 508 ? 37.921 37.827 48.240 1.00 15.58 488 GLY A CA 1
ATOM 4082 C C . GLY A 1 508 ? 38.518 36.590 48.875 1.00 14.96 488 GLY A C 1
ATOM 4083 O O . GLY A 1 508 ? 39.711 36.526 49.146 1.00 16.87 488 GLY A O 1
ATOM 4084 N N . ARG A 1 509 ? 37.666 35.607 49.134 1.00 16.04 489 ARG A N 1
ATOM 4085 C CA . ARG A 1 509 ? 38.070 34.374 49.797 1.00 14.61 489 ARG A CA 1
ATOM 4086 C C . ARG A 1 509 ? 37.601 33.202 48.958 1.00 17.77 489 ARG A C 1
ATOM 4087 O O . ARG A 1 509 ? 36.397 33.057 48.721 1.00 16.04 489 ARG A O 1
ATOM 4095 N N . THR A 1 510 ? 38.552 32.383 48.496 1.00 15.09 490 THR A N 1
ATOM 4096 C CA . THR A 1 510 ? 38.288 31.197 47.681 1.00 17.11 490 THR A CA 1
ATOM 4097 C C . THR A 1 510 ? 39.042 30.038 48.319 1.00 17.84 490 THR A C 1
ATOM 4098 O O . THR A 1 510 ? 40.238 29.853 48.059 1.00 19.33 490 THR A O 1
ATOM 4102 N N 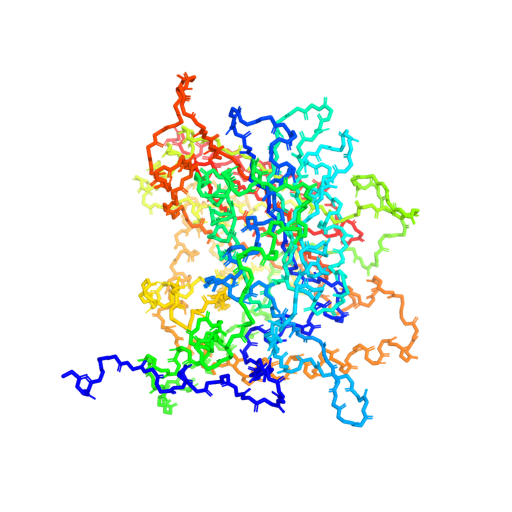. THR A 1 511 ? 38.335 29.231 49.101 1.00 15.14 491 THR A N 1
ATOM 4103 C CA . THR A 1 511 ? 38.971 28.169 49.869 1.00 17.36 491 THR A CA 1
ATOM 4104 C C . THR A 1 511 ? 39.023 26.835 49.144 1.00 19.19 491 THR A C 1
ATOM 4105 O O . THR A 1 511 ? 39.815 25.965 49.541 1.00 19.10 491 THR A O 1
ATOM 4109 N N . ASP A 1 512 ? 38.181 26.627 48.135 1.00 16.80 492 ASP A N 1
ATOM 4110 C CA . ASP A 1 512 ? 38.325 25.440 47.321 1.00 19.37 492 ASP A CA 1
ATOM 4111 C C . ASP A 1 512 ? 39.415 25.701 46.293 1.00 18.27 492 ASP A C 1
ATOM 4112 O O . ASP A 1 512 ? 39.928 26.808 46.177 1.00 18.44 492 ASP A O 1
ATOM 4117 N N . ALA A 1 513 ? 39.786 24.673 45.550 1.00 20.00 493 ALA A N 1
ATOM 4118 C CA . ALA A 1 513 ? 40.927 24.790 44.649 1.00 16.33 493 ALA A CA 1
ATOM 4119 C C . ALA A 1 513 ? 40.497 25.344 43.288 1.00 14.90 493 ALA A C 1
ATOM 4120 O O . ALA A 1 513 ? 40.512 24.653 42.262 1.00 19.13 493 ALA A O 1
ATOM 4122 N N A SER A 1 514 ? 40.098 26.618 43.304 0.58 15.15 494 SER A N 1
ATOM 4123 N N B SER A 1 514 ? 40.125 26.627 43.295 0.42 15.19 494 SER A N 1
ATOM 4124 C CA A SER A 1 514 ? 39.809 27.387 42.099 0.58 15.18 494 SER A CA 1
ATOM 4125 C CA B SER A 1 514 ? 39.824 27.366 42.073 0.42 15.20 494 SER A CA 1
ATOM 4126 C C A SER A 1 514 ? 40.582 28.699 42.130 0.58 15.15 494 SER A C 1
ATOM 4127 C C B SER A 1 514 ? 40.481 28.738 42.138 0.42 15.14 494 SER A C 1
ATOM 4128 O O A SER A 1 514 ? 41.090 29.119 43.176 0.58 14.10 494 SER A O 1
ATOM 4129 O O B SER A 1 514 ? 40.806 29.242 43.218 0.42 15.14 494 SER A O 1
ATOM 4134 N N . VAL A 1 515 ? 40.678 29.337 40.964 1.00 13.33 495 VAL A N 1
ATOM 4135 C CA . VAL A 1 515 ? 41.217 30.691 40.827 1.00 12.86 495 VAL A CA 1
ATOM 4136 C C . VAL A 1 515 ? 40.094 31.556 40.277 1.00 13.64 495 VAL A C 1
ATOM 4137 O O . VAL A 1 515 ? 39.571 31.288 39.187 1.00 16.00 495 VAL A O 1
ATOM 4141 N N . CYS A 1 516 ? 39.752 32.608 41.003 1.00 12.51 496 CYS A N 1
ATOM 4142 C CA . CYS A 1 516 ? 38.633 33.467 40.652 1.00 13.71 496 CYS A CA 1
ATOM 4143 C C . CYS A 1 516 ? 39.190 34.836 40.274 1.00 13.72 496 CYS A C 1
ATOM 4144 O O . CYS A 1 516 ? 39.867 35.471 41.086 1.00 15.10 496 CYS A O 1
ATOM 4147 N N . PHE A 1 517 ? 38.915 35.295 39.055 1.00 11.97 497 PHE A N 1
ATOM 4148 C CA . PHE A 1 517 ? 39.292 36.639 38.630 1.00 11.56 497 PHE A CA 1
ATOM 4149 C C . PHE A 1 517 ? 38.091 37.568 38.760 1.00 10.65 497 PHE A C 1
ATOM 4150 O O . PHE A 1 517 ? 36.948 37.186 38.487 1.00 12.27 497 PHE A O 1
ATOM 4158 N N . ALA A 1 518 ? 38.358 38.798 39.184 1.00 12.57 498 ALA A N 1
ATOM 4159 C CA . ALA A 1 518 ? 37.299 39.779 39.381 1.00 13.78 498 ALA A CA 1
ATOM 4160 C C . ALA A 1 518 ? 37.761 41.102 38.790 1.00 12.79 498 ALA A C 1
ATOM 4161 O O . ALA A 1 518 ? 38.890 41.537 39.052 1.00 13.52 498 ALA A O 1
ATOM 4163 N N . LEU A 1 519 ? 36.909 41.717 37.972 1.00 12.92 499 LEU A N 1
ATOM 4164 C CA . LEU A 1 519 ? 37.152 43.037 37.400 1.00 12.53 499 LEU A CA 1
ATOM 4165 C C . LEU A 1 519 ? 36.056 43.945 37.926 1.00 11.80 499 LEU A C 1
ATOM 4166 O O . LEU A 1 519 ? 34.872 43.671 37.722 1.00 13.86 499 LEU A O 1
ATOM 4171 N N . TRP A 1 520 ? 36.441 45.009 38.620 1.00 12.56 500 TRP A N 1
ATOM 4172 C CA . TRP A 1 520 ? 35.436 45.847 39.259 1.00 13.46 500 TRP A CA 1
ATOM 4173 C C . TRP A 1 520 ? 35.983 47.256 39.403 1.00 14.60 500 TRP A C 1
ATOM 4174 O O . TRP A 1 520 ? 37.188 47.494 39.298 1.00 13.77 500 TRP A O 1
ATOM 4185 N N . SER A 1 521 ? 35.085 48.190 39.698 1.00 15.57 501 SER A N 1
ATOM 4186 C CA . SER A 1 521 ? 35.446 49.595 39.717 1.00 16.99 501 SER A CA 1
ATOM 4187 C C . SER A 1 521 ? 34.776 50.265 40.908 1.00 16.59 501 SER A C 1
ATOM 4188 O O . SER A 1 521 ? 33.626 49.952 41.234 1.00 21.52 501 SER A O 1
ATOM 4191 N N . LEU A 1 522 ? 35.493 51.178 41.553 1.00 17.90 502 LEU A N 1
ATOM 4192 C CA . LEU A 1 522 ? 34.894 51.966 42.622 1.00 19.08 502 LEU A CA 1
ATOM 4193 C C . LEU A 1 522 ? 35.523 53.346 42.608 1.00 17.92 502 LEU A C 1
ATOM 4194 O O . LEU A 1 522 ? 36.749 53.472 42.543 1.00 17.64 502 LEU A O 1
ATOM 4199 N N . ALA A 1 523 ? 34.679 54.381 42.658 1.00 18.37 503 ALA A N 1
ATOM 4200 C CA . ALA A 1 523 ? 35.153 55.758 42.564 1.00 19.92 503 ALA A CA 1
ATOM 4201 C C . ALA A 1 523 ? 36.000 55.977 41.310 1.00 18.91 503 ALA A C 1
ATOM 4202 O O . ALA A 1 523 ? 36.926 56.789 41.296 1.00 18.91 503 ALA A O 1
ATOM 4204 N N . GLY A 1 524 ? 35.693 55.228 40.247 1.00 17.79 504 GLY A N 1
ATOM 4205 C CA . GLY A 1 524 ? 36.375 55.369 38.979 1.00 16.28 504 GLY A CA 1
ATOM 4206 C C . GLY A 1 524 ? 37.658 54.580 38.832 1.00 14.60 504 GLY A C 1
ATOM 4207 O O . GLY A 1 524 ? 38.215 54.553 37.726 1.00 15.77 504 GLY A O 1
ATOM 4208 N N . ILE A 1 525 ? 38.149 53.957 39.900 1.00 16.14 505 ILE A N 1
ATOM 4209 C CA . ILE A 1 525 ? 39.388 53.191 39.859 1.00 14.70 505 ILE A CA 1
ATOM 4210 C C . ILE A 1 525 ? 39.029 51.745 39.554 1.00 14.92 505 ILE A C 1
ATOM 4211 O O . ILE A 1 525 ? 38.171 51.157 40.223 1.00 16.77 505 ILE A O 1
ATOM 4216 N N . LEU A 1 526 ? 39.677 51.179 38.539 1.00 14.51 506 LEU A N 1
ATOM 4217 C CA . LEU A 1 526 ? 39.435 49.816 38.082 1.00 14.81 506 LEU A CA 1
ATOM 4218 C C . LEU A 1 526 ? 40.449 48.885 38.725 1.00 13.91 506 LEU A C 1
ATOM 4219 O O . LEU A 1 526 ? 41.634 49.210 38.779 1.00 16.50 506 LEU A O 1
ATOM 4224 N N . THR A 1 527 ? 39.989 47.732 39.204 1.00 13.76 507 THR A N 1
ATOM 4225 C CA . THR A 1 527 ? 40.896 46.700 39.688 1.00 12.94 507 THR A CA 1
ATOM 4226 C C . THR A 1 527 ? 40.596 45.400 38.973 1.00 12.98 507 THR A C 1
ATOM 4227 O O . THR A 1 527 ? 39.431 44.997 38.860 1.00 14.23 507 THR A O 1
ATOM 4231 N N . LEU A 1 528 ? 41.647 44.753 38.494 1.00 12.27 508 LEU A N 1
ATOM 4232 C CA . LEU A 1 528 ? 41.577 43.362 38.085 1.00 12.72 508 LEU A CA 1
ATOM 4233 C C . LEU A 1 528 ? 42.333 42.572 39.138 1.00 12.24 508 LEU A C 1
ATOM 4234 O O . LEU A 1 528 ? 43.477 42.897 39.443 1.00 13.88 508 LEU A O 1
ATOM 4239 N N . GLN A 1 529 ? 41.693 41.573 39.733 1.00 12.50 509 GLN A N 1
ATOM 4240 C CA . GLN A 1 529 ? 42.380 40.801 40.752 1.00 13.03 509 GLN A CA 1
ATOM 4241 C C . GLN A 1 529 ? 42.021 39.331 40.636 1.00 12.36 509 GLN A C 1
ATOM 4242 O O . GLN A 1 529 ? 40.988 38.962 40.078 1.00 12.79 509 GLN A O 1
ATOM 4248 N N . ALA A 1 530 ? 42.887 38.494 41.186 1.00 11.61 510 ALA A N 1
ATOM 4249 C CA . ALA A 1 530 ? 42.625 37.073 41.296 1.00 12.63 510 ALA A CA 1
ATOM 4250 C C . ALA A 1 530 ? 42.714 36.687 42.755 1.00 12.49 510 ALA A C 1
ATOM 4251 O O . ALA A 1 530 ? 43.646 37.110 43.456 1.00 12.82 510 ALA A O 1
ATOM 4253 N N . HIS A 1 531 ? 41.741 35.908 43.222 1.00 11.92 511 HIS A N 1
ATOM 4254 C CA . HIS A 1 531 ? 41.827 35.341 44.556 1.00 11.52 511 HIS A CA 1
ATOM 4255 C C . HIS A 1 531 ? 41.821 33.825 44.496 1.00 13.41 511 HIS A C 1
ATOM 4256 O O . HIS A 1 531 ? 41.085 33.218 43.708 1.00 12.92 511 HIS A O 1
ATOM 4263 N N . PHE A 1 532 ? 42.649 33.221 45.343 1.00 11.95 512 PHE A N 1
ATOM 4264 C CA . PHE A 1 532 ? 42.906 31.785 45.347 1.00 11.73 512 PHE A CA 1
ATOM 4265 C C . PHE A 1 532 ? 43.792 31.496 46.549 1.00 11.29 512 PHE A C 1
ATOM 4266 O O . PHE A 1 532 ? 44.415 32.401 47.114 1.00 12.80 512 PHE A O 1
ATOM 4274 N N . ASP A 1 533 ? 43.842 30.225 46.929 1.00 12.94 513 ASP A N 1
ATOM 4275 C CA . ASP A 1 533 ? 44.732 29.755 47.985 1.00 14.10 513 ASP A CA 1
ATOM 4276 C C . ASP A 1 533 ? 46.036 29.269 47.359 1.00 13.81 513 ASP A C 1
ATOM 4277 O O . ASP A 1 533 ? 46.033 28.368 46.516 1.00 15.28 513 ASP A O 1
ATOM 4282 N N . SER A 1 534 ? 47.165 29.844 47.798 1.00 13.86 514 SER A N 1
ATOM 4283 C CA . SER A 1 534 ? 48.448 29.484 47.211 1.00 16.18 514 SER A CA 1
ATOM 4284 C C . SER A 1 534 ? 48.887 28.069 47.570 1.00 16.58 514 SER A C 1
ATOM 4285 O O . SER A 1 534 ? 49.887 27.592 47.020 1.00 18.21 514 SER A O 1
ATOM 4288 N N A ARG A 1 535 ? 48.168 27.383 48.461 0.44 15.75 515 ARG A N 1
ATOM 4289 N N B ARG A 1 535 ? 48.173 27.383 48.466 0.56 15.75 515 ARG A N 1
ATOM 4290 C CA A ARG A 1 535 ? 48.429 25.967 48.688 0.44 18.40 515 ARG A CA 1
ATOM 4291 C CA B ARG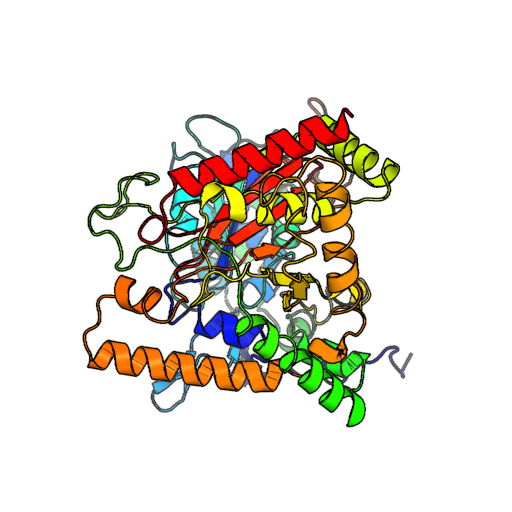 A 1 535 ? 48.439 25.967 48.688 0.56 18.39 515 ARG A CA 1
ATOM 4292 C C A ARG A 1 535 ? 48.034 25.113 47.491 0.44 16.19 515 ARG A C 1
ATOM 4293 C C B ARG A 1 535 ? 48.027 25.109 47.497 0.56 16.17 515 ARG A C 1
ATOM 4294 O O A ARG A 1 535 ? 48.491 23.969 47.386 0.44 16.78 515 ARG A O 1
ATOM 4295 O O B ARG A 1 535 ? 48.468 23.957 47.401 0.56 16.73 515 ARG A O 1
ATOM 4310 N N . PHE A 1 536 ? 47.190 25.637 46.594 1.00 13.42 516 PHE A N 1
ATOM 4311 C CA . PHE A 1 536 ? 46.665 24.859 45.482 1.00 14.09 516 PHE A CA 1
ATOM 4312 C C . PHE A 1 536 ? 47.159 25.303 44.112 1.00 15.55 516 PHE A C 1
ATOM 4313 O O . PHE A 1 536 ? 47.007 24.545 43.152 1.00 16.10 516 PHE A O 1
ATOM 4321 N N . PHE A 1 537 ? 47.665 26.529 43.972 1.00 15.99 517 PHE A N 1
ATOM 4322 C CA . PHE A 1 537 ? 48.085 27.043 42.674 1.00 14.69 517 PHE A CA 1
ATOM 4323 C C . PHE A 1 537 ? 49.399 27.785 42.833 1.00 16.79 517 PHE A C 1
ATOM 4324 O O . PHE A 1 537 ? 49.663 28.368 43.887 1.00 16.72 517 PHE A O 1
ATOM 4332 N N . ASP A 1 538 ? 50.195 27.803 41.757 1.00 18.29 518 ASP A N 1
ATOM 4333 C CA . ASP A 1 538 ? 51.470 28.519 41.733 1.00 18.56 518 ASP A CA 1
ATOM 4334 C C . ASP A 1 538 ? 51.163 30.004 41.551 1.00 16.48 518 ASP A C 1
ATOM 4335 O O . ASP A 1 538 ? 50.685 30.420 40.489 1.00 17.68 518 ASP A O 1
ATOM 4340 N N . ALA A 1 539 ? 51.431 30.805 42.584 1.00 16.27 519 ALA A N 1
ATOM 4341 C CA . ALA A 1 539 ? 51.128 32.232 42.521 1.00 16.21 519 ALA A CA 1
ATOM 4342 C C . ALA A 1 539 ? 51.920 32.943 41.435 1.00 15.84 519 ALA A C 1
ATOM 4343 O O . ALA A 1 539 ? 51.447 33.958 40.901 1.00 15.79 519 ALA A O 1
ATOM 4345 N N . GLN A 1 540 ? 53.111 32.435 41.088 1.00 16.64 520 GLN A N 1
ATOM 4346 C CA . GLN A 1 540 ? 53.912 33.050 40.031 1.00 16.74 520 GLN A CA 1
ATOM 4347 C C . GLN A 1 540 ? 53.171 33.029 38.711 1.00 16.94 520 GLN A C 1
ATOM 4348 O O . GLN A 1 540 ? 53.224 34.000 37.945 1.00 17.51 520 GLN A O 1
ATOM 4354 N N . VAL A 1 541 ? 52.475 31.924 38.425 1.00 13.85 521 VAL A N 1
ATOM 4355 C CA . VAL A 1 541 ? 51.729 31.812 37.182 1.00 14.66 521 VAL A CA 1
ATOM 4356 C C . VAL A 1 541 ? 50.577 32.803 37.173 1.00 13.67 521 VAL A C 1
ATOM 4357 O O . VAL A 1 541 ? 50.321 33.475 36.162 1.00 13.89 521 VAL A O 1
ATOM 4361 N N . ILE A 1 542 ? 49.875 32.927 38.300 1.00 13.61 522 ILE A N 1
ATOM 4362 C CA . ILE A 1 542 ? 48.739 33.842 38.342 1.00 13.36 522 ILE A CA 1
ATOM 4363 C C . ILE A 1 542 ? 49.215 35.278 38.185 1.00 13.60 522 ILE A C 1
ATOM 4364 O O . ILE A 1 542 ? 48.599 36.076 37.471 1.00 13.59 522 ILE A O 1
ATOM 4369 N N . ASP A 1 543 ? 50.344 35.618 38.814 1.00 13.57 523 ASP A N 1
ATOM 4370 C CA . ASP A 1 543 ? 50.885 36.967 38.677 1.00 14.16 523 ASP A CA 1
ATOM 4371 C C . ASP A 1 543 ? 51.258 37.235 37.223 1.00 15.44 523 ASP A C 1
ATOM 4372 O O . ASP A 1 543 ? 51.067 38.353 36.721 1.00 16.12 523 ASP A O 1
ATOM 4377 N N . THR A 1 544 ? 51.804 36.222 36.531 1.00 14.15 524 THR A N 1
ATOM 4378 C CA . THR A 1 544 ? 52.185 36.376 35.129 1.00 13.50 524 THR A CA 1
ATOM 4379 C C . THR A 1 544 ? 50.961 36.615 34.251 1.00 13.33 524 THR A C 1
ATOM 4380 O O . THR A 1 544 ? 50.993 37.466 33.345 1.00 15.16 524 THR A O 1
ATOM 4384 N N . ILE A 1 545 ? 49.879 35.874 34.503 1.00 13.40 525 ILE A N 1
ATOM 4385 C CA . ILE A 1 545 ? 48.633 36.061 33.761 1.00 12.72 525 ILE A CA 1
ATOM 4386 C C . ILE A 1 545 ? 48.095 37.481 33.948 1.00 13.33 525 ILE A C 1
ATOM 4387 O O . ILE A 1 545 ? 47.732 38.155 32.973 1.00 13.94 525 ILE A O 1
ATOM 4392 N N . LEU A 1 546 ? 48.035 37.958 35.196 1.00 12.17 526 LEU A N 1
ATOM 4393 C CA . LEU A 1 546 ? 47.554 39.320 35.451 1.00 13.45 526 LEU A CA 1
ATOM 4394 C C . LEU A 1 546 ? 48.404 40.353 34.723 1.00 13.93 526 LEU A C 1
ATOM 4395 O O . LEU A 1 546 ? 47.868 41.298 34.120 1.00 13.87 526 LEU A O 1
ATOM 4400 N N . ASP A 1 547 ? 49.728 40.176 34.739 1.00 12.31 527 ASP A N 1
ATOM 4401 C CA . ASP A 1 547 ? 50.605 41.112 34.033 1.00 13.53 527 ASP A CA 1
ATOM 4402 C C . ASP A 1 547 ? 50.337 41.070 32.535 1.00 14.18 527 ASP A C 1
ATOM 4403 O O . ASP A 1 547 ? 50.322 42.114 31.870 1.00 15.51 527 ASP A O 1
ATOM 4408 N N . ASP A 1 548 ? 50.136 39.868 31.989 1.00 14.07 528 ASP A N 1
ATOM 4409 C CA . ASP A 1 548 ? 49.855 39.711 30.564 1.00 15.00 528 ASP A CA 1
ATOM 4410 C C . ASP A 1 548 ? 48.598 40.471 30.180 1.00 12.55 528 ASP A C 1
ATOM 4411 O O . ASP A 1 548 ? 48.554 41.137 29.137 1.00 13.92 528 ASP A O 1
ATOM 4416 N N . VAL A 1 549 ? 47.558 40.355 31.001 1.00 12.89 529 VAL A N 1
ATOM 4417 C CA . VAL A 1 549 ? 46.276 40.975 30.685 1.00 13.27 529 VAL A CA 1
ATOM 4418 C C . VAL A 1 549 ? 46.415 42.491 30.674 1.00 13.60 529 VAL A C 1
ATOM 4419 O O . VAL A 1 549 ? 45.981 43.165 29.731 1.00 15.47 529 VAL A O 1
ATOM 4423 N N . VAL A 1 550 ? 47.046 43.054 31.711 1.00 14.54 530 VAL A N 1
ATOM 4424 C CA . VAL A 1 550 ? 47.172 44.510 31.791 1.00 15.75 530 VAL A CA 1
ATOM 4425 C C . VAL A 1 550 ? 48.023 45.040 30.645 1.00 15.20 530 VAL A C 1
ATOM 4426 O O . VAL A 1 550 ? 47.714 46.077 30.040 1.00 16.19 530 VAL A O 1
ATOM 4430 N N . LEU A 1 551 ? 49.097 44.332 30.301 1.00 15.36 531 LEU A N 1
ATOM 4431 C CA . LEU A 1 551 ? 49.936 44.786 29.200 1.00 15.25 531 LEU A CA 1
ATOM 4432 C C . LEU A 1 551 ? 49.156 44.794 27.892 1.00 16.44 531 LEU A C 1
ATOM 4433 O O . LEU A 1 551 ? 49.279 45.729 27.088 1.00 17.67 531 LEU A O 1
ATOM 4438 N N . GLN A 1 552 ? 48.328 43.765 27.667 1.00 15.93 532 GLN A N 1
ATOM 4439 C CA . GLN A 1 552 ? 47.598 43.700 26.408 1.00 15.41 532 GLN A CA 1
ATOM 4440 C C . GLN A 1 552 ? 46.482 44.741 26.361 1.00 15.53 532 GLN A C 1
ATOM 4441 O O . GLN A 1 552 ? 46.238 45.346 25.307 1.00 16.59 532 GLN A O 1
ATOM 4447 N N . LEU A 1 553 ? 45.810 44.977 27.493 1.00 15.78 533 LEU A N 1
ATOM 4448 C CA . LEU A 1 553 ? 44.822 46.055 27.550 1.00 15.78 533 LEU A CA 1
ATOM 4449 C C . LEU A 1 553 ? 45.461 47.375 27.152 1.00 17.00 533 LEU A C 1
ATOM 4450 O O . LEU A 1 553 ? 44.914 48.132 26.340 1.00 17.86 533 LEU A O 1
ATOM 4455 N N . ARG A 1 554 ? 46.644 47.660 27.704 1.00 16.38 534 ARG A N 1
ATOM 4456 C CA . ARG A 1 554 ? 47.306 48.930 27.423 1.00 19.06 534 ARG A CA 1
ATOM 4457 C C . ARG A 1 554 ? 47.793 49.003 25.979 1.00 19.17 534 ARG A C 1
ATOM 4458 O O . ARG A 1 554 ? 47.679 50.053 25.337 1.00 22.96 534 ARG A O 1
ATOM 4466 N N . ARG A 1 555 ? 48.319 47.900 25.441 1.00 18.76 535 ARG A N 1
ATOM 4467 C CA . ARG A 1 555 ? 48.777 47.888 24.054 1.00 20.47 535 ARG A CA 1
ATOM 4468 C C . ARG A 1 555 ? 47.616 48.081 23.086 1.00 20.62 535 ARG A C 1
ATOM 4469 O O . ARG A 1 555 ? 47.692 48.891 22.157 1.00 24.20 535 ARG A O 1
ATOM 4477 N N . SER A 1 556 ? 46.517 47.363 23.310 1.00 21.37 536 SER A N 1
ATOM 4478 C CA . SER A 1 556 ? 45.422 47.391 22.350 1.00 22.16 536 SER A CA 1
ATOM 4479 C C . SER A 1 556 ? 44.579 48.653 22.448 1.00 23.51 536 SER A C 1
ATOM 4480 O O . SER A 1 556 ? 43.954 49.033 21.451 1.00 29.89 536 SER A O 1
ATOM 4483 N N . ALA A 1 557 ? 44.567 49.326 23.601 1.00 21.75 537 ALA A N 1
ATOM 4484 C CA . ALA A 1 557 ? 43.887 50.615 23.680 1.00 23.05 537 ALA A CA 1
ATOM 4485 C C . ALA A 1 557 ? 44.658 51.689 22.933 1.00 29.04 537 ALA A C 1
ATOM 4486 O O . ALA A 1 557 ? 44.052 52.614 22.377 1.00 32.70 537 ALA A O 1
ATOM 4488 N N . ALA A 1 558 ? 45.989 51.582 22.905 1.00 30.53 538 ALA A N 1
ATOM 4489 C CA . ALA A 1 558 ? 46.830 52.555 22.217 1.00 40.00 538 ALA A CA 1
ATOM 4490 C C . ALA A 1 558 ? 46.943 52.296 20.722 1.00 40.62 538 ALA A C 1
ATOM 4491 O O . ALA A 1 558 ? 47.435 53.167 19.996 1.00 45.84 538 ALA A O 1
ATOM 4493 N N . SER A 1 559 ? 46.504 51.136 20.245 1.00 36.70 539 SER A N 1
ATOM 4494 C CA . SER A 1 559 ? 46.616 50.785 18.835 1.00 42.67 539 SER A CA 1
ATOM 4495 C C . SER A 1 559 ? 45.693 51.631 17.955 1.00 50.21 539 SER A C 1
ATOM 4496 O O . SER A 1 559 ? 44.468 51.537 18.043 1.00 53.59 539 SER A O 1
#

Solvent-accessible surface area: 24604 Å² total; per-residue (Å²): 124,172,132,105,212,67,40,64,158,83,6,46,107,21,19,120,119,69,62,88,47,20,7,90,4,67,5,50,0,17,6,26,36,9,4,24,4,8,64,66,38,66,0,2,87,9,21,1,20,1,0,27,2,25,31,73,11,54,32,106,89,3,41,88,6,1,16,10,0,0,24,73,0,3,39,98,6,0,8,3,15,3,86,3,25,41,78,54,188,104,95,73,73,21,4,47,41,0,41,0,87,0,8,53,73,31,134,46,0,27,123,27,10,111,56,0,13,47,86,15,116,122,13,34,11,21,65,60,17,0,29,58,4,4,25,92,50,3,92,71,36,5,9,11,3,21,0,22,0,1,13,62,24,146,123,60,108,27,0,0,0,0,2,0,1,24,0,12,6,18,68,5,0,42,87,4,0,13,6,0,0,70,10,0,0,57,40,168,13,43,40,33,29,89,95,28,144,52,60,115,76,1,0,88,78,76,29,111,70,22,70,20,65,177,15,25,106,57,0,1,17,4,13,18,11,8,7,29,14,93,59,164,41,83,163,73,32,61,112,38,0,84,62,37,29,37,76,77,100,105,9,71,100,59,44,10,1,0,5,56,43,75,112,88,16,34,185,117,18,135,95,52,70,37,84,31,148,76,101,39,16,4,6,6,13,29,68,52,83,5,37,62,103,46,21,150,89,0,95,152,11,0,147,146,95,59,12,17,5,51,4,0,0,3,0,6,0,0,13,5,1,3,88,117,25,130,17,38,62,19,184,74,156,91,40,7,0,0,8,1,53,13,34,13,46,0,65,109,35,7,65,63,114,23,30,99,65,93,9,0,0,1,12,4,47,1,14,4,2,5,28,0,31,32,138,71,2,51,12,200,134,98,32,72,76,18,58,47,82,36,6,29,59,1,0,147,28,0,111,42,54,31,81,124,4,6,131,16,16,29,0,2,25,4,5,37,105,25,0,69,90,85,0,64,54,40,31,85,42,23,51,107,27,165,121,79,61,39,74,89,62,48,24,22,4,82,111,15,81,67,20,3,19,0,20,5,50,40,81,48,83,99,103,41,90,18,7,0,20,48,166,15,29,31,122,87,112,71,20,180,164,25,184,105,40,14,0,41,0,21,66,7,34,23,0,2,11,5,4,32,1,25,1,29,5,16,5,37,14,5,26,19,31,6,6,4,0,0,27,0,8,8,20,3,1,50,2,100,44,0,49,46,0,0,79,28,0,14,97,28,1,107,124,0,15,91,86

Sequence (547 aa):
GLVPRGSHMMLGDQVWKEVSSNTLRRPLIGVEKMINYAEEYYQNGNFQLTIALSLDTNLSADKMQEERLGLALWTVRGYYYLPELGTWTVGSSQDSTLDLDHVTFKAIQTVEEAQEWIEDTAILVDEGTTVSSSEMMVDLLSNKRIEPVVGKQFRAYLVSQPRHGKPALVMNASHTLNGHHRMLFQGSSAILQALVDARLTALVASSNSSRREEALEAVFVPEDISRLARKLPQSLNTAYADKFRRPDEADVEAGFAKLGEERILNSTQPTLGIPRFSSTPSSSQNPQYTLGSANGQPLLTMMLNLRRQIGVTEHRMLHRAFKKRGSSLPSFTYACIVNSSIDRRCKASTSEADEAPGANLVYSAHASRWFPAETFMSSRSPVNMAIVPGSGYVAPEEELRSKQRGRDLNESSELFALAKKTIRAKQEQQYLESPHIISSSYTAQVGDDIAAAMAETANKQRQAGTDPYVALSENSPAICPPTLTSSQQGEVPIKNLYTPEGASFDPKPKQPEYEYIYFGEGLLGGRTTDASSVCFALWSLAGILTLQAHFDSRRFFDAQVIDTILDDVVLQLRRSAAS

B-factor: mean 21.76, std 9.12, range [10.4, 63.33]

Nearest PDB structures (foldseek):
  8jos-assembly1_A  TM=9.970E-01  e=0.000E+00  Pseudozyma tsukubaensis
  3fp0-assembly1_A  TM=7.346E-01  e=6.671E-22  Fusarium sporotrichioides
  3fot-assembly1_A  TM=7.136E-01  e=1.534E-21  Fusarium sporotrichioides
  2xhg-assembly1_A  TM=5.664E-01  e=5.750E-12  Brevibacillus brevis
  9bff-assembly1_A  TM=5.557E-01  e=2.009E-10  Brevibacillus parabrevis

Organism: Candida tsukubaensis (NCBI:txid5483)

Foldseek 3Di:
DPDDDAFCVCLVPQWDDPDVQKTKGWQFFPLLLLLLCVVLQFHAFKWKKKFFKDWPDALVLLVLQQLVLLLVLCQQAVQQQKFQWDADPVRHIGRTMIMGHFAADLVSSVVVSPVAEAEDDAAQDPVNVLLVLLQGRDPPRGRAKHWYWQRHHPDGGTIIMMIGRLSQADPCVVVSVQSSQQSSFAVVSVVLSVVDDHSSRSCVVDDDGGDCVVCSQQHADAPLVVCCRRPVDDPVLLVVLVVLVVVQVVLVPFKAFFAFWDPAFDPDFPDFPQDDPPHTSQWDKFKDKDDQVRLVLLQVLQVVVVFGPVLLLLLLLRLLSCVLHVGMPDPDPDQGKFKEWEWDFQVVPDPPVLQDGGNHRRNGTQIFIFIGGSPLQADPPHGSPDDPVSSRSSSVVSVVRRCVSPVDPSNRSVRRVVSVVSSVVSVVLSVVCVVVVPDSLCSQEVPPDSGAGRAEYEDEDDDDFFKHFNVGTHVDDDDDPDPTIMMGGQDMDMSTHHSHAHKHWYWYDDNSMIMIIITGGSSIHPVVSVNSSVVSSVVSSVVSSVD

Radius of gyration: 23.82 Å; Cα contacts (8 Å, |Δi|>4): 1111; chains: 1; bounding box: 63×65×68 Å

InterPro domains:
  IPR023213 Chloramphenicol acetyltransferase-like domain superfamily [G3DSA:3.30.559.10] (3-210)